Protein AF-K6XL66-F1 (afdb_monomer)

Structure (mmCIF, N/CA/C/O backbone):
data_AF-K6XL66-F1
#
_entry.id   AF-K6XL66-F1
#
loop_
_atom_site.group_PDB
_atom_site.id
_atom_site.type_symbol
_atom_site.label_atom_id
_atom_site.label_alt_id
_atom_site.label_comp_id
_atom_site.label_asym_id
_atom_site.label_entity_id
_atom_site.label_seq_id
_atom_site.pdbx_PDB_ins_code
_atom_site.Cartn_x
_atom_site.Cartn_y
_atom_site.Cartn_z
_atom_site.occupancy
_atom_site.B_iso_or_equiv
_atom_site.auth_seq_id
_atom_site.auth_comp_id
_atom_site.auth_asym_id
_atom_site.auth_atom_id
_atom_site.pdbx_PDB_model_num
ATOM 1 N N . MET A 1 1 ? -34.021 -24.942 -37.936 1.00 52.78 1 MET A N 1
ATOM 2 C CA . MET A 1 1 ? -34.216 -23.878 -36.920 1.00 52.78 1 MET A CA 1
ATOM 3 C C . MET A 1 1 ? -33.585 -24.169 -35.554 1.00 52.78 1 MET A C 1
ATOM 5 O O . MET A 1 1 ? -32.853 -23.319 -35.074 1.00 52.78 1 MET A O 1
ATOM 9 N N . LYS A 1 2 ? -33.772 -25.341 -34.920 1.00 45.53 2 LYS A N 1
ATOM 10 C CA . LYS A 1 2 ? -33.189 -25.611 -33.578 1.00 45.53 2 LYS A CA 1
ATOM 11 C C . LYS A 1 2 ? -31.644 -25.594 -33.508 1.00 45.53 2 LYS A C 1
ATOM 13 O O . LYS A 1 2 ? -31.099 -25.216 -32.477 1.00 45.53 2 LYS A O 1
ATOM 18 N N . LYS A 1 3 ? -30.929 -25.964 -34.583 1.00 48.62 3 LYS A N 1
ATOM 19 C CA . LYS A 1 3 ? -29.448 -25.903 -34.640 1.00 48.62 3 LYS A CA 1
ATOM 20 C C . LYS A 1 3 ? -28.905 -24.477 -34.832 1.00 48.62 3 LYS A C 1
ATOM 22 O O . LYS A 1 3 ? -27.895 -24.135 -34.232 1.00 48.62 3 LYS A O 1
ATOM 27 N N . THR A 1 4 ? -29.601 -23.634 -35.595 1.00 47.81 4 THR A N 1
ATOM 28 C CA . THR A 1 4 ? -29.216 -22.234 -35.838 1.00 47.81 4 THR A CA 1
ATOM 29 C C . THR A 1 4 ? -29.447 -21.339 -34.618 1.00 47.81 4 THR A C 1
ATOM 31 O O . THR A 1 4 ? -28.615 -20.487 -34.336 1.00 47.81 4 THR A O 1
ATOM 34 N N . ILE A 1 5 ? -30.496 -21.593 -33.825 1.00 53.00 5 ILE A N 1
ATOM 35 C CA . ILE A 1 5 ? -30.738 -20.878 -32.556 1.00 53.00 5 ILE A CA 1
ATOM 36 C C . ILE A 1 5 ? -29.680 -21.241 -31.498 1.00 53.00 5 ILE A C 1
ATOM 38 O O . ILE A 1 5 ? -29.190 -20.359 -30.800 1.00 53.00 5 ILE A O 1
ATOM 42 N N . LYS A 1 6 ? -29.245 -22.511 -31.418 1.00 44.22 6 LYS A N 1
ATOM 43 C CA . LYS A 1 6 ? -28.146 -22.912 -30.518 1.00 44.22 6 LYS A CA 1
ATOM 44 C C . LYS A 1 6 ? -26.815 -22.242 -30.874 1.00 44.22 6 LYS A C 1
ATOM 46 O O . LYS A 1 6 ? -26.094 -21.854 -29.965 1.00 44.22 6 LYS A O 1
ATOM 51 N N . LEU A 1 7 ? -26.508 -22.069 -32.163 1.00 44.78 7 LEU A N 1
ATOM 52 C CA . LEU A 1 7 ? -25.279 -21.406 -32.614 1.00 44.78 7 LEU A CA 1
ATOM 53 C C . LEU A 1 7 ? -25.287 -19.896 -32.303 1.00 44.78 7 LEU A C 1
ATOM 55 O O . LEU A 1 7 ? -24.284 -19.367 -31.837 1.00 44.78 7 LEU A O 1
ATOM 59 N N . LEU A 1 8 ? -26.427 -19.220 -32.489 1.00 47.62 8 LEU A N 1
ATOM 60 C CA . LEU A 1 8 ? -26.574 -17.786 -32.200 1.00 47.62 8 LEU A CA 1
ATOM 61 C C . LEU A 1 8 ? -26.503 -17.477 -30.697 1.00 47.62 8 LEU A C 1
ATOM 63 O O . LEU A 1 8 ? -25.838 -16.525 -30.296 1.00 47.62 8 LEU A O 1
ATOM 67 N N . VAL A 1 9 ? -27.116 -18.320 -29.859 1.00 52.62 9 VAL A N 1
ATOM 68 C CA . VAL A 1 9 ? -27.014 -18.213 -28.395 1.00 52.62 9 VAL A CA 1
ATOM 69 C C . VAL A 1 9 ? -25.570 -18.459 -27.933 1.00 52.62 9 VAL A C 1
ATOM 71 O O . VAL A 1 9 ? -25.060 -17.705 -27.112 1.00 52.62 9 VAL A O 1
ATOM 74 N N . PHE A 1 10 ? -24.863 -19.437 -28.510 1.00 46.25 10 PHE A N 1
ATOM 75 C CA . PHE A 1 10 ? -23.457 -19.707 -28.178 1.00 46.25 10 PHE A CA 1
ATOM 76 C C . PHE A 1 10 ? -22.528 -18.537 -28.565 1.00 46.25 10 PHE A C 1
ATOM 78 O O . PHE A 1 10 ? -21.679 -18.146 -27.772 1.00 46.25 10 PHE A O 1
ATOM 85 N N . ILE A 1 11 ? -22.722 -17.912 -29.733 1.00 52.84 11 ILE A N 1
ATOM 86 C CA . ILE A 1 11 ? -21.936 -16.736 -30.161 1.00 52.84 11 ILE A CA 1
ATOM 87 C C . ILE A 1 11 ? -22.192 -15.525 -29.246 1.00 52.84 11 ILE A C 1
ATOM 89 O O . ILE A 1 11 ? -21.244 -14.825 -28.881 1.00 52.84 11 ILE A O 1
ATOM 93 N N . LEU A 1 12 ? -23.436 -15.304 -28.806 1.00 47.81 12 LEU A N 1
ATOM 94 C CA . LEU A 1 12 ? -23.770 -14.229 -27.864 1.00 47.81 12 LEU A CA 1
ATOM 95 C C . LEU A 1 12 ? -23.104 -14.438 -26.490 1.00 47.81 12 LEU A C 1
ATOM 97 O O . LEU A 1 12 ? -22.459 -13.513 -26.005 1.00 47.81 12 LEU A O 1
ATOM 101 N N . PHE A 1 13 ? -23.129 -15.650 -25.918 1.00 44.69 13 PHE A N 1
ATOM 102 C CA . PHE A 1 13 ? -22.477 -15.940 -24.626 1.00 44.69 13 PHE A CA 1
ATOM 103 C C . PHE A 1 13 ? -20.938 -15.806 -24.655 1.00 44.69 13 PHE A C 1
ATOM 105 O O . PHE A 1 13 ? -20.342 -15.349 -23.678 1.00 44.69 13 PHE A O 1
ATOM 112 N N . PHE A 1 14 ? -20.273 -16.154 -25.765 1.00 45.84 14 PHE A N 1
ATOM 113 C CA . PHE A 1 14 ? -18.812 -15.989 -25.905 1.00 45.84 14 PHE A CA 1
ATOM 114 C C . PHE A 1 14 ? -18.373 -14.534 -26.135 1.00 45.84 14 PHE A C 1
ATOM 116 O O . PHE A 1 14 ? -17.226 -14.181 -25.851 1.00 45.84 14 PHE A O 1
ATOM 123 N N . SER A 1 15 ? -19.271 -13.687 -26.639 1.00 45.91 15 SER A N 1
ATOM 124 C CA . SER A 1 15 ? -19.009 -12.256 -26.831 1.00 45.91 15 SER A CA 1
ATOM 125 C C . SER A 1 15 ? -19.074 -11.498 -25.501 1.00 45.91 15 SER A C 1
ATOM 127 O O . SER A 1 15 ? -18.233 -10.641 -25.231 1.00 45.91 15 SER A O 1
ATOM 129 N N . SER A 1 16 ? -20.020 -11.865 -24.630 1.00 51.44 16 SER A N 1
ATOM 130 C CA . SER A 1 16 ? -20.220 -11.238 -23.317 1.00 51.44 16 SER A CA 1
ATOM 131 C C . SER A 1 16 ? -19.055 -11.475 -22.352 1.00 51.44 16 SER A C 1
ATOM 133 O O . SER A 1 16 ? -18.663 -10.565 -21.626 1.00 51.44 16 SER A O 1
ATOM 135 N N . SER A 1 17 ? -18.464 -12.676 -22.355 1.00 59.59 17 SER A N 1
ATOM 136 C CA . SER A 1 17 ? -17.379 -13.037 -21.429 1.00 59.59 17 SER A CA 1
ATOM 137 C C . SER A 1 17 ? -16.068 -12.307 -21.729 1.00 59.59 17 SER A C 1
ATOM 139 O O . SER A 1 17 ? -15.362 -11.892 -20.808 1.00 59.59 17 SER A O 1
ATOM 141 N N . LYS A 1 18 ? -15.755 -12.085 -23.013 1.00 59.91 18 LYS A N 1
ATOM 142 C CA . LYS A 1 18 ? -14.591 -11.286 -23.422 1.00 59.91 18 LYS A CA 1
ATOM 143 C C . LYS A 1 18 ? -14.749 -9.824 -23.018 1.00 59.91 18 LYS A C 1
ATOM 145 O O . LYS A 1 18 ? -13.795 -9.255 -22.499 1.00 59.91 18 LYS A O 1
ATOM 150 N N . LEU A 1 19 ? -15.938 -9.255 -23.223 1.00 59.16 19 LEU A N 1
ATOM 151 C CA . LEU A 1 19 ? -16.236 -7.871 -22.859 1.00 59.16 19 LEU A CA 1
ATOM 152 C C . LEU A 1 19 ? -16.155 -7.667 -21.338 1.00 59.16 19 LEU A C 1
ATOM 154 O O . LEU A 1 19 ? -15.535 -6.715 -20.878 1.00 59.16 19 LEU A O 1
ATOM 158 N N . TYR A 1 20 ? -16.704 -8.605 -20.560 1.00 59.91 20 TYR A N 1
ATOM 159 C CA . TYR A 1 20 ? -16.659 -8.561 -19.099 1.00 59.91 20 TYR A CA 1
ATOM 160 C C . TYR A 1 20 ? -15.223 -8.597 -18.553 1.00 59.91 20 TYR A C 1
ATOM 162 O O . TYR A 1 20 ? -14.884 -7.807 -17.678 1.00 59.91 20 TYR A O 1
ATOM 170 N N . ALA A 1 21 ? -14.358 -9.452 -19.112 1.00 63.03 21 ALA A N 1
ATOM 171 C CA . ALA A 1 21 ? -12.960 -9.558 -18.689 1.00 63.03 21 ALA A CA 1
ATOM 172 C C . ALA A 1 21 ? -12.120 -8.302 -19.010 1.00 63.03 21 ALA A C 1
ATOM 174 O O . ALA A 1 21 ? -11.223 -7.949 -18.246 1.00 63.03 21 ALA A O 1
ATOM 175 N N . GLU A 1 22 ? -12.390 -7.630 -20.136 1.00 74.81 22 GLU A N 1
ATOM 176 C CA . GLU A 1 22 ? -11.754 -6.343 -20.472 1.00 74.81 22 GLU A CA 1
ATOM 177 C C . GLU A 1 22 ? -12.205 -5.239 -19.509 1.00 74.81 22 GLU A C 1
ATOM 179 O O . GLU A 1 22 ? -11.375 -4.512 -18.965 1.00 74.81 22 GLU A O 1
ATOM 184 N N . ILE A 1 23 ? -13.512 -5.162 -19.235 1.00 72.81 23 ILE A N 1
ATOM 185 C CA . ILE A 1 23 ? -14.081 -4.186 -18.298 1.00 72.81 23 ILE A CA 1
ATOM 186 C C . ILE A 1 23 ? -13.507 -4.398 -16.894 1.00 72.81 23 ILE A C 1
ATOM 188 O O . ILE A 1 23 ? -13.061 -3.436 -16.275 1.00 72.81 23 ILE A O 1
ATOM 192 N N . SER A 1 24 ? -13.438 -5.640 -16.404 1.00 79.69 24 SER A N 1
ATOM 193 C CA . SER A 1 24 ? -12.881 -5.927 -15.077 1.00 79.69 24 SER A CA 1
ATOM 194 C C . SER A 1 24 ? -11.400 -5.559 -14.966 1.00 79.69 24 SER A C 1
ATOM 196 O O . SER A 1 24 ? -10.973 -5.040 -13.938 1.00 79.69 24 SER A O 1
ATOM 198 N N . LEU A 1 25 ? -10.614 -5.794 -16.023 1.00 88.12 25 LEU A N 1
ATOM 199 C CA . LEU A 1 25 ? -9.189 -5.459 -16.049 1.00 88.12 25 LEU A CA 1
ATOM 200 C C . LEU A 1 25 ? -8.964 -3.943 -16.055 1.00 88.12 25 LEU A C 1
ATOM 202 O O . LEU A 1 25 ? -8.164 -3.437 -15.270 1.00 88.12 25 LEU A O 1
ATOM 206 N N . GLN A 1 26 ? -9.686 -3.208 -16.905 1.00 88.00 26 GLN A N 1
ATOM 207 C CA . GLN A 1 26 ? -9.608 -1.745 -16.929 1.00 88.00 26 GLN A CA 1
ATOM 208 C C . GLN A 1 26 ? -10.035 -1.147 -15.596 1.00 88.00 26 GLN A C 1
ATOM 210 O O . GLN A 1 26 ? -9.404 -0.218 -15.101 1.00 88.00 26 GLN A O 1
ATOM 215 N N . GLN A 1 27 ? -11.087 -1.692 -14.997 1.00 83.00 27 GLN A N 1
ATOM 216 C CA . GLN A 1 27 ? -11.574 -1.231 -13.713 1.00 83.00 27 GLN A CA 1
ATOM 217 C C . GLN A 1 27 ? -10.554 -1.484 -12.602 1.00 83.00 27 GLN A C 1
ATOM 219 O O . GLN A 1 27 ? -10.245 -0.570 -11.840 1.00 83.00 27 GLN A O 1
ATOM 224 N N . LYS A 1 28 ? -9.918 -2.665 -12.583 1.00 86.12 28 LYS A N 1
ATOM 225 C CA . LYS A 1 28 ? -8.791 -2.929 -11.681 1.00 86.12 28 LYS A CA 1
ATOM 226 C C . LYS A 1 28 ? -7.659 -1.922 -11.899 1.00 86.12 28 LYS A C 1
ATOM 228 O O . LYS A 1 28 ? -7.190 -1.320 -10.937 1.00 86.12 28 LYS A O 1
ATOM 233 N N . ALA A 1 29 ? -7.262 -1.664 -13.143 1.00 90.25 29 ALA A N 1
ATOM 234 C CA . ALA A 1 29 ? -6.227 -0.679 -13.445 1.00 90.25 29 ALA A CA 1
ATOM 235 C C . ALA A 1 29 ? -6.592 0.741 -12.985 1.00 90.25 29 ALA A C 1
ATOM 237 O O . ALA A 1 29 ? -5.759 1.436 -12.408 1.00 90.25 29 ALA A O 1
ATOM 238 N N . LYS A 1 30 ? -7.854 1.154 -13.139 1.00 88.31 30 LYS A N 1
ATOM 239 C CA . LYS A 1 30 ? -8.334 2.449 -12.642 1.00 88.31 30 LYS A CA 1
ATOM 240 C C . LYS A 1 30 ? -8.232 2.575 -11.124 1.00 88.31 30 LYS A C 1
ATOM 242 O O . LYS A 1 30 ? -7.848 3.653 -10.673 1.00 88.31 30 LYS A O 1
ATOM 247 N N . THR A 1 31 ? -8.523 1.511 -10.363 1.00 82.75 31 THR A N 1
ATOM 248 C CA . THR A 1 31 ? -8.348 1.519 -8.894 1.00 82.75 31 THR A CA 1
ATOM 249 C C . THR A 1 31 ? -6.891 1.697 -8.483 1.00 82.75 31 THR A C 1
ATOM 251 O O . THR A 1 31 ? -6.612 2.289 -7.449 1.00 82.75 31 THR A O 1
ATOM 254 N N . LEU A 1 32 ? -5.954 1.233 -9.312 1.00 89.06 32 LEU A N 1
ATOM 255 C CA . LEU A 1 32 ? -4.523 1.281 -9.026 1.00 89.06 32 LEU A CA 1
ATOM 256 C C . LEU A 1 32 ? -3.847 2.601 -9.417 1.00 89.06 32 LEU A C 1
ATOM 258 O O . LEU A 1 32 ? -2.683 2.778 -9.082 1.00 89.06 32 LEU A O 1
ATOM 262 N N . ARG A 1 33 ? -4.544 3.555 -10.057 1.00 89.94 33 ARG A N 1
ATOM 263 C CA . ARG A 1 33 ? -3.981 4.883 -10.409 1.00 89.94 33 ARG A CA 1
ATOM 264 C C . ARG A 1 33 ? -3.385 5.636 -9.225 1.00 89.94 33 ARG A C 1
ATOM 266 O O . ARG A 1 33 ? -2.424 6.373 -9.379 1.00 89.94 33 ARG A O 1
ATOM 273 N N . HIS A 1 34 ? -3.948 5.389 -8.060 1.00 85.62 34 HIS A N 1
ATOM 274 C CA . HIS A 1 34 ? -3.562 5.890 -6.746 1.00 85.62 34 HIS A CA 1
ATOM 275 C C . HIS A 1 34 ? -2.159 5.487 -6.302 1.00 85.62 34 HIS A C 1
ATOM 277 O O . HIS A 1 34 ? -1.459 6.239 -5.633 1.00 85.62 34 HIS A O 1
ATOM 283 N N . ASN A 1 35 ? -1.698 4.328 -6.758 1.00 90.75 35 ASN A N 1
ATOM 284 C CA . ASN A 1 35 ? -0.336 3.873 -6.520 1.00 90.75 35 ASN A CA 1
ATOM 285 C C . ASN A 1 35 ? 0.678 4.501 -7.471 1.00 90.75 35 ASN A C 1
ATOM 287 O O . ASN A 1 35 ? 1.874 4.321 -7.254 1.00 90.75 35 ASN A O 1
ATOM 291 N N . VAL A 1 36 ? 0.216 5.169 -8.528 1.00 94.06 36 VAL A N 1
ATOM 292 C CA . VAL A 1 36 ? 1.046 5.644 -9.633 1.00 94.06 36 VAL A CA 1
ATOM 293 C C . VAL A 1 36 ? 1.259 7.141 -9.513 1.00 94.06 36 VAL A C 1
ATOM 295 O O . VAL A 1 36 ? 0.323 7.908 -9.286 1.00 94.06 36 VAL A O 1
ATOM 298 N N . VAL A 1 37 ? 2.495 7.563 -9.735 1.00 95.12 37 VAL A N 1
ATOM 299 C CA . VAL A 1 37 ? 2.888 8.965 -9.822 1.00 95.12 37 VAL A CA 1
ATOM 300 C C . VAL A 1 37 ? 3.445 9.255 -11.205 1.00 95.12 37 VAL A C 1
ATOM 302 O O . VAL A 1 37 ? 4.100 8.399 -11.803 1.00 95.12 37 VAL A O 1
ATOM 305 N N . SER A 1 38 ? 3.197 10.456 -11.719 1.00 95.69 38 SER A N 1
ATOM 306 C CA . SER A 1 38 ? 3.989 10.957 -12.840 1.00 95.69 38 SER A CA 1
ATOM 307 C C . SER A 1 38 ? 5.355 11.398 -12.317 1.00 95.69 38 SER A C 1
ATOM 309 O O . SER A 1 38 ? 5.480 11.868 -11.184 1.00 95.69 38 SER A O 1
ATOM 311 N N . VAL A 1 39 ? 6.386 11.195 -13.130 1.00 96.44 39 VAL A N 1
ATOM 312 C CA . VAL A 1 39 ? 7.772 11.539 -12.819 1.00 96.44 39 VAL A CA 1
ATOM 313 C C . VAL A 1 39 ? 8.227 12.575 -13.824 1.00 96.44 39 VAL A C 1
ATOM 315 O O . VAL A 1 39 ? 8.112 12.362 -15.033 1.00 96.44 39 VAL A O 1
ATOM 318 N N . ASN A 1 40 ? 8.788 13.667 -13.325 1.00 95.62 40 ASN A N 1
ATOM 319 C CA . ASN A 1 40 ? 9.522 14.631 -14.123 1.00 95.62 40 ASN A CA 1
ATOM 320 C C . ASN A 1 40 ? 10.943 14.741 -13.564 1.00 95.62 40 ASN A C 1
ATOM 322 O O . ASN A 1 40 ? 11.169 15.303 -12.492 1.00 95.62 40 ASN A O 1
ATOM 326 N N . ALA A 1 41 ? 11.901 14.167 -14.284 1.00 95.50 41 ALA A N 1
ATOM 327 C CA . ALA A 1 41 ? 13.310 14.260 -13.949 1.00 95.50 41 ALA A CA 1
ATOM 328 C C . ALA A 1 41 ? 13.931 15.411 -14.741 1.00 95.50 41 ALA A C 1
ATOM 330 O O . ALA A 1 41 ? 14.032 15.382 -15.971 1.00 95.50 41 ALA A O 1
ATOM 331 N N . LYS A 1 42 ? 14.337 16.453 -14.022 1.00 94.81 42 LYS A N 1
ATOM 332 C CA . LYS A 1 42 ? 15.030 17.594 -14.598 1.00 94.81 42 LYS A CA 1
ATOM 333 C C . LYS A 1 42 ? 16.518 17.286 -14.667 1.00 94.81 42 LYS A C 1
ATOM 335 O O . LYS A 1 42 ? 17.156 17.056 -13.642 1.00 94.81 42 LYS A O 1
ATOM 340 N N . MET A 1 43 ? 17.064 17.345 -15.872 1.00 91.31 43 MET A N 1
ATOM 341 C CA . MET A 1 43 ? 18.493 17.263 -16.144 1.00 91.31 43 MET A CA 1
ATOM 342 C C . MET A 1 43 ? 19.041 18.653 -16.469 1.00 91.31 43 MET A C 1
ATOM 344 O O . MET A 1 43 ? 18.286 19.567 -16.798 1.00 91.31 43 MET A O 1
ATOM 348 N N . THR A 1 44 ? 20.366 18.797 -16.483 1.00 88.62 44 THR A N 1
ATOM 349 C CA . THR A 1 44 ? 21.041 20.076 -16.779 1.00 88.62 44 THR A CA 1
ATOM 350 C C . THR A 1 44 ? 20.572 20.752 -18.076 1.00 88.62 44 THR A C 1
ATOM 352 O O . THR A 1 44 ? 20.466 21.972 -18.125 1.00 88.62 44 THR A O 1
ATOM 355 N N . ASN A 1 45 ? 20.258 19.975 -19.124 1.00 83.75 45 ASN A N 1
ATOM 356 C CA . ASN A 1 45 ? 19.912 20.499 -20.457 1.00 83.75 45 ASN A CA 1
ATOM 357 C C . ASN A 1 45 ? 18.597 19.943 -21.039 1.00 83.75 45 ASN A C 1
ATOM 359 O O . ASN A 1 45 ? 18.271 20.222 -22.190 1.00 83.75 45 ASN A O 1
ATOM 363 N N . THR A 1 46 ? 17.864 19.111 -20.299 1.00 88.69 46 THR A N 1
ATOM 364 C CA . THR A 1 46 ? 16.621 18.474 -20.769 1.00 88.69 46 THR A CA 1
ATOM 365 C C . THR A 1 46 ? 15.752 18.081 -19.581 1.00 88.69 46 THR A C 1
ATOM 367 O O . THR A 1 46 ? 16.244 17.989 -18.462 1.00 88.69 46 THR A O 1
ATOM 370 N N . SER A 1 47 ? 14.478 17.791 -19.809 1.00 89.38 47 SER A N 1
ATOM 371 C CA . SER A 1 47 ? 13.663 17.022 -18.870 1.00 89.38 47 SER A CA 1
ATOM 372 C C . SER A 1 47 ? 13.336 15.651 -19.449 1.00 89.38 47 SER A C 1
ATOM 374 O O . SER A 1 47 ? 13.379 15.441 -20.664 1.00 89.38 47 SER A O 1
ATOM 376 N N . GLN A 1 48 ? 13.049 14.713 -18.560 1.00 91.31 48 GLN A N 1
ATOM 377 C CA . GLN A 1 48 ? 12.577 13.372 -18.867 1.00 91.31 48 GLN A CA 1
ATOM 378 C C . GLN A 1 48 ? 11.261 13.155 -18.135 1.00 91.31 48 GLN A C 1
ATOM 380 O O . GLN A 1 48 ? 11.125 13.524 -16.969 1.00 91.31 48 GLN A O 1
ATOM 385 N N . GLN A 1 49 ? 10.290 12.570 -18.829 1.00 92.44 49 GLN A N 1
ATOM 386 C CA . GLN A 1 49 ? 8.990 12.248 -18.259 1.00 92.44 49 GLN A CA 1
ATOM 387 C C . GLN A 1 49 ? 8.778 10.742 -18.265 1.00 92.44 49 GLN A C 1
ATOM 389 O O . GLN A 1 49 ? 9.095 10.062 -19.241 1.00 92.44 49 GLN A O 1
ATOM 394 N N . GLY A 1 50 ? 8.191 10.247 -17.186 1.00 95.06 50 GLY A N 1
ATOM 395 C CA . GLY A 1 50 ? 7.809 8.853 -17.038 1.00 95.06 50 GLY A CA 1
ATOM 396 C C . GLY A 1 50 ? 6.817 8.686 -15.900 1.00 95.06 50 GLY A C 1
ATOM 397 O O . GLY A 1 50 ? 6.139 9.634 -15.494 1.00 95.06 50 GLY A O 1
ATOM 398 N N . PHE A 1 51 ? 6.749 7.474 -15.373 1.00 97.25 51 PHE A N 1
ATOM 399 C CA . PHE A 1 51 ? 5.911 7.129 -14.237 1.00 97.25 51 PHE A CA 1
ATOM 400 C C . PHE A 1 51 ? 6.715 6.359 -13.202 1.00 97.25 51 PHE A C 1
ATOM 402 O O . PHE A 1 51 ? 7.664 5.659 -13.527 1.00 97.25 51 PHE A O 1
ATOM 409 N N . ALA A 1 52 ? 6.301 6.469 -11.950 1.00 97.38 52 ALA A N 1
ATOM 410 C CA . ALA A 1 52 ? 6.758 5.602 -10.882 1.00 97.38 52 ALA A CA 1
ATOM 411 C C . ALA A 1 52 ? 5.546 5.097 -10.111 1.00 97.38 52 ALA A C 1
ATOM 413 O O . ALA A 1 52 ? 4.430 5.596 -10.272 1.00 97.38 52 ALA A O 1
ATOM 414 N N . TRP A 1 53 ? 5.743 4.110 -9.251 1.00 96.88 53 TRP A N 1
ATOM 415 C CA . TRP A 1 53 ? 4.670 3.638 -8.386 1.00 96.88 53 TRP A CA 1
ATOM 416 C C . TRP A 1 53 ? 5.195 3.130 -7.053 1.00 96.88 53 TRP A C 1
ATOM 418 O O . TRP A 1 53 ? 6.330 2.666 -6.945 1.00 96.88 53 TRP A O 1
ATOM 428 N N . VAL A 1 54 ? 4.360 3.272 -6.023 1.00 95.25 54 VAL A N 1
ATOM 429 C CA . VAL A 1 54 ? 4.711 2.966 -4.633 1.00 95.25 54 VAL A CA 1
ATOM 430 C C . VAL A 1 54 ? 4.847 1.457 -4.441 1.00 95.25 54 VAL A C 1
ATOM 432 O O . VAL A 1 54 ? 3.924 0.705 -4.753 1.00 95.25 54 VAL A O 1
ATOM 435 N N . VAL A 1 55 ? 5.980 1.029 -3.878 1.00 95.44 55 VAL A N 1
ATOM 436 C CA . VAL A 1 55 ? 6.282 -0.380 -3.555 1.00 95.44 55 VAL A CA 1
ATOM 437 C C . VAL A 1 55 ? 6.340 -0.656 -2.056 1.00 95.44 55 VAL A C 1
ATOM 439 O O . VAL A 1 55 ? 6.219 -1.806 -1.634 1.00 95.44 55 VAL A O 1
ATOM 442 N N . GLY A 1 56 ? 6.494 0.382 -1.235 1.00 92.38 56 GLY A N 1
ATOM 443 C CA . GLY A 1 56 ? 6.528 0.264 0.217 1.00 92.38 56 GLY A CA 1
ATOM 444 C C . GLY A 1 56 ? 6.825 1.589 0.905 1.00 92.38 56 GLY A C 1
ATOM 445 O O . GLY A 1 56 ? 7.074 2.609 0.262 1.00 92.38 56 GLY A O 1
ATOM 446 N N . ASP A 1 57 ? 6.817 1.562 2.231 1.00 91.06 57 ASP A N 1
ATOM 447 C CA . ASP A 1 57 ? 7.173 2.700 3.067 1.00 91.06 57 ASP A CA 1
ATOM 448 C C . ASP A 1 57 ? 7.975 2.255 4.293 1.00 91.06 57 ASP A C 1
ATOM 450 O O . ASP A 1 57 ? 7.963 1.087 4.682 1.00 91.06 57 ASP A O 1
ATOM 454 N N . SER A 1 58 ? 8.739 3.185 4.859 1.00 89.38 58 SER A N 1
ATOM 455 C CA . SER A 1 58 ? 9.479 2.998 6.108 1.00 89.38 58 SER A CA 1
ATOM 456 C C . SER A 1 58 ? 9.928 4.351 6.652 1.00 89.38 58 SER A C 1
ATOM 458 O O . SER A 1 58 ? 10.340 5.222 5.884 1.00 89.38 58 SER A O 1
ATOM 460 N N . ASN A 1 59 ? 9.888 4.529 7.976 1.00 86.00 59 ASN A N 1
ATOM 461 C CA . ASN A 1 59 ? 10.440 5.701 8.669 1.00 86.00 59 ASN A CA 1
ATOM 462 C C . ASN A 1 59 ? 9.968 7.053 8.092 1.00 86.00 59 ASN A C 1
ATOM 464 O O . ASN A 1 59 ? 10.769 7.971 7.934 1.00 86.00 59 ASN A O 1
ATOM 468 N N . ASN A 1 60 ? 8.673 7.176 7.772 1.00 86.44 60 ASN A N 1
ATOM 469 C CA . ASN A 1 60 ? 8.059 8.368 7.161 1.00 86.44 60 ASN A CA 1
ATOM 470 C C . ASN A 1 60 ? 8.487 8.666 5.704 1.00 86.44 60 ASN A C 1
ATOM 472 O O . ASN A 1 60 ? 8.291 9.776 5.204 1.00 86.44 60 ASN A O 1
ATOM 476 N N . TYR A 1 61 ? 9.047 7.677 5.007 1.00 93.38 61 TYR A N 1
ATOM 477 C CA . TYR A 1 61 ? 9.378 7.754 3.586 1.00 93.38 61 TYR A CA 1
ATOM 478 C C . TYR A 1 61 ? 8.602 6.728 2.776 1.00 93.38 61 TYR A C 1
ATOM 480 O O . TYR A 1 61 ? 8.373 5.612 3.236 1.00 93.38 61 TYR A O 1
ATOM 488 N N . LEU A 1 62 ? 8.270 7.106 1.547 1.00 93.44 62 LEU A N 1
ATOM 489 C CA . LEU A 1 62 ? 7.815 6.207 0.501 1.00 93.44 62 LEU A CA 1
ATOM 490 C C . LEU A 1 62 ? 8.975 5.774 -0.376 1.00 93.44 62 LEU A C 1
ATOM 492 O O . LEU A 1 62 ? 9.865 6.572 -0.674 1.00 93.44 62 LEU A O 1
ATOM 496 N N . TYR A 1 63 ? 8.894 4.530 -0.826 1.00 96.75 63 TYR A N 1
ATOM 497 C CA . TYR A 1 63 ? 9.772 3.952 -1.825 1.00 96.75 63 TYR A CA 1
ATOM 498 C C . TYR A 1 63 ? 8.951 3.657 -3.071 1.00 96.75 63 TYR A C 1
ATOM 500 O O . TYR A 1 63 ? 7.872 3.058 -2.994 1.00 96.75 63 TYR A O 1
ATOM 508 N N . LEU A 1 64 ? 9.458 4.106 -4.213 1.00 97.81 64 LEU A N 1
ATOM 509 C CA . LEU A 1 64 ? 8.831 3.942 -5.514 1.00 97.81 64 LEU A CA 1
ATOM 510 C C . LEU A 1 64 ? 9.821 3.313 -6.484 1.00 97.81 64 LEU A C 1
ATOM 512 O O . LEU A 1 64 ? 11.030 3.432 -6.303 1.00 97.81 64 LEU A O 1
ATOM 516 N N . VAL A 1 65 ? 9.311 2.676 -7.529 1.00 98.12 65 VAL A N 1
ATOM 517 C CA . VAL A 1 65 ? 10.136 2.160 -8.628 1.00 98.12 65 VAL A CA 1
ATOM 518 C C . VAL A 1 65 ? 9.775 2.849 -9.933 1.00 98.12 65 VAL A C 1
ATOM 520 O O . VAL A 1 65 ? 8.611 3.180 -10.151 1.00 98.12 65 VAL A O 1
ATOM 523 N N . THR A 1 66 ? 10.782 3.077 -10.769 1.00 97.88 66 THR A N 1
ATOM 524 C CA . THR A 1 66 ? 10.679 3.680 -12.105 1.00 97.88 66 THR A CA 1
ATOM 525 C C . THR A 1 66 ? 11.706 3.037 -13.036 1.00 97.88 66 THR A C 1
ATOM 527 O O . THR A 1 66 ? 12.603 2.329 -12.575 1.00 97.88 66 THR A O 1
ATOM 530 N N . ALA A 1 67 ? 11.602 3.286 -14.340 1.00 95.94 67 ALA A N 1
ATOM 531 C CA . ALA A 1 67 ? 12.668 2.919 -15.267 1.00 95.94 67 ALA A CA 1
ATOM 532 C C . ALA A 1 67 ? 13.911 3.792 -15.020 1.00 95.94 67 ALA A C 1
ATOM 534 O O . ALA A 1 67 ? 13.787 4.997 -14.785 1.00 95.94 67 ALA A O 1
ATOM 535 N N . ASN A 1 68 ? 15.103 3.200 -15.056 1.00 94.88 68 ASN A N 1
ATOM 536 C CA . ASN A 1 68 ? 16.351 3.905 -14.766 1.00 94.88 68 ASN A CA 1
ATOM 537 C C . ASN A 1 68 ? 16.653 4.998 -15.804 1.00 94.88 68 ASN A C 1
ATOM 539 O O . ASN A 1 68 ? 17.013 6.114 -15.430 1.00 94.88 68 ASN A O 1
ATOM 543 N N . HIS A 1 69 ? 16.379 4.758 -17.088 1.00 92.19 69 HIS A N 1
ATOM 544 C CA . HIS A 1 69 ? 16.576 5.764 -18.137 1.00 92.19 69 HIS A CA 1
ATOM 545 C C . HIS A 1 69 ? 15.745 7.039 -17.928 1.00 92.19 69 HIS A C 1
ATOM 547 O O . HIS A 1 69 ? 16.138 8.094 -18.420 1.00 92.19 69 HIS A O 1
ATOM 553 N N . VAL A 1 70 ? 14.636 6.976 -17.174 1.00 93.06 70 VAL A N 1
ATOM 554 C CA . VAL A 1 70 ? 13.834 8.163 -16.824 1.00 93.06 70 VAL A CA 1
ATOM 555 C C . VAL A 1 70 ? 14.634 9.118 -15.935 1.00 93.06 70 VAL A C 1
ATOM 557 O O . VAL A 1 70 ? 14.458 10.329 -16.038 1.00 93.06 70 VAL A O 1
ATOM 560 N N . VAL A 1 71 ? 15.513 8.600 -15.071 1.00 93.38 71 VAL A N 1
ATOM 561 C CA . VAL A 1 71 ? 16.248 9.393 -14.068 1.00 93.38 71 VAL A CA 1
ATOM 562 C C . VAL A 1 71 ? 17.733 9.567 -14.373 1.00 93.38 71 VAL A C 1
ATOM 564 O O . VAL A 1 71 ? 18.320 10.541 -13.910 1.00 93.38 71 VAL A O 1
ATOM 567 N N . ASP A 1 72 ? 18.311 8.707 -15.208 1.00 87.50 72 ASP A N 1
ATOM 568 C CA . ASP A 1 72 ? 19.674 8.874 -15.731 1.00 87.50 72 ASP A CA 1
ATOM 569 C C . ASP A 1 72 ? 19.703 9.713 -17.016 1.00 87.50 72 ASP A C 1
ATOM 571 O O . ASP A 1 72 ? 20.692 10.377 -17.330 1.00 87.50 72 ASP A O 1
ATOM 575 N N . GLY A 1 73 ? 18.576 9.762 -17.728 1.00 75.31 73 GLY A N 1
ATOM 576 C CA . GLY A 1 73 ? 18.422 10.523 -18.955 1.00 75.31 73 GLY A CA 1
ATOM 577 C C . GLY A 1 73 ? 18.944 9.781 -20.185 1.00 75.31 73 GLY A C 1
ATOM 578 O O . GLY A 1 73 ? 19.824 8.932 -20.128 1.00 75.31 73 GLY A O 1
ATOM 579 N N . ALA A 1 74 ? 18.398 10.132 -21.347 1.00 70.56 74 ALA A N 1
ATOM 580 C CA . ALA A 1 74 ? 18.694 9.468 -22.618 1.00 70.56 74 ALA A CA 1
ATOM 581 C C . ALA A 1 74 ? 19.992 9.954 -23.292 1.00 70.56 74 ALA A C 1
ATOM 583 O O . ALA A 1 74 ? 20.432 9.357 -24.271 1.00 70.56 74 ALA A O 1
ATOM 584 N N . ASN A 1 75 ? 20.590 11.052 -22.810 1.00 74.62 75 ASN A N 1
ATOM 585 C CA . ASN A 1 75 ? 21.733 11.699 -23.453 1.00 74.62 75 ASN A CA 1
ATOM 586 C C . ASN A 1 75 ? 23.006 11.561 -22.601 1.00 74.62 75 ASN A C 1
ATOM 588 O O . ASN A 1 75 ? 22.990 11.967 -21.435 1.00 74.62 75 ASN A O 1
ATOM 592 N N . PRO A 1 76 ? 24.133 11.102 -23.179 1.00 71.75 76 PRO A N 1
ATOM 593 C CA . PRO A 1 76 ? 25.416 11.064 -22.484 1.00 71.75 76 PRO A CA 1
ATOM 594 C C . PRO A 1 76 ? 25.802 12.434 -21.905 1.00 71.75 76 PRO A C 1
ATOM 596 O O . PRO A 1 76 ? 25.799 13.443 -22.609 1.00 71.75 76 PRO A O 1
ATOM 599 N N . GLY A 1 77 ? 26.146 12.472 -20.615 1.00 72.12 77 GLY A N 1
ATOM 600 C CA . GLY A 1 77 ? 26.569 13.691 -19.915 1.00 72.12 77 GLY A CA 1
ATOM 601 C C . GLY A 1 77 ? 25.437 14.548 -19.337 1.00 72.12 77 GLY A C 1
ATOM 602 O O . GLY A 1 77 ? 25.730 15.544 -18.671 1.00 72.12 77 GLY A O 1
ATOM 603 N N . ALA A 1 78 ? 24.168 14.170 -19.534 1.00 80.19 78 ALA A N 1
ATOM 604 C CA . ALA A 1 78 ? 23.069 14.728 -18.754 1.00 80.19 78 ALA A CA 1
ATOM 605 C C . ALA A 1 78 ? 23.268 14.378 -17.271 1.00 80.19 78 ALA A C 1
ATOM 607 O O . ALA A 1 78 ? 23.557 13.234 -16.930 1.00 80.19 78 ALA A O 1
ATOM 608 N N . LYS A 1 79 ? 23.156 15.373 -16.387 1.00 87.44 79 LYS A N 1
ATOM 609 C CA . LYS A 1 79 ? 23.181 15.160 -14.938 1.00 87.44 79 LYS A CA 1
ATOM 610 C C . LYS A 1 79 ? 21.821 15.498 -14.362 1.00 87.44 79 LYS A C 1
ATOM 612 O O . LYS A 1 79 ? 21.276 16.558 -14.676 1.00 87.44 79 LYS A O 1
ATOM 617 N N . LEU A 1 80 ? 21.322 14.612 -13.512 1.00 92.81 80 LEU A N 1
ATOM 618 C CA . LEU A 1 80 ? 20.098 14.816 -12.758 1.00 92.81 80 LEU A CA 1
ATOM 619 C C . LEU A 1 80 ? 20.255 15.995 -11.791 1.00 92.81 80 LEU A C 1
ATOM 621 O O . LEU A 1 80 ? 21.174 16.020 -10.974 1.00 92.81 80 LEU A O 1
ATOM 625 N N . GLU A 1 81 ? 19.356 16.972 -11.897 1.00 94.19 81 GLU A N 1
ATOM 626 C CA . GLU A 1 81 ? 19.271 18.121 -10.991 1.00 94.19 81 GLU A CA 1
ATOM 627 C C . GLU A 1 81 ? 18.197 17.917 -9.923 1.00 94.19 81 GLU A C 1
ATOM 629 O O . GLU A 1 81 ? 18.407 18.249 -8.760 1.00 94.19 81 GLU A O 1
ATOM 634 N N . ASN A 1 82 ? 17.024 17.422 -10.329 1.00 95.38 82 ASN A N 1
ATOM 635 C CA . ASN A 1 82 ? 15.870 17.249 -9.454 1.00 95.38 82 ASN A CA 1
ATOM 636 C C . ASN A 1 82 ? 14.902 16.210 -10.035 1.00 95.38 82 ASN A C 1
ATOM 638 O O . ASN A 1 82 ? 14.762 16.106 -11.253 1.00 95.38 82 ASN A O 1
ATOM 642 N N . ILE A 1 83 ? 14.187 15.504 -9.162 1.00 97.69 83 ILE A N 1
ATOM 643 C CA . ILE A 1 83 ? 13.044 14.664 -9.515 1.00 97.69 83 ILE A CA 1
ATOM 644 C C . ILE A 1 83 ? 11.815 15.237 -8.822 1.00 97.69 83 ILE A C 1
ATOM 646 O O . ILE A 1 83 ? 11.782 15.325 -7.592 1.00 97.69 83 ILE A O 1
ATOM 650 N N . THR A 1 84 ? 10.794 15.576 -9.606 1.00 96.75 84 THR A N 1
ATOM 651 C CA . THR A 1 84 ? 9.467 15.889 -9.080 1.00 96.75 84 THR A CA 1
ATOM 652 C C . THR A 1 84 ? 8.479 14.778 -9.403 1.00 96.75 84 THR A C 1
ATOM 654 O O . THR A 1 84 ? 8.499 14.176 -10.479 1.00 96.75 84 THR A O 1
ATOM 657 N N . LEU A 1 85 ? 7.633 14.483 -8.422 1.00 95.50 85 LEU A N 1
ATOM 658 C CA . LEU A 1 85 ? 6.584 13.480 -8.471 1.00 95.50 85 LEU A CA 1
ATOM 659 C C . LEU A 1 85 ? 5.236 14.159 -8.278 1.00 95.50 85 LEU A C 1
ATOM 661 O O . LEU A 1 85 ? 5.100 15.027 -7.418 1.00 95.50 85 LEU A O 1
ATOM 665 N N . GLN A 1 86 ? 4.228 13.714 -9.014 1.00 93.50 86 GLN A N 1
ATOM 666 C CA . GLN A 1 86 ? 2.849 14.146 -8.818 1.00 93.50 86 GLN A CA 1
ATOM 667 C C . GLN A 1 86 ? 1.969 12.912 -8.646 1.00 93.50 86 GLN A C 1
ATOM 669 O O . GLN A 1 86 ? 2.091 11.959 -9.413 1.00 93.50 86 GLN A O 1
ATOM 674 N N . PHE A 1 87 ? 1.076 12.921 -7.657 1.00 90.44 87 PHE A N 1
ATOM 675 C CA . PHE A 1 87 ? 0.066 11.876 -7.471 1.00 90.44 87 PHE A CA 1
ATOM 676 C C . PHE A 1 87 ? -1.228 12.216 -8.211 1.00 90.44 87 PHE A C 1
ATOM 678 O O . PHE A 1 87 ? -1.545 13.382 -8.448 1.00 90.44 87 PHE A O 1
ATOM 685 N N . PHE A 1 88 ? -2.017 11.183 -8.517 1.00 86.50 88 PHE A N 1
ATOM 686 C CA . PHE A 1 88 ? -3.267 11.292 -9.276 1.00 86.50 88 PHE A CA 1
ATOM 687 C C . PHE A 1 88 ? -4.280 12.296 -8.698 1.00 86.50 88 PHE A C 1
ATOM 689 O O . PHE A 1 88 ? -5.054 12.880 -9.454 1.00 86.50 88 PHE A O 1
ATOM 696 N N . ARG A 1 89 ? -4.299 12.490 -7.372 1.00 78.88 89 ARG A N 1
ATOM 697 C CA . ARG A 1 89 ? -5.331 13.261 -6.656 1.00 78.88 89 ARG A CA 1
ATOM 698 C C . ARG A 1 89 ? -4.831 14.462 -5.862 1.00 78.88 89 ARG A C 1
ATOM 700 O O . ARG A 1 89 ? -5.611 15.053 -5.125 1.00 78.88 89 ARG A O 1
ATOM 707 N N . ASP A 1 90 ? -3.572 14.845 -6.024 1.00 78.31 90 ASP A N 1
ATOM 708 C CA . ASP A 1 90 ? -2.990 15.905 -5.196 1.00 78.31 90 ASP A CA 1
ATOM 709 C C . ASP A 1 90 ? -3.057 17.294 -5.857 1.00 78.31 90 ASP A C 1
ATOM 711 O O . ASP A 1 90 ? -2.205 18.133 -5.596 1.00 78.31 90 ASP A O 1
ATOM 715 N N . ASP A 1 91 ? -4.051 17.559 -6.717 1.00 74.06 91 ASP A N 1
ATOM 716 C CA . ASP A 1 91 ? -4.324 18.882 -7.320 1.00 74.06 91 ASP A CA 1
ATOM 717 C C . ASP A 1 91 ? -3.088 19.588 -7.931 1.00 74.06 91 ASP A C 1
ATOM 719 O O . ASP A 1 91 ? -2.947 20.808 -7.877 1.00 74.06 91 ASP A O 1
ATOM 723 N N . ASN A 1 92 ? -2.187 18.816 -8.552 1.00 82.00 92 ASN A N 1
ATOM 724 C CA . ASN A 1 92 ? -0.886 19.271 -9.083 1.00 82.00 92 ASN A CA 1
ATOM 725 C C . ASN A 1 92 ? 0.181 19.643 -8.045 1.00 82.00 92 ASN A C 1
ATOM 727 O O . ASN A 1 92 ? 1.161 20.303 -8.379 1.00 82.00 92 ASN A O 1
ATOM 731 N N . THR A 1 93 ? 0.042 19.175 -6.808 1.00 88.62 93 THR A N 1
ATOM 732 C CA . THR A 1 93 ? 1.119 19.231 -5.819 1.00 88.62 93 THR A CA 1
ATOM 733 C C . THR A 1 93 ? 2.293 18.383 -6.293 1.00 88.62 93 THR A C 1
ATOM 735 O O . THR A 1 93 ? 2.144 17.194 -6.585 1.00 88.62 93 THR A O 1
ATOM 738 N N . GLU A 1 94 ? 3.465 19.009 -6.342 1.00 92.25 94 GLU A N 1
ATOM 739 C CA . GLU A 1 94 ? 4.723 18.350 -6.662 1.00 92.25 94 GLU A CA 1
ATOM 740 C C . GLU A 1 94 ? 5.469 17.951 -5.387 1.00 92.25 94 GLU A C 1
ATOM 742 O O . GLU A 1 94 ? 5.581 18.718 -4.427 1.00 92.25 94 GLU A O 1
ATOM 747 N N . TYR A 1 95 ? 6.037 16.753 -5.408 1.00 93.88 95 TYR A N 1
ATOM 748 C CA . TYR A 1 95 ? 6.862 16.208 -4.343 1.00 93.88 95 TYR A CA 1
ATOM 749 C C . TYR A 1 95 ? 8.271 15.954 -4.856 1.00 93.88 95 TYR A C 1
ATOM 751 O O . TYR A 1 95 ? 8.448 15.418 -5.944 1.00 93.88 95 TYR A O 1
ATOM 759 N N . SER A 1 96 ? 9.282 16.301 -4.064 1.00 96.56 96 SER A N 1
ATOM 760 C CA . SER A 1 96 ? 10.670 15.992 -4.409 1.00 96.56 96 SER A CA 1
ATOM 761 C C . SER A 1 96 ? 11.025 14.557 -4.011 1.00 96.56 96 SER A C 1
ATOM 763 O O . SER A 1 96 ? 10.581 14.064 -2.966 1.00 96.56 96 SER A O 1
ATOM 765 N N . ALA A 1 97 ? 11.825 13.899 -4.846 1.00 97.62 97 ALA A N 1
ATOM 766 C CA . ALA A 1 97 ? 12.343 12.563 -4.601 1.00 97.62 97 ALA A CA 1
ATOM 767 C C . ALA A 1 97 ? 13.838 12.469 -4.907 1.00 97.62 97 ALA A C 1
ATOM 769 O O . ALA A 1 97 ? 14.391 13.242 -5.685 1.00 97.62 97 ALA A O 1
ATOM 770 N N . GLU A 1 98 ? 14.472 11.466 -4.315 1.00 97.25 98 GLU A N 1
ATOM 771 C CA . GLU A 1 98 ? 15.881 11.149 -4.515 1.00 97.25 98 GLU A CA 1
ATOM 772 C C . GLU A 1 98 ? 16.021 9.723 -5.047 1.00 97.25 98 GLU A C 1
ATOM 774 O O . GLU A 1 98 ? 15.263 8.829 -4.659 1.00 97.25 98 GLU A O 1
ATOM 779 N N . VAL A 1 99 ? 17.009 9.495 -5.913 1.00 97.19 99 VAL A N 1
ATOM 780 C CA . VAL A 1 99 ? 17.372 8.141 -6.346 1.00 97.19 99 VAL A CA 1
ATOM 781 C C . VAL A 1 99 ? 18.080 7.433 -5.197 1.00 97.19 99 VAL A C 1
ATOM 783 O O . VAL A 1 99 ? 19.035 7.958 -4.625 1.00 97.19 99 VAL A O 1
ATOM 786 N N . VAL A 1 100 ? 17.632 6.227 -4.861 1.00 96.94 100 VAL A N 1
ATOM 787 C CA . VAL A 1 100 ? 18.283 5.370 -3.869 1.00 96.94 100 VAL A CA 1
ATOM 788 C C . VAL A 1 100 ? 19.488 4.686 -4.525 1.00 96.94 100 VAL A C 1
ATOM 790 O O . VAL A 1 100 ? 19.287 3.832 -5.397 1.00 96.94 100 VAL A O 1
ATOM 793 N N . PRO A 1 101 ? 20.732 4.979 -4.096 1.00 93.25 101 PRO A N 1
ATOM 794 C CA . PRO A 1 101 ? 21.924 4.403 -4.712 1.00 93.25 101 PRO A CA 1
ATOM 795 C C . PRO A 1 101 ? 21.958 2.877 -4.598 1.00 93.25 101 PRO A C 1
ATOM 797 O O . PRO A 1 101 ? 21.575 2.309 -3.569 1.00 93.25 101 PRO A O 1
ATOM 800 N N . GLY A 1 102 ? 22.440 2.213 -5.645 1.00 88.81 102 GLY A N 1
ATOM 801 C CA . GLY A 1 102 ? 22.674 0.770 -5.676 1.00 88.81 102 GLY A CA 1
ATOM 802 C C . GLY A 1 102 ? 22.426 0.172 -7.056 1.00 88.81 102 GLY A C 1
ATOM 803 O O . GLY A 1 102 ? 21.743 0.776 -7.876 1.00 88.81 102 GLY A O 1
ATOM 804 N N . ASP A 1 103 ? 22.988 -1.011 -7.282 1.00 83.62 103 ASP A N 1
ATOM 805 C CA . ASP A 1 103 ? 22.826 -1.755 -8.529 1.00 83.62 103 ASP A CA 1
ATOM 806 C C . ASP A 1 103 ? 21.429 -2.396 -8.629 1.00 83.62 103 ASP A C 1
ATOM 808 O O . ASP A 1 103 ? 20.791 -2.722 -7.619 1.00 83.62 103 ASP A O 1
ATOM 812 N N . SER A 1 104 ? 20.976 -2.564 -9.867 1.00 87.38 104 SER A N 1
ATOM 813 C CA . SER A 1 104 ? 19.719 -3.209 -10.252 1.00 87.38 104 SER A CA 1
ATOM 814 C C . SER A 1 104 ? 19.970 -4.446 -11.123 1.00 87.38 104 SER A C 1
ATOM 816 O O . SER A 1 104 ? 19.106 -4.845 -11.899 1.00 87.38 104 SER A O 1
ATOM 818 N N . GLU A 1 105 ? 21.147 -5.064 -10.979 1.00 85.56 105 GLU A N 1
ATOM 819 C CA . GLU A 1 105 ? 21.561 -6.288 -11.675 1.00 85.56 105 GLU A CA 1
ATOM 820 C C . GLU A 1 105 ? 21.530 -6.139 -13.206 1.00 85.56 105 GLU A C 1
ATOM 822 O O . GLU A 1 105 ? 21.101 -7.044 -13.918 1.00 85.56 105 GLU A O 1
ATOM 827 N N . GLY A 1 106 ? 21.940 -4.970 -13.712 1.00 86.00 106 GLY A N 1
ATOM 828 C CA . GLY A 1 106 ? 21.913 -4.661 -15.147 1.00 86.00 106 GLY A CA 1
ATOM 829 C C . GLY A 1 106 ? 20.519 -4.391 -15.730 1.00 86.00 106 GLY A C 1
ATOM 830 O O . GLY A 1 106 ? 20.401 -4.182 -16.933 1.00 86.00 106 GLY A O 1
ATOM 831 N N . LEU A 1 107 ? 19.467 -4.370 -14.905 1.00 92.50 107 LEU A N 1
ATOM 832 C CA . LEU A 1 107 ? 18.129 -3.979 -15.341 1.00 92.50 107 LEU A CA 1
ATOM 833 C C . LEU A 1 107 ? 17.958 -2.464 -15.359 1.00 92.50 107 LEU A C 1
ATOM 835 O O . LEU A 1 107 ? 18.508 -1.745 -14.523 1.00 92.50 107 LEU A O 1
ATOM 839 N N . ASP A 1 108 ? 17.067 -1.999 -16.227 1.00 94.12 108 ASP A N 1
ATOM 840 C CA . ASP A 1 108 ? 16.654 -0.601 -16.322 1.00 94.12 108 ASP A CA 1
ATOM 841 C C . ASP A 1 108 ? 15.634 -0.243 -15.220 1.00 94.12 108 ASP A C 1
ATOM 843 O O . ASP A 1 108 ? 14.500 0.165 -15.465 1.00 94.12 108 ASP A O 1
ATOM 847 N N . LEU A 1 109 ? 16.032 -0.449 -13.961 1.00 96.44 109 LEU A N 1
ATOM 848 C CA . LEU A 1 109 ? 15.242 -0.205 -12.755 1.00 96.44 109 LEU A CA 1
ATOM 849 C C . LEU A 1 109 ? 15.937 0.829 -11.871 1.00 96.44 109 LEU A C 1
ATOM 851 O O . LEU A 1 109 ? 17.045 0.600 -11.389 1.00 96.44 109 LEU A O 1
ATOM 855 N N . ALA A 1 110 ? 15.235 1.913 -11.564 1.00 97.19 110 ALA A N 1
ATOM 856 C CA . ALA A 1 110 ? 15.609 2.852 -10.518 1.00 97.19 110 ALA A CA 1
ATOM 857 C C . ALA A 1 110 ? 14.613 2.802 -9.359 1.00 97.19 110 ALA A C 1
ATOM 859 O O . ALA A 1 110 ? 13.418 2.542 -9.525 1.00 97.19 110 ALA A O 1
ATOM 860 N N . ILE A 1 111 ? 15.124 3.085 -8.162 1.00 98.19 111 ILE A N 1
ATOM 861 C CA . ILE A 1 111 ? 14.336 3.163 -6.935 1.00 98.19 111 ILE A CA 1
ATOM 862 C C . ILE A 1 111 ? 14.382 4.602 -6.447 1.00 98.19 111 ILE A C 1
ATOM 864 O O . ILE A 1 111 ? 15.460 5.173 -6.295 1.00 98.19 111 ILE A O 1
ATOM 868 N N . LEU A 1 112 ? 13.215 5.174 -6.183 1.00 98.25 112 LEU A N 1
ATOM 869 C CA . LEU A 1 112 ? 13.060 6.522 -5.663 1.00 98.25 112 LEU A CA 1
ATOM 870 C C . LEU A 1 112 ? 12.645 6.485 -4.201 1.00 98.25 112 LEU A C 1
ATOM 872 O O . LEU A 1 112 ? 11.900 5.602 -3.773 1.00 98.25 112 LEU A O 1
ATOM 876 N N . LYS A 1 113 ? 13.089 7.486 -3.450 1.00 97.50 113 LYS A N 1
ATOM 877 C CA . LYS A 1 113 ? 12.694 7.735 -2.069 1.00 97.50 113 LYS A CA 1
ATOM 878 C C . LYS A 1 113 ? 12.135 9.145 -1.951 1.00 97.50 113 LYS A C 1
ATOM 880 O O . LYS A 1 113 ? 12.760 10.098 -2.403 1.00 97.50 113 LYS A O 1
ATOM 885 N N . MET A 1 114 ? 10.986 9.285 -1.301 1.00 95.19 114 MET A N 1
ATOM 886 C CA . MET A 1 114 ? 10.380 10.589 -1.020 1.00 95.19 114 MET A CA 1
ATOM 887 C C . MET A 1 114 ? 9.780 10.629 0.380 1.00 95.19 114 MET A C 1
ATOM 889 O O . MET A 1 114 ? 9.431 9.593 0.947 1.00 95.19 114 MET A O 1
ATOM 893 N N . LYS A 1 115 ? 9.627 11.823 0.951 1.00 93.00 115 LYS A N 1
ATOM 894 C CA . LYS A 1 115 ? 8.908 11.983 2.220 1.00 93.00 115 LYS A CA 1
ATOM 895 C C . LYS A 1 115 ? 7.428 11.650 2.020 1.00 93.00 115 LYS A C 1
ATOM 897 O O . LYS A 1 115 ? 6.826 12.081 1.040 1.00 93.00 115 LYS A O 1
ATOM 902 N N . LYS A 1 116 ? 6.838 10.905 2.955 1.00 87.81 116 LYS A N 1
ATOM 903 C CA . LYS A 1 116 ? 5.417 10.552 2.920 1.00 87.81 116 LYS A CA 1
ATOM 904 C C . LYS A 1 116 ? 4.544 11.824 2.967 1.00 87.81 116 LYS A C 1
ATOM 906 O O . LYS A 1 116 ? 4.759 12.658 3.850 1.00 87.81 116 LYS A O 1
ATOM 911 N N . PRO A 1 117 ? 3.582 11.998 2.041 1.00 80.94 117 PRO A N 1
ATOM 912 C CA . PRO A 1 117 ? 2.636 13.106 2.097 1.00 80.94 117 PRO A CA 1
ATOM 913 C C . PRO A 1 117 ? 1.671 12.959 3.284 1.00 80.94 117 PRO A C 1
ATOM 915 O O . PRO A 1 117 ? 1.385 11.854 3.743 1.00 80.94 117 PRO A O 1
ATOM 918 N N . ASN A 1 118 ? 1.146 14.088 3.775 1.00 68.94 118 ASN A N 1
ATOM 919 C CA . ASN A 1 118 ? 0.241 14.139 4.938 1.00 68.94 118 ASN A CA 1
ATOM 920 C C . ASN A 1 118 ? -1.165 13.572 4.659 1.00 68.94 118 ASN A C 1
ATOM 922 O O . ASN A 1 118 ? -1.962 13.402 5.577 1.00 68.94 118 ASN A O 1
ATOM 926 N N . ARG A 1 119 ? -1.485 13.299 3.394 1.00 66.44 119 ARG A N 1
ATOM 927 C CA . ARG A 1 119 ? -2.674 12.565 2.954 1.00 66.44 119 ARG A CA 1
ATOM 928 C C . ARG A 1 119 ? -2.162 11.312 2.267 1.00 66.44 119 ARG A C 1
ATOM 930 O O . ARG A 1 119 ? -1.159 11.397 1.567 1.00 66.44 119 ARG A O 1
ATOM 937 N N . GLN A 1 120 ? -2.771 10.157 2.516 1.00 65.56 120 GLN A N 1
ATOM 938 C CA . GLN A 1 120 ? -2.236 8.882 2.039 1.00 65.56 120 GLN A CA 1
ATOM 939 C C . GLN A 1 120 ? -3.048 8.374 0.838 1.00 65.56 120 GLN A C 1
ATOM 941 O O . GLN A 1 120 ? -4.148 7.863 1.037 1.00 65.56 120 GLN A O 1
ATOM 946 N N . PRO A 1 121 ? -2.536 8.511 -0.400 1.00 64.75 121 PRO A N 1
ATOM 947 C CA . PRO A 1 121 ? -3.290 8.172 -1.601 1.00 64.75 121 PRO A CA 1
ATOM 948 C C . PRO A 1 121 ? -2.976 6.789 -2.196 1.00 64.75 121 PRO A C 1
ATOM 950 O O . PRO A 1 121 ? -3.306 6.613 -3.351 1.00 64.75 121 PRO A O 1
ATOM 953 N N . TRP A 1 122 ? -2.324 5.823 -1.526 1.00 76.69 122 TRP A N 1
ATOM 954 C CA . TRP A 1 122 ? -1.926 4.551 -2.181 1.00 76.69 122 TRP A CA 1
ATOM 955 C C . TRP A 1 122 ? -2.394 3.279 -1.460 1.00 76.69 122 TRP A C 1
ATOM 957 O O . TRP A 1 122 ? -2.585 3.260 -0.243 1.00 76.69 122 TRP A O 1
ATOM 967 N N . LEU A 1 123 ? -2.521 2.196 -2.236 1.00 80.38 123 LEU A N 1
ATOM 968 C CA . LEU A 1 123 ? -2.994 0.874 -1.815 1.00 80.38 123 LEU A CA 1
ATOM 969 C C . LEU A 1 123 ? -1.826 -0.099 -1.587 1.00 80.38 123 LEU A C 1
ATOM 971 O O . LEU A 1 123 ? -0.958 -0.245 -2.446 1.00 80.38 123 LEU A O 1
ATOM 975 N N . TYR A 1 124 ? -1.814 -0.842 -0.486 1.00 79.62 124 TYR A N 1
ATOM 976 C CA . TYR A 1 124 ? -0.847 -1.924 -0.271 1.00 79.62 124 TYR A CA 1
ATOM 977 C C . TYR A 1 124 ? -1.301 -3.201 -0.994 1.00 79.62 124 TYR A C 1
ATOM 979 O O . TYR A 1 124 ? -0.483 -3.906 -1.585 1.00 79.62 124 TYR A O 1
ATOM 987 N N . ALA A 1 125 ? -2.608 -3.469 -1.027 1.00 75.50 125 ALA A N 1
ATOM 988 C CA . ALA A 1 125 ? -3.254 -4.599 -1.693 1.00 75.50 125 ALA A CA 1
ATOM 989 C C . ALA A 1 125 ? -3.360 -4.414 -3.217 1.00 75.50 125 ALA A C 1
ATOM 991 O O . ALA A 1 125 ? -4.440 -4.414 -3.820 1.00 75.50 125 ALA A O 1
ATOM 992 N N . SER A 1 126 ? -2.208 -4.235 -3.852 1.00 84.88 126 SER A N 1
ATOM 993 C CA . SER A 1 126 ? -2.086 -3.892 -5.265 1.00 84.88 126 SER A CA 1
ATOM 994 C C . SER A 1 126 ? -1.299 -4.911 -6.080 1.00 84.88 126 SER A C 1
ATOM 996 O O . SER A 1 126 ? -1.354 -4.836 -7.304 1.00 84.88 126 SER A O 1
ATOM 998 N N . ALA A 1 127 ? -0.619 -5.879 -5.460 1.00 90.38 127 ALA A N 1
ATOM 999 C CA . ALA A 1 127 ? 0.227 -6.836 -6.170 1.00 90.38 127 ALA A CA 1
ATOM 1000 C C . ALA A 1 127 ? -0.545 -8.058 -6.694 1.00 90.38 127 ALA A C 1
ATOM 1002 O O . ALA A 1 127 ? -1.440 -8.586 -6.035 1.00 90.38 127 ALA A O 1
ATOM 1003 N N . ASP A 1 128 ? -0.125 -8.569 -7.848 1.00 92.25 128 ASP A N 1
ATOM 1004 C CA . ASP A 1 128 ? -0.376 -9.938 -8.289 1.00 92.25 128 ASP A CA 1
ATOM 1005 C C . ASP A 1 128 ? 0.929 -10.731 -8.160 1.00 92.25 128 ASP A C 1
ATOM 1007 O O . ASP A 1 128 ? 1.820 -10.661 -9.004 1.00 92.25 128 ASP A O 1
ATOM 1011 N N . LEU A 1 129 ? 1.055 -11.464 -7.051 1.00 86.56 129 LEU A N 1
ATOM 1012 C CA . LEU A 1 129 ? 2.223 -12.302 -6.765 1.00 86.56 129 LEU A CA 1
ATOM 1013 C C . LEU A 1 129 ? 2.099 -13.713 -7.356 1.00 86.56 129 LEU A C 1
ATOM 1015 O O . LEU A 1 129 ? 2.928 -14.576 -7.058 1.00 86.56 129 LEU A O 1
ATOM 1019 N N . THR A 1 130 ? 1.062 -13.986 -8.155 1.00 88.38 130 THR A N 1
ATOM 1020 C CA . THR A 1 130 ? 0.966 -15.279 -8.830 1.00 88.38 130 THR A CA 1
ATOM 1021 C C . THR A 1 130 ? 2.071 -15.395 -9.884 1.00 88.38 130 THR A C 1
ATOM 1023 O O . THR A 1 130 ? 2.416 -14.399 -10.523 1.00 88.38 130 THR A O 1
ATOM 1026 N N . PRO A 1 131 ? 2.661 -16.590 -10.087 1.00 88.31 131 PRO A N 1
ATOM 1027 C CA . PRO A 1 131 ? 3.654 -16.776 -11.136 1.00 88.31 131 PRO A CA 1
ATOM 1028 C C . PRO A 1 131 ? 3.088 -16.344 -12.489 1.00 88.31 131 PRO A C 1
ATOM 1030 O O . PRO A 1 131 ? 2.088 -16.902 -12.958 1.00 88.31 131 PRO A O 1
ATOM 1033 N N . LEU A 1 132 ? 3.729 -15.345 -13.098 1.00 92.38 132 LEU A N 1
ATOM 1034 C CA . LEU A 1 132 ? 3.320 -14.797 -14.382 1.00 92.38 132 LEU A CA 1
ATOM 1035 C C . LEU A 1 132 ? 3.381 -15.896 -15.455 1.00 92.38 132 LEU A C 1
ATOM 1037 O O . LEU A 1 132 ? 4.222 -16.794 -15.401 1.00 92.38 132 LEU A O 1
ATOM 1041 N N . LYS A 1 133 ? 2.473 -15.850 -16.434 1.00 94.06 133 LYS A N 1
ATOM 1042 C CA . LYS A 1 133 ? 2.400 -16.832 -17.526 1.00 94.06 133 LYS A CA 1
ATOM 1043 C C . LYS A 1 133 ? 2.241 -16.136 -18.870 1.00 94.06 133 LYS A C 1
ATOM 1045 O O . LYS A 1 133 ? 1.600 -15.089 -18.967 1.00 94.06 133 LYS A O 1
ATOM 1050 N N . ALA A 1 134 ? 2.785 -16.746 -19.920 1.00 94.94 134 ALA A N 1
ATOM 1051 C CA . ALA A 1 134 ? 2.499 -16.325 -21.285 1.00 94.94 134 ALA A CA 1
ATOM 1052 C C . ALA A 1 134 ? 0.985 -16.393 -21.555 1.00 94.94 134 ALA A C 1
ATOM 1054 O O . ALA A 1 134 ? 0.290 -17.303 -21.104 1.00 94.94 134 ALA A O 1
ATOM 1055 N N . GLY A 1 135 ? 0.466 -15.401 -22.274 1.00 94.75 135 GLY A N 1
ATOM 1056 C CA . GLY A 1 135 ? -0.957 -15.232 -22.548 1.00 94.75 135 GLY A CA 1
ATOM 1057 C C . GLY A 1 135 ? -1.750 -14.504 -21.458 1.00 94.75 135 GLY A C 1
ATOM 1058 O O . GLY A 1 135 ? -2.901 -14.150 -21.725 1.00 94.75 135 GLY A O 1
ATOM 1059 N N . THR A 1 136 ? -1.175 -14.229 -20.277 1.00 95.38 136 THR A N 1
ATOM 1060 C CA . THR A 1 136 ? -1.836 -13.410 -19.246 1.00 95.38 136 THR A CA 1
ATOM 1061 C C . THR A 1 136 ? -2.209 -12.052 -19.827 1.00 95.38 136 THR A C 1
ATOM 1063 O O . THR A 1 136 ? -1.352 -11.350 -20.365 1.00 95.38 136 THR A O 1
ATOM 1066 N N . LYS A 1 137 ? -3.495 -11.693 -19.734 1.00 95.94 137 LYS A N 1
ATOM 1067 C CA . LYS A 1 137 ? -3.991 -10.381 -20.154 1.00 95.94 137 LYS A CA 1
ATOM 1068 C C . LYS A 1 137 ? -3.467 -9.300 -19.226 1.00 95.94 137 LYS A C 1
ATOM 1070 O O . LYS A 1 137 ? -3.523 -9.462 -18.007 1.00 95.94 137 LYS A O 1
ATOM 1075 N N . VAL A 1 138 ? -3.021 -8.202 -19.820 1.00 95.75 138 VAL A N 1
ATOM 1076 C CA . VAL A 1 138 ? -2.453 -7.076 -19.086 1.00 95.75 138 VAL A CA 1
ATOM 1077 C C . VAL A 1 138 ? -2.869 -5.740 -19.688 1.00 95.75 138 VAL A C 1
ATOM 1079 O O . VAL A 1 138 ? -3.151 -5.640 -20.878 1.00 95.75 138 VAL A O 1
ATOM 1082 N N . THR A 1 139 ? -2.891 -4.710 -18.859 1.00 95.81 139 THR A N 1
ATOM 1083 C CA . THR A 1 139 ? -2.997 -3.299 -19.246 1.00 95.81 139 THR A CA 1
ATOM 1084 C C . THR A 1 139 ? -1.980 -2.496 -18.430 1.00 95.81 139 THR A C 1
ATOM 1086 O O . THR A 1 139 ? -1.204 -3.084 -17.679 1.00 95.81 139 THR A O 1
ATOM 1089 N N . TYR A 1 140 ? -1.949 -1.177 -18.559 1.00 95.12 140 TYR A N 1
ATOM 1090 C CA . TYR A 1 140 ? -1.053 -0.312 -17.792 1.00 95.12 140 TYR A CA 1
ATOM 1091 C C . TYR A 1 140 ? -1.759 0.977 -17.370 1.00 95.12 140 TYR A C 1
ATOM 1093 O O . TYR A 1 140 ? -2.831 1.317 -17.885 1.00 95.12 140 TYR A O 1
ATOM 1101 N N . VAL A 1 141 ? -1.143 1.681 -16.421 1.00 94.69 141 VAL A N 1
ATOM 1102 C CA . VAL A 1 141 ? -1.549 3.020 -15.986 1.00 94.69 141 VAL A CA 1
ATOM 1103 C C . VAL A 1 141 ? -0.402 3.984 -16.228 1.00 94.69 141 VAL A C 1
ATOM 1105 O O . VAL A 1 141 ? 0.653 3.831 -15.626 1.00 94.69 141 VAL A O 1
ATOM 1108 N N . GLY A 1 142 ? -0.641 5.014 -17.031 1.00 92.75 142 GLY A N 1
ATOM 1109 C CA . GLY A 1 142 ? 0.321 6.087 -17.253 1.00 92.75 142 GLY A CA 1
ATOM 1110 C C . GLY A 1 142 ? 0.638 6.272 -18.727 1.00 92.75 142 GLY A C 1
ATOM 1111 O O . GLY A 1 142 ? 1.147 5.368 -19.376 1.00 92.75 142 GLY A O 1
ATOM 1112 N N . LYS A 1 143 ? 0.316 7.443 -19.273 1.00 90.31 143 LYS A N 1
ATOM 1113 C CA . LYS A 1 143 ? 0.642 7.843 -20.645 1.00 90.31 143 LYS A CA 1
ATOM 1114 C C . LYS A 1 143 ? 0.697 9.364 -20.723 1.00 90.31 143 LYS A C 1
ATOM 1116 O O . LYS A 1 143 ? -0.227 10.016 -20.238 1.00 90.31 143 LYS A O 1
ATOM 1121 N N . ASN A 1 144 ? 1.733 9.933 -21.340 1.00 85.38 144 ASN A N 1
ATOM 1122 C CA . ASN A 1 144 ? 1.866 11.384 -21.555 1.00 85.38 144 ASN A CA 1
ATOM 1123 C C . ASN A 1 144 ? 1.645 12.214 -20.272 1.00 85.38 144 ASN A C 1
ATOM 1125 O O . ASN A 1 144 ? 0.827 13.130 -20.268 1.00 85.38 144 ASN A O 1
ATOM 1129 N N . ALA A 1 145 ? 2.294 11.832 -19.165 1.00 86.62 145 ALA A N 1
ATOM 1130 C CA . ALA A 1 145 ? 2.124 12.445 -17.838 1.00 86.62 145 ALA A CA 1
ATOM 1131 C C . ALA A 1 145 ? 0.686 12.414 -17.261 1.00 86.62 145 ALA A C 1
ATOM 1133 O O . ALA A 1 145 ? 0.405 13.050 -16.250 1.00 86.62 145 ALA A O 1
ATOM 1134 N N . THR A 1 146 ? -0.226 11.638 -17.857 1.00 90.19 146 THR A N 1
ATOM 1135 C CA . THR A 1 146 ? -1.586 11.408 -17.351 1.00 90.19 146 THR A CA 1
ATOM 1136 C C . THR A 1 146 ? -1.763 9.972 -16.863 1.00 90.19 146 THR A C 1
ATOM 1138 O O . THR A 1 146 ? -1.193 9.039 -17.426 1.00 90.19 146 THR A O 1
ATOM 1141 N N . TRP A 1 147 ? -2.627 9.755 -15.869 1.00 92.81 147 TRP A N 1
ATOM 1142 C CA . TRP A 1 147 ? -3.017 8.427 -15.360 1.00 92.81 147 TRP A CA 1
ATOM 1143 C C . TRP A 1 147 ? -3.999 7.703 -16.288 1.00 92.81 147 TRP A C 1
ATOM 1145 O O . TRP A 1 147 ? -5.046 7.198 -15.871 1.00 92.81 147 TRP A O 1
ATOM 1155 N N . TYR A 1 148 ? -3.684 7.705 -17.578 1.00 92.38 148 TYR A N 1
ATOM 1156 C CA . TYR A 1 148 ? -4.434 7.019 -18.613 1.00 92.38 148 TYR A CA 1
ATOM 1157 C C . TYR A 1 148 ? -4.385 5.503 -18.403 1.00 92.38 148 TYR A C 1
ATOM 1159 O O . TYR A 1 148 ? -3.327 4.945 -18.119 1.00 92.38 148 TYR A O 1
ATOM 1167 N N . VAL A 1 149 ? -5.530 4.847 -18.590 1.00 92.88 149 VAL A N 1
ATOM 1168 C CA . VAL A 1 149 ? -5.656 3.385 -18.616 1.00 92.88 149 VAL A CA 1
ATOM 1169 C C . VAL A 1 149 ? -5.946 2.966 -20.048 1.00 92.88 149 VAL A C 1
ATOM 1171 O O . VAL A 1 149 ? -6.896 3.472 -20.653 1.00 92.88 149 VAL A O 1
ATOM 1174 N N . ALA A 1 150 ? -5.156 2.036 -20.584 1.00 89.75 150 ALA A N 1
ATOM 1175 C CA . ALA A 1 150 ? -5.334 1.587 -21.959 1.00 89.75 150 ALA A CA 1
ATOM 1176 C C . ALA A 1 150 ? -6.700 0.933 -22.183 1.00 89.75 150 ALA A C 1
ATOM 1178 O O . ALA A 1 150 ? -7.153 0.088 -21.405 1.00 89.75 150 ALA A O 1
ATOM 1179 N N . LYS A 1 151 ? -7.348 1.330 -23.286 1.00 87.75 151 LYS A N 1
ATOM 1180 C CA . LYS A 1 151 ? -8.661 0.810 -23.697 1.00 87.75 151 LYS A CA 1
ATOM 1181 C C . LYS A 1 151 ? -8.593 -0.629 -24.204 1.00 87.75 151 LYS A C 1
ATOM 1183 O O . LYS A 1 151 ? -9.593 -1.336 -24.143 1.00 87.75 151 LYS A O 1
ATOM 1188 N N . GLN A 1 152 ? -7.446 -1.055 -24.718 1.00 88.31 152 GLN A N 1
ATOM 1189 C CA . GLN A 1 152 ? -7.234 -2.411 -25.201 1.00 88.31 152 GLN A CA 1
ATOM 1190 C C . GLN A 1 152 ? -6.215 -3.120 -24.314 1.00 88.31 152 GLN A C 1
ATOM 1192 O O . GLN A 1 152 ? -5.118 -2.608 -24.094 1.00 88.31 152 GLN A O 1
ATOM 1197 N N . ALA A 1 153 ? -6.569 -4.309 -23.820 1.00 92.81 153 ALA A N 1
ATOM 1198 C CA . ALA A 1 153 ? -5.612 -5.150 -23.125 1.00 92.81 153 ALA A CA 1
ATOM 1199 C C . ALA A 1 153 ? -4.597 -5.770 -24.091 1.00 92.81 153 ALA A C 1
ATOM 1201 O O . ALA A 1 153 ? -4.943 -6.353 -25.126 1.00 92.81 153 ALA A O 1
ATOM 1202 N N . GLY A 1 154 ? -3.341 -5.722 -23.670 1.00 94.50 154 GLY A N 1
ATOM 1203 C CA . GLY A 1 154 ? -2.272 -6.529 -24.218 1.00 94.50 154 GLY A CA 1
ATOM 1204 C C . GLY A 1 154 ? -2.195 -7.891 -23.541 1.00 94.50 154 GLY A C 1
ATOM 1205 O O . GLY A 1 154 ? -3.115 -8.362 -22.859 1.00 94.50 154 GLY A O 1
ATOM 1206 N N . ARG A 1 155 ? -1.067 -8.562 -23.753 1.00 95.69 155 ARG A N 1
ATOM 1207 C CA . ARG A 1 155 ? -0.798 -9.875 -23.166 1.00 95.69 155 ARG A CA 1
ATOM 1208 C C . ARG A 1 155 ? 0.690 -10.130 -23.010 1.00 95.69 155 ARG A C 1
ATOM 1210 O O . ARG A 1 155 ? 1.484 -9.671 -23.828 1.00 95.69 155 ARG A O 1
ATOM 1217 N N . ILE A 1 156 ? 1.046 -10.915 -22.000 1.00 96.62 156 ILE A N 1
ATOM 1218 C CA . ILE A 1 156 ? 2.408 -11.425 -21.840 1.00 96.62 156 ILE A CA 1
ATOM 1219 C C . ILE A 1 156 ? 2.727 -12.367 -23.002 1.00 96.62 156 ILE A C 1
ATOM 1221 O O . ILE A 1 156 ? 1.961 -13.288 -23.292 1.00 96.62 156 ILE A O 1
ATOM 1225 N N . LYS A 1 157 ? 3.851 -12.130 -23.675 1.00 94.88 157 LYS A N 1
ATOM 1226 C CA . LYS A 1 157 ? 4.357 -12.934 -24.790 1.00 94.88 157 LYS A CA 1
ATOM 1227 C C . LYS A 1 157 ? 5.326 -14.005 -24.292 1.00 94.88 157 LYS A C 1
ATOM 1229 O O . LYS A 1 157 ? 5.130 -15.178 -24.596 1.00 94.88 157 LYS A O 1
ATOM 1234 N N . SER A 1 158 ? 6.325 -13.612 -23.507 1.00 93.25 158 SER A N 1
ATOM 1235 C CA . SER A 1 158 ? 7.348 -14.500 -22.943 1.00 93.25 158 SER A CA 1
ATOM 1236 C C . SER A 1 158 ? 7.866 -13.961 -21.610 1.00 93.25 158 SER A C 1
ATOM 1238 O O . SER A 1 158 ? 7.697 -12.783 -21.305 1.00 93.25 158 SER A O 1
ATOM 1240 N N . ILE A 1 159 ? 8.468 -14.841 -20.813 1.00 92.31 159 ILE A N 1
ATOM 1241 C CA . ILE A 1 159 ? 8.986 -14.574 -19.464 1.00 92.31 159 ILE A CA 1
ATOM 1242 C C . ILE A 1 159 ? 10.372 -15.208 -19.382 1.00 92.31 159 ILE A C 1
ATOM 1244 O O . ILE A 1 159 ? 10.590 -16.231 -20.033 1.00 92.31 159 ILE A O 1
ATOM 1248 N N . ASN A 1 160 ? 11.262 -14.633 -18.575 1.00 86.19 160 ASN A N 1
ATOM 1249 C CA . ASN A 1 160 ? 12.669 -15.012 -18.464 1.00 86.19 160 ASN A CA 1
ATOM 1250 C C . ASN A 1 160 ? 13.372 -14.920 -19.821 1.00 86.19 160 ASN A C 1
ATOM 1252 O O . ASN A 1 160 ? 13.997 -15.879 -20.272 1.00 86.19 160 ASN A O 1
ATOM 1256 N N . VAL A 1 161 ? 13.200 -13.785 -20.503 1.00 85.00 161 VAL A N 1
ATOM 1257 C CA . VAL A 1 161 ? 14.041 -13.481 -21.668 1.00 85.00 161 VAL A CA 1
ATOM 1258 C C . VAL A 1 161 ? 15.496 -13.313 -21.223 1.00 85.00 161 VAL A C 1
ATOM 1260 O O . VAL A 1 161 ? 15.746 -13.069 -20.044 1.00 85.00 161 VAL A O 1
ATOM 1263 N N . ASP A 1 162 ? 16.436 -13.508 -22.149 1.00 78.00 162 ASP A N 1
ATOM 1264 C CA . ASP A 1 162 ? 17.868 -13.615 -21.846 1.00 78.00 162 ASP A CA 1
ATOM 1265 C C . ASP A 1 162 ? 18.379 -12.490 -20.934 1.00 78.00 162 ASP A C 1
ATOM 1267 O O . ASP A 1 162 ? 17.979 -11.333 -21.079 1.00 78.00 162 ASP A O 1
ATOM 1271 N N . SER A 1 163 ? 19.299 -12.837 -20.028 1.00 65.50 163 SER A N 1
ATOM 1272 C CA . SER A 1 163 ? 19.857 -11.951 -18.991 1.00 65.50 163 SER A CA 1
ATOM 1273 C C . SER A 1 163 ? 20.627 -10.743 -19.520 1.00 65.50 163 SER A C 1
ATOM 1275 O O . SER A 1 163 ? 20.948 -9.852 -18.744 1.00 65.50 163 SER A O 1
ATOM 1277 N N . ASP A 1 164 ? 20.932 -10.721 -20.817 1.00 76.44 164 ASP A N 1
ATOM 1278 C CA . ASP A 1 164 ? 21.600 -9.597 -21.477 1.00 76.44 164 ASP A CA 1
ATOM 1279 C C . ASP A 1 164 ? 20.628 -8.439 -21.773 1.00 76.44 164 ASP A C 1
ATOM 1281 O O . ASP A 1 164 ? 21.045 -7.377 -22.232 1.00 76.44 164 ASP A O 1
ATOM 1285 N N . ASN A 1 165 ? 19.327 -8.633 -21.531 1.00 83.00 165 ASN A N 1
ATOM 1286 C CA . ASN A 1 165 ? 18.321 -7.587 -21.655 1.00 83.00 165 ASN A CA 1
ATOM 1287 C C . ASN A 1 165 ? 18.161 -6.810 -20.344 1.00 83.00 165 ASN A C 1
ATOM 1289 O O . ASN A 1 165 ? 18.175 -7.373 -19.253 1.00 83.00 165 ASN A O 1
ATOM 1293 N N . GLU A 1 166 ? 17.840 -5.524 -20.462 1.00 88.81 166 GLU A N 1
ATOM 1294 C CA . GLU A 1 166 ? 17.521 -4.638 -19.332 1.00 88.81 166 GLU A CA 1
ATOM 1295 C C . GLU A 1 166 ? 16.131 -4.919 -18.701 1.00 88.81 166 GLU A C 1
ATOM 1297 O O . GLU A 1 166 ? 15.626 -4.148 -17.881 1.00 88.81 166 GLU A O 1
ATOM 1302 N N . TYR A 1 167 ? 15.483 -6.017 -19.105 1.00 91.38 167 TYR A N 1
ATOM 1303 C CA . TYR A 1 167 ? 14.152 -6.471 -18.704 1.00 91.38 167 TYR A CA 1
ATOM 1304 C C . TYR A 1 167 ? 14.062 -8.006 -18.774 1.00 91.38 167 TYR A C 1
ATOM 1306 O O . TYR A 1 167 ? 14.778 -8.638 -19.543 1.00 91.38 167 TYR A O 1
ATOM 1314 N N . ASP A 1 168 ? 13.152 -8.624 -18.011 1.00 93.44 168 ASP A N 1
ATOM 1315 C CA . ASP A 1 168 ? 13.028 -10.093 -17.909 1.00 93.44 168 ASP A CA 1
ATOM 1316 C C . ASP A 1 168 ? 11.755 -10.656 -18.567 1.00 93.44 168 ASP A C 1
ATOM 1318 O O . ASP A 1 168 ? 11.584 -11.872 -18.680 1.00 93.44 168 ASP A O 1
ATOM 1322 N N . THR A 1 169 ? 10.848 -9.794 -19.030 1.00 94.44 169 THR A N 1
ATOM 1323 C CA . THR A 1 169 ? 9.543 -10.180 -19.578 1.00 94.44 169 THR A CA 1
ATOM 1324 C C . THR A 1 169 ? 9.218 -9.388 -20.844 1.00 94.44 169 THR A C 1
ATOM 1326 O O . THR A 1 169 ? 9.553 -8.211 -20.959 1.00 94.44 169 THR A O 1
ATOM 1329 N N . LEU A 1 170 ? 8.512 -10.018 -21.791 1.00 94.75 170 LEU A N 1
ATOM 1330 C CA . LEU A 1 170 ? 7.956 -9.349 -22.969 1.00 94.75 170 LEU A CA 1
ATOM 1331 C C . LEU A 1 170 ? 6.430 -9.365 -22.947 1.00 94.75 170 LEU A C 1
ATOM 1333 O O . LEU A 1 170 ? 5.809 -10.412 -22.751 1.00 94.75 170 LEU A O 1
ATOM 1337 N N . ALA A 1 171 ? 5.821 -8.223 -23.251 1.00 95.06 171 ALA A N 1
ATOM 1338 C CA . ALA A 1 171 ? 4.397 -8.091 -23.539 1.00 95.06 171 ALA A CA 1
ATOM 1339 C C . ALA A 1 171 ? 4.162 -7.619 -24.983 1.00 95.06 171 ALA A C 1
ATOM 1341 O O . ALA A 1 171 ? 5.072 -7.154 -25.664 1.00 95.06 171 ALA A O 1
ATOM 1342 N N . THR A 1 172 ? 2.940 -7.778 -25.484 1.00 94.31 172 THR A N 1
ATOM 1343 C CA . THR A 1 172 ? 2.561 -7.375 -26.846 1.00 94.31 172 THR A CA 1
ATOM 1344 C C . THR A 1 172 ? 1.114 -6.886 -26.896 1.00 94.31 172 THR A C 1
ATOM 1346 O O . THR A 1 172 ? 0.332 -7.152 -25.974 1.00 94.31 172 THR A O 1
ATOM 1349 N N . ASN A 1 173 ? 0.746 -6.214 -27.990 1.00 91.31 173 ASN A N 1
ATOM 1350 C CA . ASN A 1 173 ? -0.559 -5.580 -28.208 1.00 91.31 173 ASN A CA 1
ATOM 1351 C C . ASN A 1 173 ? -0.907 -4.518 -27.146 1.00 91.31 173 ASN A C 1
ATOM 1353 O O . ASN A 1 173 ? -2.042 -4.465 -26.678 1.00 91.31 173 ASN A O 1
ATOM 1357 N N . LEU A 1 174 ? 0.077 -3.708 -26.745 1.00 89.44 174 LEU A N 1
ATOM 1358 C CA . LEU A 1 174 ? -0.106 -2.550 -25.866 1.00 89.44 174 LEU A CA 1
ATOM 1359 C C . LEU A 1 174 ? 0.137 -1.265 -26.668 1.00 89.44 174 LEU A C 1
ATOM 1361 O O . LEU A 1 174 ? 1.145 -1.150 -27.358 1.00 89.44 174 LEU A O 1
ATOM 1365 N N . GLU A 1 175 ? -0.772 -0.297 -26.567 1.00 84.56 175 GLU A N 1
ATOM 1366 C CA . GLU A 1 175 ? -0.701 0.981 -27.295 1.00 84.56 175 GLU A CA 1
ATOM 1367 C C . GLU A 1 175 ? 0.188 2.012 -26.575 1.00 84.56 175 GLU A C 1
ATOM 1369 O O . GLU A 1 175 ? -0.291 3.027 -26.053 1.00 84.56 175 GLU A O 1
ATOM 1374 N N . LEU A 1 176 ? 1.492 1.739 -26.518 1.00 83.31 176 LEU A N 1
ATOM 1375 C CA . LEU A 1 176 ? 2.449 2.591 -25.812 1.00 83.31 176 LEU A CA 1
ATOM 1376 C C . LEU A 1 176 ? 2.877 3.805 -26.644 1.00 83.31 176 LEU A C 1
ATOM 1378 O O . LEU A 1 176 ? 3.238 3.659 -27.807 1.00 83.31 176 LEU A O 1
ATOM 1382 N N . ASP A 1 177 ? 2.933 4.971 -25.994 1.00 81.25 177 ASP A N 1
ATOM 1383 C CA . ASP A 1 177 ? 3.600 6.169 -26.519 1.00 81.25 177 ASP A CA 1
ATOM 1384 C C . ASP A 1 177 ? 4.827 6.506 -25.652 1.00 81.25 177 ASP A C 1
ATOM 1386 O O . ASP A 1 177 ? 5.019 5.959 -24.557 1.00 81.25 177 ASP A O 1
ATOM 1390 N N . VAL A 1 178 ? 5.667 7.422 -26.139 1.00 80.88 178 VAL A N 1
ATOM 1391 C CA . VAL A 1 178 ? 6.762 8.023 -25.359 1.00 80.88 178 VAL A CA 1
ATOM 1392 C C . VAL A 1 178 ? 6.230 8.577 -24.032 1.00 80.88 178 VAL A C 1
ATOM 1394 O O . VAL A 1 178 ? 5.148 9.153 -23.976 1.00 80.88 178 VAL A O 1
ATOM 1397 N N . GLY A 1 179 ? 6.989 8.376 -22.953 1.00 83.56 179 GLY A N 1
ATOM 1398 C CA . GLY A 1 179 ? 6.602 8.801 -21.605 1.00 83.56 179 GLY A CA 1
ATOM 1399 C C . GLY A 1 179 ? 5.753 7.787 -20.835 1.00 83.56 179 GLY A C 1
ATOM 1400 O O . GLY A 1 179 ? 5.238 8.128 -19.779 1.00 83.56 179 GLY A O 1
ATOM 1401 N N . THR A 1 180 ? 5.600 6.553 -21.333 1.00 92.75 180 THR A N 1
ATOM 1402 C CA . THR A 1 180 ? 4.964 5.442 -20.589 1.00 92.75 180 THR A CA 1
ATOM 1403 C C . THR A 1 180 ? 5.957 4.677 -19.696 1.00 92.75 180 THR A C 1
ATOM 1405 O O . THR A 1 180 ? 5.550 3.886 -18.849 1.00 92.75 180 THR A O 1
ATOM 1408 N N . SER A 1 181 ? 7.263 4.884 -19.869 1.00 94.38 181 SER A N 1
ATOM 1409 C CA . SER A 1 181 ? 8.306 4.187 -19.111 1.00 94.38 181 SER A CA 1
ATOM 1410 C C . SER A 1 181 ? 8.133 4.339 -17.599 1.00 94.38 181 SER A C 1
ATOM 1412 O O . SER A 1 181 ? 7.796 5.414 -17.103 1.00 94.38 181 SER A O 1
ATOM 1414 N N . GLY A 1 182 ? 8.351 3.246 -16.872 1.00 96.06 182 GLY A N 1
ATOM 1415 C CA . GLY A 1 182 ? 8.138 3.148 -15.431 1.00 96.06 182 GLY A CA 1
ATOM 1416 C C . GLY A 1 182 ? 6.673 2.945 -15.009 1.00 96.06 182 GLY A C 1
ATOM 1417 O O . GLY A 1 182 ? 6.402 2.680 -13.837 1.00 96.06 182 GLY A O 1
ATOM 1418 N N . ALA A 1 183 ? 5.711 2.983 -15.941 1.00 96.50 183 ALA A N 1
ATOM 1419 C CA . ALA A 1 183 ? 4.311 2.677 -15.649 1.00 96.50 183 ALA A CA 1
ATOM 1420 C C . ALA A 1 183 ? 4.141 1.232 -15.144 1.00 96.50 183 ALA A C 1
ATOM 1422 O O . ALA A 1 183 ? 4.760 0.312 -15.692 1.00 96.50 183 ALA A O 1
ATOM 1423 N N . PRO A 1 184 ? 3.272 0.974 -14.150 1.00 97.19 184 PRO A N 1
ATOM 1424 C CA . PRO A 1 184 ? 2.975 -0.389 -13.743 1.00 97.19 184 PRO A CA 1
ATOM 1425 C C . PRO A 1 184 ? 2.177 -1.126 -14.821 1.00 97.19 184 PRO A C 1
ATOM 1427 O O . PRO A 1 184 ? 1.214 -0.605 -15.394 1.00 97.19 184 PRO A O 1
ATOM 1430 N N . LEU A 1 185 ? 2.543 -2.386 -15.032 1.00 96.81 185 LEU A N 1
ATOM 1431 C CA . LEU A 1 185 ? 1.786 -3.356 -15.806 1.00 96.81 185 LEU A CA 1
ATOM 1432 C C . LEU A 1 185 ? 0.828 -4.105 -14.877 1.00 96.81 185 LEU A C 1
ATOM 1434 O O . LEU A 1 185 ? 1.223 -4.562 -13.807 1.00 96.81 185 LEU A O 1
ATOM 1438 N N . ILE A 1 186 ? -0.431 -4.243 -15.281 1.00 96.00 186 ILE A N 1
ATOM 1439 C CA . ILE A 1 186 ? -1.545 -4.656 -14.423 1.00 96.00 186 ILE A CA 1
ATOM 1440 C C . ILE A 1 186 ? -2.278 -5.837 -15.056 1.00 96.00 186 ILE A C 1
ATOM 1442 O O . ILE A 1 186 ? -2.670 -5.770 -16.218 1.00 96.00 186 ILE A O 1
ATOM 1446 N N . SER A 1 187 ? -2.490 -6.902 -14.286 1.00 94.50 187 SER A N 1
ATOM 1447 C CA . SER A 1 187 ? -3.377 -8.026 -14.590 1.00 94.50 187 SER A CA 1
ATOM 1448 C C . SER A 1 187 ? -4.750 -7.841 -13.927 1.00 94.50 187 SER A C 1
ATOM 1450 O O . SER A 1 187 ? -5.006 -6.871 -13.214 1.00 94.50 187 SER A O 1
ATOM 1452 N N . ALA A 1 188 ? -5.647 -8.813 -14.113 1.00 89.94 188 ALA A N 1
ATOM 1453 C CA . ALA A 1 188 ? -6.944 -8.814 -13.436 1.00 89.94 188 ALA A CA 1
ATOM 1454 C C . ALA A 1 188 ? -6.826 -8.879 -11.899 1.00 89.94 188 ALA A C 1
ATOM 1456 O O . ALA A 1 188 ? -7.761 -8.485 -11.205 1.00 89.94 188 ALA A O 1
ATOM 1457 N N . ASN A 1 189 ? -5.691 -9.350 -11.370 1.00 88.00 189 ASN A N 1
ATOM 1458 C CA . ASN A 1 189 ? -5.478 -9.498 -9.932 1.00 88.00 189 ASN A CA 1
ATOM 1459 C C . ASN A 1 189 ? -4.652 -8.351 -9.330 1.00 88.00 189 ASN A C 1
ATOM 1461 O O . ASN A 1 189 ? -4.746 -8.119 -8.130 1.00 88.00 189 ASN A O 1
ATOM 1465 N N . GLY A 1 190 ? -3.884 -7.593 -10.117 1.00 92.12 190 GLY A N 1
ATOM 1466 C CA . GLY A 1 190 ? -3.027 -6.531 -9.585 1.00 92.12 190 GLY A CA 1
ATOM 1467 C C . GLY A 1 190 ? -1.834 -6.204 -10.476 1.00 92.12 190 GLY A C 1
ATOM 1468 O O . GLY A 1 190 ? -1.774 -6.617 -11.629 1.00 92.12 190 GLY A O 1
ATOM 1469 N N . ILE A 1 191 ? -0.885 -5.443 -9.942 1.00 95.75 191 ILE A N 1
ATOM 1470 C CA . ILE A 1 191 ? 0.387 -5.114 -10.585 1.00 95.75 191 ILE A CA 1
ATOM 1471 C C . ILE A 1 191 ? 1.190 -6.405 -10.775 1.00 95.75 191 ILE A C 1
ATOM 1473 O O . ILE A 1 191 ? 1.341 -7.182 -9.838 1.00 95.75 191 ILE A O 1
ATOM 1477 N N . VAL A 1 192 ? 1.710 -6.622 -11.980 1.00 96.69 192 VAL A N 1
ATOM 1478 C CA . VAL A 1 192 ? 2.537 -7.782 -12.366 1.00 96.69 192 VAL A CA 1
ATOM 1479 C C . VAL A 1 192 ? 3.942 -7.394 -12.821 1.00 96.69 192 VAL A C 1
ATOM 1481 O O . VAL A 1 192 ? 4.793 -8.267 -12.983 1.00 96.69 192 VAL A O 1
ATOM 1484 N N . GLY A 1 193 ? 4.213 -6.104 -13.015 1.00 96.94 193 GLY A N 1
ATOM 1485 C CA . GLY A 1 193 ? 5.528 -5.620 -13.418 1.00 96.94 193 GLY A CA 1
ATOM 1486 C C . GLY A 1 193 ? 5.539 -4.134 -13.743 1.00 96.94 193 GLY A C 1
ATOM 1487 O O . GLY A 1 193 ? 4.595 -3.416 -13.421 1.00 96.94 193 GLY A O 1
ATOM 1488 N N . MET A 1 194 ? 6.602 -3.694 -14.403 1.00 97.50 194 MET A N 1
ATOM 1489 C CA . MET A 1 194 ? 6.840 -2.309 -14.799 1.00 97.50 194 MET A CA 1
ATOM 1490 C C . MET A 1 194 ? 7.251 -2.240 -16.268 1.00 97.50 194 MET A C 1
ATOM 1492 O O . MET A 1 194 ? 8.085 -3.026 -16.711 1.00 97.50 194 MET A O 1
ATOM 1496 N N . VAL A 1 195 ? 6.664 -1.309 -17.015 1.00 96.12 195 VAL A N 1
ATOM 1497 C CA . VAL A 1 195 ? 6.973 -1.063 -18.428 1.00 96.12 195 VAL A CA 1
ATOM 1498 C C . VAL A 1 195 ? 8.317 -0.350 -18.550 1.00 96.12 195 VAL A C 1
ATOM 1500 O O . VAL A 1 195 ? 8.533 0.663 -17.890 1.00 96.12 195 VAL A O 1
ATOM 1503 N N . ILE A 1 196 ? 9.193 -0.855 -19.418 1.00 92.81 196 ILE A N 1
ATOM 1504 C CA . ILE A 1 196 ? 10.529 -0.300 -19.669 1.00 92.81 196 ILE A CA 1
ATOM 1505 C C . ILE A 1 196 ? 10.603 0.323 -21.055 1.00 92.81 196 ILE A C 1
ATOM 1507 O O . ILE A 1 196 ? 10.753 1.532 -21.190 1.00 92.81 196 ILE A O 1
ATOM 1511 N N . THR A 1 197 ? 10.452 -0.497 -22.094 1.00 82.25 197 THR A N 1
ATOM 1512 C CA . THR A 1 197 ? 10.628 -0.066 -23.482 1.00 82.25 197 THR A CA 1
ATOM 1513 C C . THR A 1 197 ? 9.290 0.037 -24.202 1.00 82.25 197 THR A C 1
ATOM 1515 O O . THR A 1 197 ? 8.373 -0.758 -23.992 1.00 82.25 197 THR A O 1
ATOM 1518 N N . ASN A 1 198 ? 9.181 1.020 -25.091 1.00 64.31 198 ASN A N 1
ATOM 1519 C CA . ASN A 1 198 ? 7.983 1.325 -25.865 1.00 64.31 198 ASN A CA 1
ATOM 1520 C C . ASN A 1 198 ? 8.164 0.966 -27.349 1.00 64.31 198 ASN A C 1
ATOM 1522 O O . ASN A 1 198 ? 8.042 1.822 -28.221 1.00 64.31 198 ASN A O 1
ATOM 1526 N N . SER A 1 199 ? 8.448 -0.303 -27.661 1.00 68.19 199 SER A N 1
ATOM 1527 C CA . SER A 1 199 ? 8.312 -0.771 -29.049 1.00 68.19 199 SER A CA 1
ATOM 1528 C C . SER A 1 199 ? 6.874 -1.232 -29.309 1.00 68.19 199 SER A C 1
ATOM 1530 O O . SER A 1 199 ? 6.251 -1.869 -28.457 1.00 68.19 199 SER A O 1
ATOM 1532 N N . SER A 1 200 ? 6.337 -0.911 -30.489 1.00 62.78 200 SER A N 1
ATOM 1533 C CA . SER A 1 200 ? 4.950 -1.215 -30.872 1.00 62.78 200 SER A CA 1
ATOM 1534 C C . SER A 1 200 ? 4.660 -2.717 -30.991 1.00 62.78 200 SER A C 1
ATOM 1536 O O . SER A 1 200 ? 3.505 -3.128 -30.889 1.00 62.78 200 SER A O 1
ATOM 1538 N N . GLU A 1 201 ? 5.688 -3.549 -31.179 1.00 73.62 201 GLU A N 1
ATOM 1539 C CA . GLU A 1 201 ? 5.534 -5.000 -31.340 1.00 73.62 201 GLU A CA 1
ATOM 1540 C C . GLU A 1 201 ? 5.858 -5.786 -30.062 1.00 73.62 201 GLU A C 1
ATOM 1542 O O . GLU A 1 201 ? 5.164 -6.757 -29.734 1.00 73.62 201 GLU A O 1
ATOM 1547 N N . ASN A 1 202 ? 6.898 -5.365 -29.333 1.00 85.06 202 ASN A N 1
ATOM 1548 C CA . ASN A 1 202 ? 7.389 -6.021 -28.123 1.00 85.06 202 ASN A CA 1
ATOM 1549 C C . ASN A 1 202 ? 7.689 -4.991 -27.029 1.00 85.06 202 ASN A C 1
ATOM 1551 O O . ASN A 1 202 ? 8.552 -4.129 -27.174 1.00 85.06 202 ASN A O 1
ATOM 1555 N N . VAL A 1 203 ? 7.003 -5.116 -25.908 1.00 91.62 203 VAL A N 1
ATOM 1556 C CA . VAL A 1 203 ? 7.166 -4.239 -24.752 1.00 91.62 203 VAL A CA 1
ATOM 1557 C C . VAL A 1 203 ? 8.046 -4.942 -23.734 1.00 91.62 203 VAL A C 1
ATOM 1559 O O . VAL A 1 203 ? 7.659 -6.003 -23.239 1.00 91.62 203 VAL A O 1
ATOM 1562 N N . GLY A 1 204 ? 9.203 -4.358 -23.424 1.00 94.44 204 GLY A N 1
ATOM 1563 C CA . GLY A 1 204 ? 10.068 -4.811 -22.339 1.00 94.44 204 GLY A CA 1
ATOM 1564 C C . GLY A 1 204 ? 9.439 -4.499 -20.986 1.00 94.44 204 GLY A C 1
ATOM 1565 O O . GLY A 1 204 ? 8.946 -3.391 -20.759 1.00 94.44 204 GLY A O 1
ATOM 1566 N N . VAL A 1 205 ? 9.423 -5.490 -20.101 1.00 95.88 205 VAL A N 1
ATOM 1567 C CA . VAL A 1 205 ? 8.800 -5.416 -18.779 1.00 95.88 205 VAL A CA 1
ATOM 1568 C C . VAL A 1 205 ? 9.746 -6.017 -17.752 1.00 95.88 205 VAL A C 1
ATOM 1570 O O . VAL A 1 205 ? 10.259 -7.113 -17.971 1.00 95.88 205 VAL A O 1
ATOM 1573 N N . ILE A 1 206 ? 9.920 -5.347 -16.613 1.00 96.44 206 ILE A N 1
ATOM 1574 C CA . ILE A 1 206 ? 10.517 -5.973 -15.427 1.00 96.44 206 ILE A CA 1
ATOM 1575 C C . ILE A 1 206 ? 9.388 -6.553 -14.582 1.00 96.44 206 ILE A C 1
ATOM 1577 O O . ILE A 1 206 ? 8.480 -5.833 -14.158 1.00 96.44 206 ILE A O 1
ATOM 1581 N N . SER A 1 207 ? 9.422 -7.860 -14.345 1.00 96.19 207 SER A N 1
ATOM 1582 C CA . SER A 1 207 ? 8.415 -8.564 -13.562 1.00 96.19 207 SER A CA 1
ATOM 1583 C C . SER A 1 207 ? 8.408 -8.106 -12.103 1.00 96.19 207 SER A C 1
ATOM 1585 O O . SER A 1 207 ? 9.439 -7.781 -11.507 1.00 96.19 207 SER A O 1
ATOM 1587 N N . LEU A 1 208 ? 7.228 -8.133 -11.480 1.00 96.56 208 LEU A N 1
ATOM 1588 C CA . LEU A 1 208 ? 7.073 -7.761 -10.075 1.00 96.56 208 LEU A CA 1
ATOM 1589 C C . LEU A 1 208 ? 7.931 -8.637 -9.151 1.00 96.56 208 LEU A C 1
ATOM 1591 O O . LEU A 1 208 ? 8.461 -8.156 -8.151 1.00 96.56 208 LEU A O 1
ATOM 1595 N N . ALA A 1 209 ? 8.085 -9.918 -9.496 1.00 94.38 209 ALA A N 1
ATOM 1596 C CA . ALA A 1 209 ? 8.918 -10.853 -8.752 1.00 94.38 209 ALA A CA 1
ATOM 1597 C C . ALA A 1 209 ? 10.394 -10.426 -8.762 1.00 94.38 209 ALA A C 1
ATOM 1599 O O . ALA A 1 209 ? 11.036 -10.446 -7.710 1.00 94.38 209 ALA A O 1
ATOM 1600 N N . LYS A 1 210 ? 10.910 -9.987 -9.918 1.00 95.06 210 LYS A N 1
ATOM 1601 C CA . LYS A 1 210 ? 12.284 -9.496 -10.047 1.00 95.06 210 LYS A CA 1
ATOM 1602 C C . LYS A 1 210 ? 12.495 -8.195 -9.271 1.00 95.06 210 LYS A C 1
ATOM 1604 O O . LYS A 1 210 ? 13.445 -8.112 -8.497 1.00 95.06 210 LYS A O 1
ATOM 1609 N N . ILE A 1 211 ? 11.560 -7.243 -9.375 1.00 96.69 211 ILE A N 1
ATOM 1610 C CA . ILE A 1 211 ? 11.571 -5.995 -8.586 1.00 96.69 211 ILE A CA 1
ATOM 1611 C C . ILE A 1 211 ? 11.611 -6.313 -7.085 1.00 96.69 211 ILE A C 1
ATOM 1613 O O . ILE A 1 211 ? 12.483 -5.827 -6.367 1.00 96.69 211 ILE A O 1
ATOM 1617 N N . LYS A 1 212 ? 10.715 -7.185 -6.606 1.00 96.25 212 LYS A N 1
ATOM 1618 C CA . LYS A 1 212 ? 10.672 -7.608 -5.199 1.00 96.25 212 LYS A CA 1
ATOM 1619 C C . LYS A 1 212 ? 11.988 -8.243 -4.741 1.00 96.25 212 LYS A C 1
ATOM 1621 O O . LYS A 1 212 ? 12.438 -7.963 -3.632 1.00 96.25 212 LYS A O 1
ATOM 1626 N N . GLY A 1 213 ? 12.593 -9.088 -5.578 1.00 95.12 213 GLY A N 1
ATOM 1627 C CA . GLY A 1 213 ? 13.883 -9.721 -5.299 1.00 95.12 213 GLY A CA 1
ATOM 1628 C C . GLY A 1 213 ? 15.005 -8.702 -5.092 1.00 95.12 213 GLY A C 1
ATOM 1629 O O . GLY A 1 213 ? 15.721 -8.793 -4.098 1.00 95.12 213 GLY A O 1
ATOM 1630 N N . ILE A 1 214 ? 15.096 -7.699 -5.972 1.00 95.75 214 ILE A N 1
ATOM 1631 C CA . ILE A 1 214 ? 16.107 -6.630 -5.904 1.00 95.75 214 ILE A CA 1
ATOM 1632 C C . ILE A 1 214 ? 15.909 -5.747 -4.670 1.00 95.75 214 ILE A C 1
ATOM 1634 O O . ILE A 1 214 ? 16.867 -5.424 -3.970 1.00 95.75 214 ILE A O 1
ATOM 1638 N N . LEU A 1 215 ? 14.667 -5.369 -4.352 1.00 96.38 215 LEU A N 1
ATOM 1639 C CA . LEU A 1 215 ? 14.407 -4.612 -3.126 1.00 96.38 215 LEU A CA 1
ATOM 1640 C C . LEU A 1 215 ? 14.790 -5.422 -1.882 1.00 96.38 215 LEU A C 1
ATOM 1642 O O . LEU A 1 215 ? 15.432 -4.890 -0.979 1.00 96.38 215 LEU A O 1
ATOM 1646 N N . GLY A 1 216 ? 14.449 -6.713 -1.862 1.00 95.94 216 GLY A N 1
ATOM 1647 C CA . GLY A 1 216 ? 14.784 -7.618 -0.766 1.00 95.94 216 GLY A CA 1
ATOM 1648 C C . GLY A 1 216 ? 16.290 -7.801 -0.570 1.00 95.94 216 GLY A C 1
ATOM 1649 O O . GLY A 1 216 ? 16.765 -7.697 0.559 1.00 95.94 216 GLY A O 1
ATOM 1650 N N . SER A 1 217 ? 17.057 -8.016 -1.646 1.00 95.12 217 SER A N 1
ATOM 1651 C CA . SER A 1 217 ? 18.520 -8.171 -1.571 1.00 95.12 217 SER A CA 1
ATOM 1652 C C . SER A 1 217 ? 19.222 -6.899 -1.086 1.00 95.12 217 SER A C 1
ATOM 1654 O O . SER A 1 217 ? 20.260 -6.976 -0.430 1.00 95.12 217 SER A O 1
ATOM 1656 N N . ARG A 1 218 ? 18.618 -5.732 -1.338 1.00 94.62 218 ARG A N 1
ATOM 1657 C CA . ARG A 1 218 ? 19.092 -4.418 -0.881 1.00 94.62 218 ARG A CA 1
ATOM 1658 C C . ARG A 1 218 ? 18.567 -4.012 0.502 1.00 94.62 218 ARG A C 1
ATOM 1660 O O . ARG A 1 218 ? 18.895 -2.923 0.968 1.00 94.62 218 ARG A O 1
ATOM 1667 N N . GLY A 1 219 ? 17.748 -4.841 1.155 1.00 94.69 219 GLY A N 1
ATOM 1668 C CA . GLY A 1 219 ? 17.134 -4.517 2.448 1.00 94.69 219 GLY A CA 1
ATOM 1669 C C . GLY A 1 219 ? 16.164 -3.329 2.392 1.00 94.69 219 GLY A C 1
ATOM 1670 O O . GLY A 1 219 ? 15.971 -2.641 3.395 1.00 94.69 219 GLY A O 1
ATOM 1671 N N . LEU A 1 220 ? 15.581 -3.056 1.221 1.00 95.94 220 LEU A N 1
ATOM 1672 C CA . LEU A 1 220 ? 14.646 -1.954 1.005 1.00 95.94 220 LEU A CA 1
ATOM 1673 C C . LEU A 1 220 ? 13.201 -2.372 1.329 1.00 95.94 220 LEU A C 1
ATOM 1675 O O . LEU A 1 220 ? 12.859 -3.551 1.206 1.00 95.94 220 LEU A O 1
ATOM 1679 N N . PRO A 1 221 ? 12.327 -1.428 1.732 1.00 94.50 221 PRO A N 1
ATOM 1680 C CA . PRO A 1 221 ? 10.967 -1.763 2.142 1.00 94.50 221 PRO A CA 1
ATOM 1681 C C . PRO A 1 221 ? 10.126 -2.357 1.013 1.00 94.50 221 PRO A C 1
ATOM 1683 O O . PRO A 1 221 ? 10.067 -1.819 -0.090 1.00 94.50 221 PRO A O 1
ATOM 1686 N N . TRP A 1 222 ? 9.399 -3.423 1.336 1.00 94.12 222 TRP A N 1
ATOM 1687 C CA . TRP A 1 222 ? 8.383 -4.017 0.478 1.00 94.12 222 TRP A CA 1
ATOM 1688 C C . TRP A 1 222 ? 7.051 -4.046 1.223 1.00 94.12 222 TRP A C 1
ATOM 1690 O O . TRP A 1 222 ? 6.892 -4.795 2.185 1.00 94.12 222 TRP A O 1
ATOM 1700 N N . GLY A 1 223 ? 6.103 -3.225 0.781 1.00 89.50 223 GLY A N 1
ATOM 1701 C CA . GLY A 1 223 ? 4.776 -3.107 1.38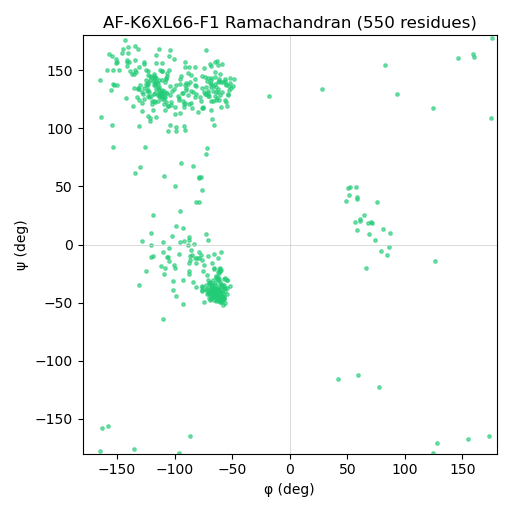3 1.00 89.50 223 GLY A CA 1
ATOM 1702 C C . GLY A 1 223 ? 3.666 -3.775 0.579 1.00 89.50 223 GLY A C 1
ATOM 1703 O O . GLY A 1 223 ? 2.574 -3.957 1.108 1.00 89.50 223 GLY A O 1
ATOM 1704 N N . LEU A 1 224 ? 3.904 -4.141 -0.686 1.00 90.75 224 LEU A N 1
ATOM 1705 C CA . LEU A 1 224 ? 2.813 -4.644 -1.517 1.00 90.75 224 LEU A CA 1
ATOM 1706 C C . LEU A 1 224 ? 2.393 -6.061 -1.137 1.00 90.75 224 LEU A C 1
ATOM 1708 O O . LEU A 1 224 ? 3.207 -6.991 -1.089 1.00 90.75 224 LEU A O 1
ATOM 1712 N N . ILE A 1 225 ? 1.091 -6.231 -0.952 1.00 87.44 225 ILE A N 1
ATOM 1713 C CA . ILE A 1 225 ? 0.442 -7.502 -0.651 1.00 87.44 225 ILE A CA 1
ATOM 1714 C C . ILE A 1 225 ? -0.508 -7.887 -1.794 1.00 87.44 225 ILE A C 1
ATOM 1716 O O . ILE A 1 225 ? -0.935 -7.015 -2.562 1.00 87.44 225 ILE A O 1
ATOM 1720 N N . PRO A 1 226 ? -0.826 -9.186 -1.954 1.00 84.62 226 PRO A N 1
ATOM 1721 C CA . PRO A 1 226 ? -1.809 -9.627 -2.930 1.00 84.62 226 PRO A CA 1
ATOM 1722 C C . PRO A 1 226 ? -3.133 -8.884 -2.765 1.00 84.62 226 PRO A C 1
ATOM 1724 O O . PRO A 1 226 ? -3.618 -8.731 -1.643 1.00 84.62 226 PRO A O 1
ATOM 1727 N N . ALA A 1 227 ? -3.741 -8.455 -3.868 1.00 69.50 227 ALA A N 1
ATOM 1728 C CA . ALA A 1 227 ? -5.080 -7.891 -3.787 1.00 69.50 227 ALA A CA 1
ATOM 1729 C C . ALA A 1 227 ? -6.068 -8.942 -3.253 1.00 69.50 227 ALA A C 1
ATOM 1731 O O . ALA A 1 227 ? -6.205 -10.025 -3.831 1.00 69.50 227 ALA A O 1
ATOM 1732 N N . ALA A 1 228 ? -6.782 -8.624 -2.171 1.00 62.22 228 ALA A N 1
ATOM 1733 C CA . ALA A 1 228 ? -7.906 -9.441 -1.732 1.00 62.22 228 ALA A CA 1
ATOM 1734 C C . ALA A 1 228 ? -9.004 -9.448 -2.815 1.00 62.22 228 ALA A C 1
ATOM 1736 O O . ALA A 1 228 ? -9.107 -8.524 -3.631 1.00 62.22 228 ALA A O 1
ATOM 1737 N N . LYS A 1 229 ? -9.830 -10.505 -2.842 1.00 58.56 229 LYS A N 1
ATOM 1738 C CA . LYS A 1 229 ? -11.030 -10.535 -3.696 1.00 58.56 229 LYS A CA 1
ATOM 1739 C C . LYS A 1 229 ? -11.921 -9.333 -3.367 1.00 58.56 229 LYS A C 1
ATOM 1741 O O . LYS A 1 229 ? -11.993 -8.960 -2.202 1.00 58.56 229 LYS A O 1
ATOM 1746 N N . SER A 1 230 ? -12.527 -8.766 -4.421 1.00 54.09 230 SER A N 1
ATOM 1747 C CA . SER A 1 230 ? -13.205 -7.459 -4.498 1.00 54.09 230 SER A CA 1
ATOM 1748 C C . SER A 1 230 ? -13.607 -6.841 -3.158 1.00 54.09 230 SER A C 1
ATOM 1750 O O . SER A 1 230 ? -14.344 -7.481 -2.405 1.00 54.09 230 SER A O 1
ATOM 1752 N N . PRO A 1 231 ? -13.217 -5.580 -2.898 1.00 58.62 231 PRO A N 1
ATOM 1753 C CA . PRO A 1 231 ? -13.611 -4.917 -1.674 1.00 58.62 231 PRO A CA 1
ATOM 1754 C C . PRO A 1 231 ? -15.134 -4.833 -1.590 1.00 58.62 231 PRO A C 1
ATOM 1756 O O . PRO A 1 231 ? -15.827 -4.567 -2.576 1.00 58.62 231 PRO A O 1
ATOM 1759 N N . LEU A 1 232 ? -15.641 -5.064 -0.385 1.00 67.12 232 LEU A N 1
ATOM 1760 C CA . LEU A 1 232 ? -16.998 -4.704 -0.005 1.00 67.12 232 LEU A CA 1
ATOM 1761 C C . LEU A 1 232 ? -17.224 -3.231 -0.368 1.00 67.12 232 LEU A C 1
ATOM 1763 O O . LEU A 1 232 ? -16.370 -2.391 -0.081 1.00 67.12 232 LEU A O 1
ATOM 1767 N N . THR A 1 233 ? -18.359 -2.899 -0.989 1.00 75.44 233 THR A N 1
ATOM 1768 C CA . THR A 1 233 ? -18.702 -1.483 -1.159 1.00 75.44 233 THR A CA 1
ATOM 1769 C C . THR A 1 233 ? -19.020 -0.876 0.205 1.00 75.44 233 THR A C 1
ATOM 1771 O O . THR A 1 233 ? -19.918 -1.340 0.928 1.00 75.44 233 THR A O 1
ATOM 1774 N N . LEU A 1 234 ? -18.289 0.184 0.549 1.00 80.44 234 LEU A N 1
ATOM 1775 C CA . LEU A 1 234 ? -18.569 0.961 1.752 1.00 80.44 234 LEU A CA 1
ATOM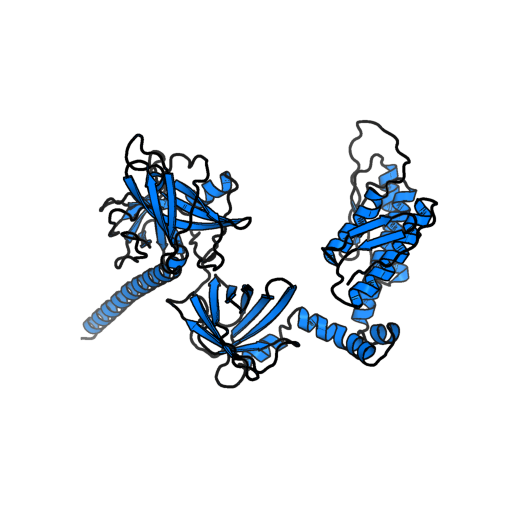 1776 C C . LEU A 1 234 ? -19.765 1.895 1.567 1.00 80.44 234 LEU A C 1
ATOM 1778 O O . LEU A 1 234 ? -20.237 2.431 2.562 1.00 80.44 234 LEU A O 1
ATOM 1782 N N . ASP A 1 235 ? -20.296 2.053 0.348 1.00 84.75 235 ASP A N 1
ATOM 1783 C CA . ASP A 1 235 ? -21.372 3.003 0.061 1.00 84.75 235 ASP A CA 1
ATOM 1784 C C . ASP A 1 235 ? -22.565 2.802 0.993 1.00 84.75 235 ASP A C 1
ATOM 1786 O O . ASP A 1 235 ? -23.081 1.686 1.141 1.00 84.75 235 ASP A O 1
ATOM 1790 N N . GLY A 1 236 ? -23.006 3.898 1.603 1.00 85.19 236 GLY A N 1
ATOM 1791 C CA . GLY A 1 236 ? -24.133 3.920 2.525 1.00 85.19 236 GLY A CA 1
ATOM 1792 C C . GLY A 1 236 ? -23.808 4.590 3.854 1.00 85.19 236 GLY A C 1
ATOM 1793 O O . GLY A 1 236 ? -22.769 5.231 4.027 1.00 85.19 236 GLY A O 1
ATOM 1794 N N . VAL A 1 237 ? -24.741 4.453 4.793 1.00 85.81 237 VAL A N 1
ATOM 1795 C CA . VAL A 1 237 ? -24.650 5.054 6.125 1.00 85.81 237 VAL A CA 1
ATOM 1796 C C . VAL A 1 237 ? -24.150 4.014 7.119 1.00 85.81 237 VAL A C 1
ATOM 1798 O O . VAL A 1 237 ? -24.596 2.869 7.111 1.00 85.81 237 VAL A O 1
ATOM 1801 N N . TRP A 1 238 ? -23.242 4.430 7.990 1.00 88.25 238 TRP A N 1
ATOM 1802 C CA . TRP A 1 238 ? -22.632 3.614 9.024 1.00 88.25 238 TRP A CA 1
ATOM 1803 C C . TRP A 1 238 ? -22.828 4.259 10.391 1.00 88.25 238 TRP A C 1
ATOM 1805 O O . TRP A 1 238 ? -22.745 5.480 10.526 1.00 88.25 238 TRP A O 1
ATOM 1815 N N . ALA A 1 239 ? -23.070 3.445 11.413 1.00 84.31 239 ALA A N 1
ATOM 1816 C CA . ALA A 1 239 ? -23.144 3.896 12.798 1.00 84.31 239 ALA A CA 1
ATOM 1817 C C . ALA A 1 239 ? -21.928 3.386 13.587 1.00 84.31 239 ALA A C 1
ATOM 1819 O O . ALA A 1 239 ? -21.646 2.184 13.543 1.00 84.31 239 ALA A O 1
ATOM 1820 N N . PRO A 1 240 ? -21.208 4.259 14.311 1.00 82.81 240 PRO A N 1
ATOM 1821 C CA . PRO A 1 240 ? -20.201 3.830 15.262 1.00 82.81 240 PRO A CA 1
ATOM 1822 C C . PRO A 1 240 ? -20.855 3.244 16.518 1.00 82.81 240 PRO A C 1
ATOM 1824 O O . PRO A 1 240 ? -21.889 3.728 16.975 1.00 82.81 240 PRO A O 1
ATOM 1827 N N . LYS A 1 241 ? -20.232 2.212 17.087 1.00 76.25 241 LYS A N 1
ATOM 1828 C CA . LYS A 1 241 ? -20.652 1.529 18.313 1.00 76.25 241 LYS A CA 1
ATOM 1829 C C . LYS A 1 241 ? -19.463 1.396 19.256 1.00 76.25 241 LYS A C 1
ATOM 1831 O O . LYS A 1 241 ? -18.599 0.547 19.055 1.00 76.25 241 LYS A O 1
ATOM 1836 N N . THR A 1 242 ? -19.410 2.252 20.275 1.00 66.38 242 THR A N 1
ATOM 1837 C CA . THR A 1 242 ? -18.494 2.127 21.419 1.00 66.38 242 THR A CA 1
ATOM 1838 C C . THR A 1 242 ? -19.148 2.748 22.658 1.00 66.38 242 THR A C 1
ATOM 1840 O O . THR A 1 242 ? -19.995 3.627 22.507 1.00 66.38 242 THR A O 1
ATOM 1843 N N . PRO A 1 243 ? -18.756 2.368 23.890 1.00 53.81 243 PRO A N 1
ATOM 1844 C CA . PRO A 1 243 ? -19.364 2.922 25.107 1.00 53.81 243 PRO A CA 1
ATOM 1845 C C . PRO A 1 243 ? -19.228 4.442 25.276 1.00 53.81 243 PRO A C 1
ATOM 1847 O O . PRO A 1 243 ? -19.994 5.039 26.025 1.00 53.81 243 PRO A O 1
ATOM 1850 N N . ASN A 1 244 ? -18.265 5.063 24.587 1.00 57.62 244 ASN A N 1
ATOM 1851 C CA . ASN A 1 244 ? -17.934 6.482 24.737 1.00 57.62 244 ASN A CA 1
ATOM 1852 C C . ASN A 1 244 ? -18.328 7.329 23.516 1.00 57.62 244 ASN A C 1
ATOM 1854 O O . ASN A 1 244 ? -18.045 8.527 23.494 1.00 57.62 244 ASN A O 1
ATOM 1858 N N . ILE A 1 245 ? -18.950 6.732 22.495 1.00 63.94 245 ILE A N 1
ATOM 1859 C CA . ILE A 1 245 ? -19.402 7.441 21.296 1.00 63.94 245 ILE A CA 1
ATOM 1860 C C . ILE A 1 245 ? -20.933 7.469 21.299 1.00 63.94 245 ILE A C 1
ATOM 1862 O O . ILE A 1 245 ? -21.553 6.412 21.386 1.00 63.94 245 ILE A O 1
ATOM 1866 N N . PRO A 1 246 ? -21.560 8.655 21.196 1.00 64.00 246 PRO A N 1
ATOM 1867 C CA . PRO A 1 246 ? -23.010 8.767 21.103 1.00 64.00 246 PRO A CA 1
ATOM 1868 C C . PRO A 1 246 ? -23.607 7.891 19.990 1.00 64.00 246 PRO A C 1
ATOM 1870 O O . PRO A 1 246 ? -23.165 7.950 18.841 1.00 64.00 246 PRO A O 1
ATOM 1873 N N . ASP A 1 247 ? -24.679 7.154 20.305 1.00 67.50 247 ASP A N 1
ATOM 1874 C CA . ASP A 1 247 ? -25.397 6.246 19.384 1.00 67.50 247 ASP A CA 1
ATOM 1875 C C . ASP A 1 247 ? -25.992 6.929 18.138 1.00 67.50 247 ASP A C 1
ATOM 1877 O O . ASP A 1 247 ? -26.551 6.283 17.244 1.00 67.50 247 ASP A O 1
ATOM 1881 N N . ASN A 1 248 ? -25.919 8.254 18.074 1.00 74.00 248 ASN A N 1
ATOM 1882 C CA . ASN A 1 248 ? -26.557 9.084 17.069 1.00 74.00 248 ASN A CA 1
ATOM 1883 C C . ASN A 1 248 ? -25.576 9.635 16.016 1.00 74.00 248 ASN A C 1
ATOM 1885 O O . ASN A 1 248 ? -26.034 10.242 15.054 1.00 74.00 248 ASN A O 1
ATOM 1889 N N . ILE A 1 249 ? -24.265 9.385 16.131 1.00 78.50 249 ILE A N 1
ATOM 1890 C CA . ILE A 1 249 ? -23.302 9.744 15.075 1.00 78.50 249 ILE A CA 1
ATOM 1891 C C . ILE A 1 249 ? -23.530 8.864 13.840 1.00 78.50 249 ILE A C 1
ATOM 1893 O O . ILE A 1 249 ? -23.828 7.670 13.954 1.00 78.50 249 ILE A O 1
ATOM 1897 N N . ARG A 1 250 ? -23.410 9.444 12.642 1.00 85.44 250 ARG A N 1
ATOM 1898 C CA . ARG A 1 250 ? -23.544 8.724 11.366 1.00 85.44 250 ARG A CA 1
ATOM 1899 C C . ARG A 1 250 ? -22.372 9.047 10.452 1.00 85.44 250 ARG A C 1
ATOM 1901 O O . ARG A 1 250 ? -22.011 10.206 10.303 1.00 85.44 250 ARG A O 1
ATOM 1908 N N . LEU A 1 251 ? -21.790 8.025 9.834 1.00 87.44 251 LEU A N 1
ATOM 1909 C CA . LEU A 1 251 ? -20.764 8.165 8.808 1.00 87.44 251 LEU A CA 1
ATOM 1910 C C . LEU A 1 251 ? -21.382 7.780 7.467 1.00 87.44 251 LEU A C 1
ATOM 1912 O O . LEU A 1 251 ? -21.773 6.633 7.273 1.00 87.44 251 LEU A O 1
ATOM 1916 N N . THR A 1 252 ? -21.476 8.722 6.538 1.00 88.00 252 THR A N 1
ATOM 1917 C CA . THR A 1 252 ? -21.963 8.448 5.183 1.00 88.00 252 THR A CA 1
ATOM 1918 C C . THR A 1 252 ? -20.774 8.299 4.259 1.00 88.00 252 THR A C 1
ATOM 1920 O O . THR A 1 252 ? -20.077 9.276 4.007 1.00 88.00 252 THR A O 1
ATOM 1923 N N . PHE A 1 253 ? -20.552 7.094 3.744 1.00 87.06 253 PHE A N 1
ATOM 1924 C CA . PHE A 1 253 ? -19.511 6.823 2.762 1.00 87.06 253 PHE A CA 1
ATOM 1925 C C . PHE A 1 253 ? -20.105 6.928 1.362 1.00 87.06 253 PHE A C 1
ATOM 1927 O O . PHE A 1 253 ? -21.145 6.335 1.063 1.00 87.06 253 PHE A O 1
ATOM 1934 N N . LYS A 1 254 ? -19.422 7.684 0.507 1.00 86.81 254 LYS A N 1
ATOM 1935 C CA . LYS A 1 254 ? -19.728 7.829 -0.912 1.00 86.81 254 LYS A CA 1
ATOM 1936 C C . LYS A 1 254 ? -18.473 7.509 -1.697 1.00 86.81 254 LYS A C 1
ATOM 1938 O O . LYS A 1 254 ? -17.423 8.113 -1.464 1.00 86.81 254 LYS A O 1
ATOM 1943 N N . SER A 1 255 ? -18.576 6.570 -2.625 1.00 83.19 255 SER A N 1
ATOM 1944 C CA . SER A 1 255 ? -17.478 6.251 -3.519 1.00 83.19 255 SER A CA 1
ATOM 1945 C C . SER A 1 255 ? -17.023 7.512 -4.250 1.00 83.19 255 SER A C 1
ATOM 1947 O O . SER A 1 255 ? -17.808 8.211 -4.890 1.00 83.19 255 SER A O 1
ATOM 1949 N N . SER A 1 256 ? -15.744 7.833 -4.097 1.00 73.88 256 SER A N 1
ATOM 1950 C CA . SER A 1 256 ? -15.109 8.967 -4.771 1.00 73.88 256 SER A CA 1
ATOM 1951 C C . SER A 1 256 ? -14.569 8.575 -6.146 1.00 73.88 256 SER A C 1
ATOM 1953 O O . SER A 1 256 ? -14.211 9.439 -6.943 1.00 73.88 256 SER A O 1
ATOM 1955 N N . ASP A 1 257 ? -14.437 7.271 -6.401 1.00 68.19 257 ASP A N 1
ATOM 1956 C CA . ASP A 1 257 ? -13.991 6.691 -7.660 1.00 68.19 257 ASP A CA 1
ATOM 1957 C C . ASP A 1 257 ? -14.441 5.235 -7.824 1.00 68.19 257 ASP A C 1
ATOM 1959 O O . ASP A 1 257 ? -15.430 4.774 -7.278 1.00 68.19 257 ASP A O 1
ATOM 1963 N N . ASP A 1 258 ? -13.694 4.520 -8.647 1.00 57.78 258 ASP A N 1
ATOM 1964 C CA . ASP A 1 258 ? -13.942 3.219 -9.207 1.00 57.78 258 ASP A CA 1
ATOM 1965 C C . ASP A 1 258 ? -13.654 2.057 -8.235 1.00 57.78 258 ASP A C 1
ATOM 1967 O O . ASP A 1 258 ? -13.189 1.038 -8.720 1.00 57.78 258 ASP A O 1
ATOM 1971 N N . TYR A 1 259 ? -13.927 2.186 -6.919 1.00 61.59 259 TYR A N 1
ATOM 1972 C CA . TYR A 1 259 ? -14.218 1.111 -5.921 1.00 61.59 259 TYR A CA 1
ATOM 1973 C C . TYR A 1 259 ? -13.369 1.063 -4.641 1.00 61.59 259 TYR A C 1
ATOM 1975 O O . TYR A 1 259 ? -13.761 0.372 -3.698 1.00 61.59 259 TYR A O 1
ATOM 1983 N N . ALA A 1 260 ? -12.237 1.763 -4.570 1.00 71.31 260 ALA A N 1
ATOM 1984 C CA . ALA A 1 260 ? -11.344 1.666 -3.409 1.00 71.31 260 ALA A CA 1
ATOM 1985 C C . ALA A 1 260 ? -11.342 2.924 -2.539 1.00 71.31 260 ALA A C 1
ATOM 1987 O O . ALA A 1 260 ? -11.083 2.806 -1.348 1.00 71.31 260 ALA A O 1
ATOM 1988 N N . HIS A 1 261 ? -11.656 4.103 -3.087 1.00 77.81 261 HIS A N 1
ATOM 1989 C CA . HIS A 1 261 ? -11.598 5.353 -2.332 1.00 77.81 261 HIS A CA 1
ATOM 1990 C C . HIS A 1 261 ? -12.990 5.913 -2.094 1.00 77.81 261 HIS A C 1
ATOM 1992 O O . HIS A 1 261 ? -13.785 6.087 -3.018 1.00 77.81 261 HIS A O 1
ATOM 1998 N N . TYR A 1 262 ? -13.244 6.310 -0.861 1.00 83.38 262 TYR A N 1
ATOM 1999 C CA . TYR A 1 262 ? -14.511 6.850 -0.412 1.00 83.38 262 TYR A CA 1
ATOM 2000 C C . TYR A 1 262 ? -14.261 8.207 0.223 1.00 83.38 262 TYR A C 1
ATOM 2002 O O . TYR A 1 262 ? -13.306 8.389 0.975 1.00 83.38 262 TYR A O 1
ATOM 2010 N N . ILE A 1 263 ? -15.130 9.160 -0.074 1.00 84.19 263 ILE A N 1
ATOM 2011 C CA . ILE A 1 263 ? -15.288 10.331 0.780 1.00 84.19 263 ILE A CA 1
ATOM 2012 C C . ILE A 1 263 ? -16.288 9.917 1.846 1.00 84.19 263 ILE A C 1
ATOM 2014 O O . ILE A 1 263 ? -17.327 9.335 1.519 1.00 84.19 263 ILE A O 1
ATOM 2018 N N . TYR A 1 264 ? -15.974 10.186 3.107 1.00 86.56 264 TYR A N 1
ATOM 2019 C CA . TYR A 1 264 ? -16.943 10.007 4.174 1.00 86.56 264 TYR A CA 1
ATOM 2020 C C . TYR A 1 264 ? -17.268 11.335 4.844 1.00 86.56 264 TYR A C 1
ATOM 2022 O O . TYR A 1 264 ? -16.396 12.171 5.077 1.00 86.56 264 TYR A O 1
ATOM 2030 N N . GLU A 1 265 ? -18.549 11.511 5.137 1.00 86.44 265 GLU A N 1
ATOM 2031 C CA . GLU A 1 265 ? -19.107 12.647 5.864 1.00 86.44 265 GLU A CA 1
ATOM 2032 C C . GLU A 1 265 ? -19.556 12.155 7.237 1.00 86.44 265 GLU A C 1
ATOM 2034 O O . GLU A 1 265 ? -20.226 11.123 7.333 1.00 86.44 265 GLU A O 1
ATOM 2039 N N . MET A 1 266 ? -19.182 12.867 8.298 1.00 83.69 266 MET A N 1
ATOM 2040 C CA . MET A 1 266 ? -19.590 12.541 9.661 1.00 83.69 266 MET A CA 1
ATOM 2041 C C . MET A 1 266 ? -20.649 13.528 10.151 1.00 83.69 266 MET A C 1
ATOM 2043 O O . MET A 1 266 ? -20.378 14.720 10.270 1.00 83.69 266 MET A O 1
ATOM 2047 N N . ASP A 1 267 ? -21.832 13.012 10.469 1.00 81.75 267 ASP A N 1
ATOM 2048 C CA . ASP A 1 267 ? -22.948 13.774 11.021 1.00 81.75 267 ASP A CA 1
ATOM 2049 C C . ASP A 1 267 ? -22.992 13.642 12.552 1.00 81.75 267 ASP A C 1
ATOM 2051 O O . ASP A 1 267 ? -22.982 12.535 13.105 1.00 81.75 267 ASP A O 1
ATOM 2055 N N . PHE A 1 268 ? -23.038 14.794 13.223 1.00 76.00 268 PHE A N 1
ATOM 2056 C CA . PHE A 1 268 ? -23.143 14.942 14.671 1.00 76.00 268 PHE A CA 1
ATOM 2057 C C . PHE A 1 268 ? -24.469 15.638 15.003 1.00 76.00 268 PHE A C 1
ATOM 2059 O O . PHE A 1 268 ? -24.588 16.854 14.825 1.00 76.00 268 PHE A O 1
ATOM 2066 N N . PRO A 1 269 ? -25.450 14.934 15.586 1.00 69.19 269 PRO A N 1
ATOM 2067 C CA . PRO A 1 269 ? -26.790 15.504 15.759 1.00 69.19 269 PRO A CA 1
ATOM 2068 C C . PRO A 1 269 ? -26.866 16.692 16.723 1.00 69.19 269 PRO A C 1
ATOM 2070 O O . PRO A 1 269 ? -27.825 17.456 16.689 1.00 69.19 269 PRO A O 1
ATOM 2073 N N . SER A 1 270 ? -25.876 16.846 17.606 1.00 64.50 270 SER A N 1
ATOM 2074 C CA . SER A 1 270 ? -25.803 17.936 18.584 1.00 64.50 270 SER A CA 1
ATOM 2075 C C . SER A 1 270 ? -24.946 19.126 18.136 1.00 64.50 270 SER A C 1
ATOM 2077 O O . SER A 1 270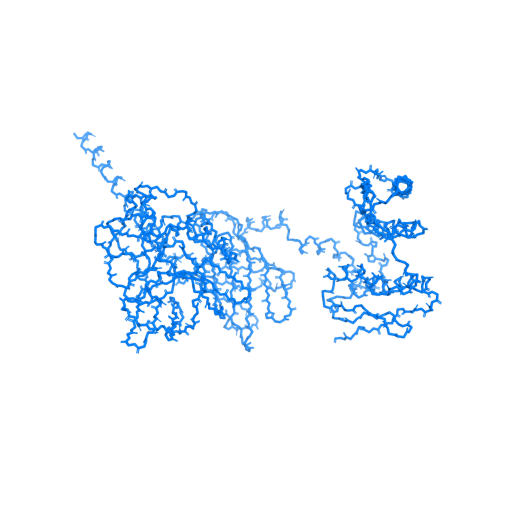 ? -24.930 20.145 18.824 1.00 64.50 270 SER A O 1
ATOM 2079 N N . SER A 1 271 ? -24.225 19.031 17.013 1.00 59.94 271 SER A N 1
ATOM 2080 C CA . SER A 1 271 ? -23.407 20.126 16.479 1.00 59.94 271 SER A CA 1
ATOM 2081 C C . SER A 1 271 ? -23.044 19.832 15.023 1.00 59.94 271 SER A C 1
ATOM 2083 O O . SER A 1 271 ? -22.213 18.956 14.802 1.00 59.94 271 SER A O 1
ATOM 2085 N N . PRO A 1 272 ? -23.592 20.552 14.030 1.00 56.12 272 PRO A N 1
ATOM 2086 C CA . PRO A 1 272 ? -23.179 20.373 12.645 1.00 56.12 272 PRO A CA 1
ATOM 2087 C C . PRO A 1 272 ? -21.719 20.815 12.514 1.00 56.12 272 PRO A C 1
ATOM 2089 O O . PRO A 1 272 ? -21.403 22.004 12.532 1.00 56.12 272 PRO A O 1
ATOM 2092 N N . ARG A 1 273 ? -20.812 19.843 12.455 1.00 61.53 273 ARG A N 1
ATOM 2093 C CA . ARG A 1 273 ? -19.428 20.050 12.038 1.00 61.53 273 ARG A CA 1
ATOM 2094 C C . ARG A 1 273 ? -19.286 19.417 10.669 1.00 61.53 273 ARG A C 1
ATOM 2096 O O . ARG A 1 273 ? -19.576 18.233 10.527 1.00 61.53 273 ARG A O 1
ATOM 2103 N N . ASP A 1 274 ? -18.791 20.182 9.703 1.00 61.38 274 ASP A N 1
ATOM 2104 C CA . ASP A 1 274 ? -18.423 19.671 8.383 1.00 61.38 274 ASP A CA 1
ATOM 2105 C C . ASP A 1 274 ? -17.143 18.843 8.506 1.00 61.38 274 ASP A C 1
ATOM 2107 O O . ASP A 1 274 ? -16.026 19.294 8.253 1.00 61.38 274 ASP A O 1
ATOM 2111 N N . ASN A 1 275 ? -17.311 17.618 8.985 1.00 71.81 275 ASN A N 1
ATOM 2112 C CA . ASN A 1 275 ? -16.236 16.674 9.191 1.00 71.81 275 ASN A CA 1
ATOM 2113 C C . ASN A 1 275 ? -16.210 15.715 8.005 1.00 71.81 275 ASN A C 1
ATOM 2115 O O . ASN A 1 275 ? -16.973 14.751 7.944 1.00 71.81 275 ASN A O 1
ATOM 2119 N N . GLN A 1 276 ? -15.326 16.012 7.057 1.00 77.06 276 GLN A N 1
ATOM 2120 C CA . GLN A 1 276 ? -15.078 15.180 5.888 1.00 77.06 276 GLN A CA 1
ATOM 2121 C C . GLN A 1 276 ? -13.733 14.472 6.016 1.00 77.06 276 GLN A C 1
ATOM 2123 O O . GLN A 1 276 ? -12.749 15.027 6.514 1.00 77.06 276 GLN A O 1
ATOM 2128 N N . GLY A 1 277 ? -13.689 13.237 5.539 1.00 80.12 277 GLY A N 1
ATOM 2129 C CA . GLY A 1 277 ? -12.462 12.470 5.446 1.00 80.12 277 GLY A CA 1
ATOM 2130 C C . GLY A 1 277 ? -12.424 11.603 4.201 1.00 80.12 277 GLY A C 1
ATOM 2131 O O . GLY A 1 277 ? -13.367 11.542 3.411 1.00 80.12 277 GLY A O 1
ATOM 2132 N N . ILE A 1 278 ? -11.292 10.938 4.029 1.00 80.75 278 ILE A N 1
ATOM 2133 C CA . ILE A 1 278 ? -11.044 9.992 2.950 1.00 80.75 278 ILE A CA 1
ATOM 2134 C C . ILE A 1 278 ? -10.907 8.620 3.584 1.00 80.75 278 ILE A C 1
ATOM 2136 O O . ILE A 1 278 ? -10.225 8.462 4.592 1.00 80.75 278 ILE A O 1
ATOM 2140 N N . ALA A 1 279 ? -11.543 7.627 2.991 1.00 81.62 279 ALA A N 1
ATOM 2141 C CA . ALA A 1 279 ? -11.358 6.238 3.338 1.00 81.62 279 ALA A CA 1
ATOM 2142 C C . ALA A 1 279 ? -10.870 5.459 2.126 1.00 81.62 279 ALA A C 1
ATOM 2144 O O . ALA A 1 279 ? -11.264 5.736 0.995 1.00 81.62 279 ALA A O 1
ATOM 2145 N N . VAL A 1 280 ? -10.007 4.486 2.368 1.00 80.88 280 VAL A N 1
ATOM 2146 C CA . VAL A 1 280 ? -9.396 3.658 1.343 1.00 80.88 280 VAL A CA 1
ATOM 2147 C C . VAL A 1 280 ? -9.545 2.205 1.748 1.00 80.88 280 VAL A C 1
ATOM 2149 O O . VAL A 1 280 ? -9.136 1.827 2.844 1.00 80.88 280 VAL A O 1
ATOM 2152 N N . VAL A 1 281 ? -10.139 1.399 0.873 1.00 79.06 281 VAL A N 1
ATOM 2153 C CA . VAL A 1 281 ? -10.201 -0.048 1.052 1.00 79.06 281 VAL A CA 1
ATOM 2154 C C . VAL A 1 281 ? -8.923 -0.660 0.506 1.00 79.06 281 VAL A C 1
ATOM 2156 O O . VAL A 1 281 ? -8.628 -0.577 -0.687 1.00 79.06 281 VAL A O 1
ATOM 2159 N N . ASP A 1 282 ? -8.178 -1.281 1.401 1.00 75.75 282 ASP A N 1
ATOM 2160 C CA . ASP A 1 282 ? -6.851 -1.818 1.191 1.00 75.75 282 ASP A CA 1
ATOM 2161 C C . ASP A 1 282 ? -6.831 -3.293 1.606 1.00 75.75 282 ASP A C 1
ATOM 2163 O O . ASP A 1 282 ? -6.498 -3.653 2.731 1.00 75.75 282 ASP A O 1
ATOM 2167 N N . GLY A 1 283 ? -7.258 -4.163 0.689 1.00 74.50 283 GLY A N 1
ATOM 2168 C CA . GLY A 1 283 ? -7.409 -5.588 0.973 1.00 74.50 283 GLY A CA 1
ATOM 2169 C C . GLY A 1 283 ? -8.678 -5.864 1.779 1.00 74.50 283 GLY A C 1
ATOM 2170 O O . GLY A 1 283 ? -9.775 -5.558 1.315 1.00 74.50 283 GLY A O 1
ATOM 2171 N N . ASP A 1 284 ? -8.527 -6.479 2.951 1.00 72.56 284 ASP A N 1
ATOM 2172 C CA . ASP A 1 284 ? -9.584 -6.678 3.952 1.00 72.56 284 ASP A CA 1
ATOM 2173 C C . ASP A 1 284 ? -9.641 -5.548 4.992 1.00 72.56 284 ASP A C 1
ATOM 2175 O O . ASP A 1 284 ? -10.460 -5.595 5.915 1.00 72.56 284 ASP A O 1
ATOM 2179 N N . GLU A 1 285 ? -8.802 -4.521 4.833 1.00 78.06 285 GLU A N 1
ATOM 2180 C CA . GLU A 1 285 ? -8.766 -3.354 5.700 1.00 78.06 285 GLU A CA 1
ATOM 2181 C C . GLU A 1 285 ? -9.391 -2.120 5.037 1.00 78.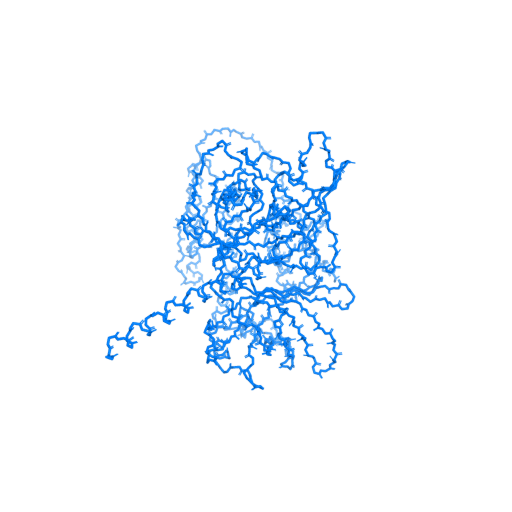06 285 GLU A C 1
ATOM 2183 O O . GLU A 1 285 ? -9.340 -1.925 3.825 1.00 78.06 285 GLU A O 1
ATOM 2188 N N . VAL A 1 286 ? -9.959 -1.241 5.853 1.00 81.62 286 VAL A N 1
ATOM 2189 C CA . VAL A 1 286 ? -10.335 0.125 5.509 1.00 81.62 286 VAL A CA 1
ATOM 2190 C C . VAL A 1 286 ? -9.467 1.040 6.330 1.00 81.62 286 VAL A C 1
ATOM 2192 O O . VAL A 1 286 ? -9.463 0.986 7.559 1.00 81.62 286 VAL A O 1
ATOM 2195 N N . LYS A 1 287 ? -8.749 1.914 5.649 1.00 83.44 287 LYS A N 1
ATOM 2196 C CA . LYS A 1 287 ? -7.983 2.971 6.285 1.00 83.44 287 LYS A CA 1
ATOM 2197 C C . LYS A 1 287 ? -8.745 4.269 6.106 1.00 83.44 287 LYS A C 1
ATOM 2199 O O . LYS A 1 287 ? -9.162 4.576 4.995 1.00 83.44 287 LYS A O 1
ATOM 2204 N N . ILE A 1 288 ? -8.979 5.000 7.185 1.00 83.06 288 ILE A N 1
ATOM 2205 C CA . ILE A 1 288 ? -9.675 6.286 7.156 1.00 83.06 288 ILE A CA 1
ATOM 2206 C C . ILE A 1 288 ? -8.727 7.386 7.611 1.00 83.06 288 ILE A C 1
ATOM 2208 O O . ILE A 1 288 ? -7.919 7.195 8.519 1.00 83.06 288 ILE A O 1
ATOM 2212 N N . TRP A 1 289 ? -8.859 8.548 6.991 1.00 80.38 289 TRP A N 1
ATOM 2213 C CA . TRP A 1 289 ? -8.139 9.761 7.326 1.00 80.38 289 TRP A CA 1
ATOM 2214 C C . TRP A 1 289 ? -9.127 10.910 7.399 1.00 80.38 289 TRP A C 1
ATOM 2216 O O . TRP A 1 289 ? -9.839 11.183 6.433 1.00 80.38 289 TRP A O 1
ATOM 2226 N N . GLN A 1 290 ? -9.122 11.628 8.514 1.00 76.69 290 GLN A N 1
ATOM 2227 C CA . GLN A 1 290 ? -9.881 12.860 8.664 1.00 76.69 290 GLN A CA 1
ATOM 2228 C C . GLN A 1 290 ? -8.931 14.024 8.860 1.00 76.69 290 GLN A C 1
ATOM 2230 O O . GLN A 1 290 ? -8.031 13.964 9.697 1.00 76.69 290 GLN A O 1
ATOM 2235 N N . SER A 1 291 ? -9.174 15.116 8.144 1.00 66.50 291 SER A N 1
ATOM 2236 C CA . SER A 1 291 ? -8.584 16.402 8.498 1.00 66.50 291 SER A CA 1
ATOM 2237 C C . SER A 1 291 ? -9.557 17.123 9.422 1.00 66.50 291 SER A C 1
ATOM 2239 O O . SER A 1 291 ? -10.699 17.359 9.039 1.00 66.50 291 SER A O 1
ATOM 2241 N N . MET A 1 292 ? -9.125 17.484 10.627 1.00 61.28 292 MET A N 1
ATOM 2242 C CA . MET A 1 292 ? -9.925 18.270 11.569 1.00 61.28 292 MET A CA 1
ATOM 2243 C C . MET A 1 292 ? -9.442 19.724 11.626 1.00 61.28 292 MET A C 1
ATOM 2245 O O . MET A 1 292 ? -8.325 20.052 11.214 1.00 61.28 292 MET A O 1
ATOM 2249 N N . SER A 1 293 ? -10.283 20.618 12.154 1.00 53.84 293 SER A N 1
ATOM 2250 C CA . SER A 1 293 ? -9.892 21.999 12.460 1.00 53.84 293 SER A CA 1
ATOM 2251 C C . SER A 1 293 ? -8.682 22.023 13.410 1.00 53.84 293 SER A C 1
ATOM 2253 O O . SER A 1 293 ? -8.649 21.244 14.361 1.00 53.84 293 SER A O 1
ATOM 2255 N N . ALA A 1 294 ? -7.738 22.947 13.188 1.00 51.88 294 ALA A N 1
ATOM 2256 C CA . ALA A 1 294 ? -6.476 23.112 13.935 1.00 51.88 294 ALA A CA 1
ATOM 2257 C C . ALA A 1 294 ? -5.347 22.101 13.625 1.00 51.88 294 ALA A C 1
ATOM 2259 O O . ALA A 1 294 ? -4.584 21.736 14.516 1.00 51.88 294 ALA A O 1
ATOM 2260 N N . SER A 1 295 ? -5.200 21.691 12.358 1.00 50.66 295 SER A N 1
ATOM 2261 C CA . SER A 1 295 ? -4.043 20.908 11.863 1.00 50.66 295 SER A CA 1
ATOM 2262 C C . SER A 1 295 ? -3.945 19.474 12.392 1.00 50.66 295 SER A C 1
ATOM 2264 O O . SER A 1 295 ? -2.931 18.813 12.175 1.00 50.66 295 SER A O 1
ATOM 2266 N N . LYS A 1 296 ? -4.973 18.986 13.090 1.00 60.78 296 LYS A N 1
ATOM 2267 C CA . LYS A 1 296 ? -5.004 17.625 13.622 1.00 60.78 296 LYS A CA 1
ATOM 2268 C C . LYS A 1 296 ? -5.592 16.684 12.583 1.00 60.78 296 LYS A C 1
ATOM 2270 O O . LYS A 1 296 ? -6.668 16.935 12.043 1.00 60.78 296 LYS A O 1
ATOM 2275 N N . THR A 1 297 ? -4.884 15.600 12.312 1.00 63.00 297 THR A N 1
ATOM 2276 C CA . THR A 1 297 ? -5.365 14.505 11.470 1.00 63.00 297 THR A CA 1
ATOM 2277 C C . THR A 1 297 ? -5.707 13.316 12.344 1.00 63.00 297 THR A C 1
ATOM 2279 O O . THR A 1 297 ? -4.881 12.915 13.166 1.00 63.00 297 THR A O 1
ATOM 2282 N N . SER A 1 298 ? -6.894 12.742 12.158 1.00 69.75 298 SER A N 1
ATOM 2283 C CA . SER A 1 298 ? -7.192 11.422 12.704 1.00 69.75 298 SER A CA 1
ATOM 2284 C C . SER A 1 298 ? -6.938 10.353 11.651 1.00 69.75 298 SER A C 1
ATOM 2286 O O . SER A 1 298 ? -7.178 10.555 10.457 1.00 69.75 298 SER A O 1
ATOM 2288 N N . TYR A 1 299 ? -6.413 9.223 12.104 1.00 76.25 299 TYR A N 1
ATOM 2289 C CA . TYR A 1 299 ? -6.164 8.043 11.289 1.00 76.25 299 TYR A CA 1
ATOM 2290 C C . TYR A 1 299 ? -6.896 6.870 11.905 1.00 76.25 299 TYR A C 1
ATOM 2292 O O . TYR A 1 299 ? -6.841 6.702 13.118 1.00 76.25 299 TYR A O 1
ATOM 2300 N N . GLY A 1 300 ? -7.525 6.026 11.097 1.00 76.38 300 GLY A N 1
ATOM 2301 C CA . GLY A 1 300 ? -8.007 4.749 11.589 1.00 76.38 300 GLY A CA 1
ATOM 2302 C C . GLY A 1 300 ? -7.776 3.608 10.619 1.00 76.38 300 GLY A C 1
ATOM 2303 O O . GLY A 1 300 ? -7.747 3.809 9.412 1.00 76.38 300 GLY A O 1
ATOM 2304 N N . THR A 1 301 ? -7.591 2.409 11.161 1.00 80.69 301 THR A N 1
ATOM 2305 C CA . THR A 1 301 ? -7.491 1.154 10.400 1.00 80.69 301 THR A CA 1
ATOM 2306 C C . THR A 1 301 ? -8.548 0.203 10.908 1.00 80.69 301 THR A C 1
ATOM 2308 O O . THR A 1 301 ? -8.605 -0.041 12.111 1.00 80.69 301 THR A O 1
ATOM 2311 N N . PHE A 1 302 ? -9.352 -0.339 10.004 1.00 81.12 302 PHE A N 1
ATOM 2312 C CA . PHE A 1 302 ? -10.482 -1.198 10.314 1.00 81.12 302 PHE A CA 1
ATOM 2313 C C . PHE A 1 302 ? -10.420 -2.462 9.484 1.00 81.12 302 PHE A C 1
ATOM 2315 O O . PHE A 1 302 ? -10.208 -2.378 8.288 1.00 81.12 302 PHE A O 1
ATOM 2322 N N . LYS A 1 303 ? -10.685 -3.619 10.072 1.00 80.94 303 LYS A N 1
ATOM 2323 C CA . LYS A 1 303 ? -10.931 -4.850 9.320 1.00 80.94 303 LYS A CA 1
ATOM 2324 C C . LYS A 1 303 ? -12.400 -4.961 8.979 1.00 80.94 303 LYS A C 1
ATOM 2326 O O . LYS A 1 303 ? -13.240 -4.674 9.834 1.00 80.94 303 LYS A O 1
ATOM 2331 N N . ILE A 1 304 ? -12.705 -5.388 7.759 1.00 78.31 304 ILE A N 1
ATOM 2332 C CA . ILE A 1 304 ? -14.084 -5.585 7.321 1.00 78.31 304 ILE A CA 1
ATOM 2333 C C . ILE A 1 304 ? -14.511 -7.034 7.554 1.00 78.31 304 ILE A C 1
ATOM 2335 O O . ILE A 1 304 ? -13.848 -7.978 7.131 1.00 78.31 304 ILE A O 1
ATOM 2339 N N . TYR A 1 305 ? -15.669 -7.198 8.178 1.00 75.56 305 TYR A N 1
ATOM 2340 C CA . TYR A 1 305 ? -16.327 -8.469 8.441 1.00 75.56 305 TYR A CA 1
ATOM 2341 C C . TYR A 1 305 ? -17.717 -8.456 7.800 1.00 75.56 305 TYR A C 1
ATOM 2343 O O . TYR A 1 305 ? -18.404 -7.434 7.820 1.00 75.56 305 TYR A O 1
ATOM 2351 N N . GLY A 1 306 ? -18.142 -9.587 7.237 1.00 67.44 306 GLY A N 1
ATOM 2352 C CA . GLY A 1 306 ? -19.435 -9.724 6.558 1.00 67.44 306 GLY A CA 1
ATOM 2353 C C . GLY A 1 306 ? -19.310 -10.238 5.121 1.00 67.44 306 GLY A C 1
ATOM 2354 O O . GLY A 1 306 ? -18.220 -10.546 4.637 1.00 67.44 306 GLY A O 1
ATOM 2355 N N . SER A 1 307 ? -20.444 -10.373 4.439 1.00 59.06 307 SER A N 1
ATOM 2356 C CA . SER A 1 307 ? -20.530 -11.045 3.136 1.00 59.06 307 SER A CA 1
ATOM 2357 C C . SER A 1 307 ? -20.039 -10.204 1.974 1.00 59.06 307 SER A C 1
ATOM 2359 O O . SER A 1 307 ? -20.575 -9.131 1.723 1.00 59.06 307 SER A O 1
ATOM 2361 N N . GLN A 1 308 ? -19.118 -10.751 1.176 1.00 55.06 308 GLN A N 1
ATOM 2362 C CA . GLN A 1 308 ? -18.625 -10.166 -0.086 1.00 55.06 308 GLN A CA 1
ATOM 2363 C C . GLN A 1 308 ? -19.655 -10.193 -1.235 1.00 55.06 308 GLN A C 1
ATOM 2365 O O . GLN A 1 308 ? -19.342 -9.844 -2.373 1.00 55.06 308 GLN A O 1
ATOM 2370 N N . SER A 1 309 ? -20.877 -10.648 -0.958 1.00 50.00 309 SER A N 1
ATOM 2371 C CA . SER A 1 309 ? -21.981 -10.717 -1.909 1.00 50.00 309 SER A CA 1
ATOM 2372 C C . SER A 1 309 ? -22.586 -9.331 -2.153 1.00 50.00 309 SER A C 1
ATOM 2374 O O . SER A 1 309 ? -22.907 -8.603 -1.218 1.00 50.00 309 SER A O 1
ATOM 2376 N N . SER A 1 310 ? -22.832 -8.991 -3.421 1.00 46.06 310 SER A N 1
ATOM 2377 C CA . SER A 1 310 ? -23.644 -7.828 -3.811 1.00 46.06 310 SER A CA 1
ATOM 2378 C C . SER A 1 310 ? -25.124 -7.955 -3.411 1.00 46.06 310 SER A C 1
ATOM 2380 O O . SER A 1 310 ? -25.884 -7.005 -3.580 1.00 46.06 310 SER A O 1
ATOM 2382 N N . ASP A 1 311 ? -25.547 -9.126 -2.923 1.00 46.47 311 ASP A N 1
ATOM 2383 C CA . ASP A 1 311 ? -26.914 -9.427 -2.500 1.00 46.47 311 ASP A CA 1
ATOM 2384 C C . ASP A 1 311 ? -27.025 -9.296 -0.964 1.00 46.47 311 ASP A C 1
ATOM 2386 O O . ASP A 1 311 ? -26.565 -10.132 -0.183 1.00 46.47 311 ASP A O 1
ATOM 2390 N N . SER A 1 312 ? -27.586 -8.162 -0.552 1.00 48.94 312 SER A N 1
ATOM 2391 C CA . SER A 1 312 ? -27.481 -7.460 0.735 1.00 48.94 312 SER A CA 1
ATOM 2392 C C . SER A 1 312 ? -28.343 -8.029 1.872 1.00 48.94 312 SER A C 1
ATOM 2394 O O . SER A 1 312 ? -29.183 -7.336 2.460 1.00 48.94 312 SER A O 1
ATOM 2396 N N . ARG A 1 313 ? -28.159 -9.304 2.224 1.00 48.81 313 ARG A N 1
ATOM 2397 C CA . ARG A 1 313 ? -28.825 -9.897 3.404 1.00 48.81 313 ARG A CA 1
ATOM 2398 C C . ARG A 1 313 ? -27.931 -10.138 4.609 1.00 48.81 313 ARG A C 1
ATOM 2400 O O . ARG A 1 313 ? -28.491 -10.397 5.662 1.00 48.81 313 ARG A O 1
ATOM 2407 N N . GLU A 1 314 ? -26.618 -10.017 4.466 1.00 53.88 314 GLU A N 1
ATOM 2408 C CA . GLU A 1 314 ? -25.641 -10.254 5.530 1.00 53.88 314 GLU A CA 1
ATOM 2409 C C . GLU A 1 314 ? -25.009 -8.929 5.976 1.00 53.88 314 GLU A C 1
ATOM 2411 O O . GLU A 1 314 ? -24.518 -8.159 5.148 1.00 53.88 314 GLU A O 1
ATOM 2416 N N . GLY A 1 315 ? -25.070 -8.641 7.279 1.00 64.19 315 GLY A N 1
ATOM 2417 C CA . GLY A 1 315 ? -24.598 -7.380 7.852 1.00 64.19 315 GLY A CA 1
ATOM 2418 C C . GLY A 1 315 ? -23.083 -7.193 7.708 1.00 64.19 315 GLY A C 1
ATOM 2419 O O . GLY A 1 315 ? -22.322 -8.156 7.813 1.00 64.19 315 GLY A O 1
ATOM 2420 N N . ILE A 1 316 ? -22.643 -5.948 7.479 1.00 75.81 316 ILE A N 1
ATOM 2421 C CA . ILE A 1 316 ? -21.221 -5.590 7.360 1.00 75.81 316 ILE A CA 1
ATOM 2422 C C . ILE A 1 316 ? -20.784 -4.817 8.607 1.00 75.81 316 ILE A C 1
ATOM 2424 O O . ILE A 1 316 ? -21.440 -3.852 9.013 1.00 75.81 316 ILE A O 1
ATOM 2428 N N . VAL A 1 317 ? -19.664 -5.242 9.190 1.00 77.75 317 VAL A N 1
ATOM 2429 C CA . VAL A 1 317 ? -19.033 -4.630 10.362 1.00 77.75 317 VAL A CA 1
ATOM 2430 C C . VAL A 1 317 ? -17.600 -4.242 10.018 1.00 77.75 317 VAL A C 1
ATOM 2432 O O . VAL A 1 317 ? -16.891 -4.990 9.355 1.00 77.75 317 VAL A O 1
ATOM 2435 N N . MET A 1 318 ? -17.163 -3.082 10.490 1.00 82.81 318 MET A N 1
ATOM 2436 C CA . MET A 1 318 ? -15.757 -2.692 10.508 1.00 82.81 318 MET A CA 1
ATOM 2437 C C . MET A 1 318 ? -15.285 -2.623 11.960 1.00 82.81 318 MET A C 1
ATOM 2439 O O . MET A 1 318 ? -15.922 -1.943 12.756 1.00 82.81 318 MET A O 1
ATOM 2443 N N . ASP A 1 319 ? -14.197 -3.302 12.318 1.00 78.88 319 ASP A N 1
ATOM 2444 C CA . ASP A 1 319 ? -13.590 -3.215 13.660 1.00 78.88 319 ASP A CA 1
ATOM 2445 C C . ASP A 1 319 ? -12.159 -2.717 13.535 1.00 78.88 319 ASP A C 1
ATOM 2447 O O . ASP A 1 319 ? -11.386 -3.249 12.737 1.00 78.88 319 ASP A O 1
ATOM 2451 N N . GLY A 1 320 ? -11.815 -1.679 14.283 1.00 77.62 320 GLY A N 1
ATOM 2452 C CA . GLY A 1 320 ? -10.563 -0.986 14.086 1.00 77.62 320 GLY A CA 1
ATOM 2453 C C . GLY A 1 320 ? -10.160 -0.077 15.222 1.00 77.62 320 GLY A C 1
ATOM 2454 O O . GLY A 1 320 ? -10.828 0.039 16.246 1.00 77.62 320 GLY A O 1
ATOM 2455 N N . LEU A 1 321 ? -9.040 0.593 15.011 1.00 71.88 321 LEU A N 1
ATOM 2456 C CA . LEU A 1 321 ? -8.514 1.606 15.909 1.00 71.88 321 LEU A CA 1
ATOM 2457 C C . LEU A 1 321 ? -8.543 2.946 15.187 1.00 71.88 321 LEU A C 1
ATOM 2459 O O . LEU A 1 321 ? -8.181 3.004 14.014 1.00 71.88 321 LEU A O 1
ATOM 2463 N N . ILE A 1 322 ? -8.941 4.007 15.884 1.00 72.69 322 ILE A N 1
ATOM 2464 C CA . ILE A 1 322 ? -8.785 5.389 15.433 1.00 72.69 322 ILE A CA 1
ATOM 2465 C C . ILE A 1 322 ? -7.864 6.134 16.398 1.00 72.69 322 ILE A C 1
ATOM 2467 O O . ILE A 1 322 ? -8.050 6.088 17.611 1.00 72.69 322 ILE A O 1
ATOM 2471 N N . THR A 1 323 ? -6.865 6.818 15.866 1.00 69.88 323 THR A N 1
ATOM 2472 C CA . THR A 1 323 ? -5.975 7.706 16.607 1.00 69.88 323 THR A CA 1
ATOM 2473 C C . THR A 1 323 ? -6.350 9.137 16.259 1.00 69.88 323 THR A C 1
ATOM 2475 O O . THR A 1 323 ? -6.291 9.529 15.093 1.00 69.88 323 THR A O 1
ATOM 2478 N N . ASP A 1 324 ? -6.754 9.915 17.260 1.00 66.62 324 ASP A N 1
ATOM 2479 C CA . ASP A 1 324 ? -6.967 11.356 17.124 1.00 66.62 324 ASP A CA 1
ATOM 2480 C C . ASP A 1 324 ? -5.673 12.092 17.486 1.00 66.62 324 ASP A C 1
ATOM 2482 O O . ASP A 1 324 ? -5.346 12.226 18.671 1.00 66.62 324 ASP A O 1
ATOM 2486 N N . GLY A 1 325 ? -4.935 12.533 16.459 1.00 63.88 325 GLY A N 1
ATOM 2487 C CA . GLY A 1 325 ? -3.743 13.367 16.599 1.00 63.88 325 GLY A CA 1
ATOM 2488 C C . GLY A 1 325 ? -2.824 12.928 17.743 1.00 63.88 325 GLY A C 1
ATOM 2489 O O . GLY A 1 325 ? -2.262 11.836 17.715 1.00 63.88 325 GLY A O 1
ATOM 2490 N N . ASP A 1 326 ? -2.687 13.797 18.747 1.00 51.56 326 ASP A N 1
ATOM 2491 C CA . ASP A 1 326 ? -1.667 13.683 19.789 1.00 51.56 326 ASP A CA 1
ATOM 2492 C C . ASP A 1 326 ? -2.007 12.788 20.982 1.00 51.56 326 ASP A C 1
ATOM 2494 O O . ASP A 1 326 ? -1.117 12.630 21.815 1.00 51.56 326 ASP A O 1
ATOM 2498 N N . MET A 1 327 ? -3.235 12.273 21.176 1.00 52.28 327 MET A N 1
ATOM 2499 C CA . MET A 1 327 ? -3.554 11.812 22.541 1.00 52.28 327 MET A CA 1
ATOM 2500 C C . MET A 1 327 ? -4.160 10.440 22.786 1.00 52.28 327 MET A C 1
ATOM 2502 O O . MET A 1 327 ? -3.737 9.879 23.790 1.00 52.28 327 MET A O 1
ATOM 2506 N N . GLN A 1 328 ? -5.035 9.820 21.988 1.00 61.78 328 GLN A N 1
ATOM 2507 C CA . GLN A 1 328 ? -5.522 8.471 22.354 1.00 61.78 328 GLN A CA 1
ATOM 2508 C C . GLN A 1 328 ? -5.932 7.630 21.143 1.00 61.78 328 GLN A C 1
ATOM 2510 O O . GLN A 1 328 ? -6.595 8.108 20.224 1.00 61.78 328 GLN A O 1
ATOM 2515 N N . THR A 1 329 ? -5.548 6.351 21.170 1.00 63.78 329 THR A N 1
ATOM 2516 C CA . THR A 1 329 ? -6.059 5.342 20.239 1.00 63.78 329 THR A CA 1
ATOM 2517 C C . THR A 1 329 ? -7.339 4.750 20.821 1.00 63.78 329 THR A C 1
ATOM 2519 O O . THR A 1 329 ? -7.326 4.205 21.921 1.00 63.78 329 THR A O 1
ATOM 2522 N N . THR A 1 330 ? -8.444 4.872 20.092 1.00 68.75 330 THR A N 1
ATOM 2523 C CA . THR A 1 330 ? -9.768 4.386 20.494 1.00 68.75 330 THR A CA 1
ATOM 2524 C C . THR A 1 330 ? -10.169 3.217 19.610 1.00 68.75 330 THR A C 1
ATOM 2526 O O . THR A 1 330 ? -10.134 3.333 18.386 1.00 68.75 330 THR A O 1
ATOM 2529 N N . GLN A 1 331 ? -10.579 2.098 20.210 1.00 74.62 331 GLN A N 1
ATOM 2530 C CA . GLN A 1 331 ? -11.205 1.022 19.447 1.00 74.62 331 GLN A CA 1
ATOM 2531 C C . GLN A 1 331 ? -12.589 1.463 18.983 1.00 74.62 331 GLN A C 1
ATOM 2533 O O . GLN A 1 331 ? -13.400 1.918 19.788 1.00 74.62 331 GLN A O 1
ATOM 2538 N N . LEU A 1 332 ? -12.846 1.330 17.688 1.00 76.75 332 LEU A N 1
ATOM 2539 C CA . LEU A 1 332 ? -14.073 1.741 17.037 1.00 76.75 332 LEU A CA 1
ATOM 2540 C C . LEU A 1 332 ? -14.638 0.585 16.224 1.00 76.75 332 LEU A C 1
ATOM 2542 O O . LEU A 1 332 ? -13.949 -0.016 15.400 1.00 76.75 332 LEU A O 1
ATOM 2546 N N . ARG A 1 333 ? -15.928 0.332 16.421 1.00 83.00 333 ARG A N 1
ATOM 2547 C CA . ARG A 1 333 ? -16.697 -0.588 15.598 1.00 83.00 333 ARG A CA 1
ATOM 2548 C C . ARG A 1 333 ? -17.732 0.186 14.794 1.00 83.00 333 ARG A C 1
ATOM 2550 O O . ARG A 1 333 ? -18.444 1.003 15.367 1.00 83.00 333 ARG A O 1
ATOM 2557 N N . LEU A 1 334 ? -17.814 -0.042 13.488 1.00 85.62 334 LEU A N 1
ATOM 2558 C CA . LEU A 1 334 ? -18.797 0.580 12.599 1.00 85.62 334 LEU A CA 1
ATOM 2559 C C . LEU A 1 334 ? -19.732 -0.486 12.034 1.00 85.62 334 LEU A C 1
ATOM 2561 O O . LEU A 1 334 ? -19.286 -1.561 11.638 1.00 85.62 334 LEU A O 1
ATOM 2565 N N . VAL A 1 335 ? -21.017 -0.162 11.948 1.00 84.75 335 VAL A N 1
ATOM 2566 C CA . VAL A 1 335 ? -22.062 -1.054 11.434 1.00 84.75 335 VAL A CA 1
ATOM 2567 C C . VAL A 1 335 ? -22.764 -0.402 10.259 1.00 84.75 335 VAL A C 1
ATOM 2569 O O . VAL A 1 335 ? -23.192 0.748 10.371 1.00 84.75 335 VAL A O 1
ATOM 2572 N N . LYS A 1 336 ? -22.914 -1.131 9.150 1.00 84.50 336 LYS A N 1
ATOM 2573 C CA . LYS A 1 336 ? -23.674 -0.645 7.995 1.00 84.50 336 LYS A CA 1
ATOM 2574 C C . LYS A 1 336 ? -25.172 -0.617 8.314 1.00 84.50 336 LYS A C 1
ATOM 2576 O O . LYS A 1 336 ? -25.728 -1.601 8.801 1.00 84.50 336 LYS A O 1
ATOM 2581 N N . LEU A 1 337 ? -25.825 0.507 8.032 1.00 79.25 337 LEU A N 1
ATOM 2582 C CA . LEU A 1 337 ? -27.264 0.689 8.208 1.00 79.25 337 LEU A CA 1
ATOM 2583 C C . LEU A 1 337 ? -27.995 0.291 6.928 1.00 79.25 337 LEU A C 1
ATOM 2585 O O . LEU A 1 337 ? -27.588 0.684 5.833 1.00 79.25 337 LEU A O 1
ATOM 2589 N N . LYS A 1 338 ? -29.081 -0.475 7.069 1.00 72.62 338 LYS A N 1
ATOM 2590 C CA . LYS A 1 338 ? -29.880 -0.932 5.923 1.00 72.62 338 LYS A CA 1
ATOM 2591 C C . LYS A 1 338 ? -31.046 0.000 5.591 1.00 72.62 338 LYS A C 1
ATOM 2593 O O . LYS A 1 338 ? -31.387 0.077 4.426 1.00 72.62 338 LYS A O 1
ATOM 2598 N N . ASP A 1 339 ? -31.601 0.685 6.593 1.00 63.47 339 ASP A N 1
ATOM 2599 C CA . ASP A 1 339 ? -32.524 1.833 6.519 1.00 63.47 339 ASP A CA 1
ATOM 2600 C C . ASP A 1 339 ? -32.962 2.154 7.960 1.00 63.47 339 ASP A C 1
ATOM 2602 O O . ASP A 1 339 ? -33.674 1.366 8.579 1.00 63.47 339 ASP A O 1
ATOM 2606 N N . GLY A 1 340 ? -32.502 3.268 8.542 1.00 59.31 3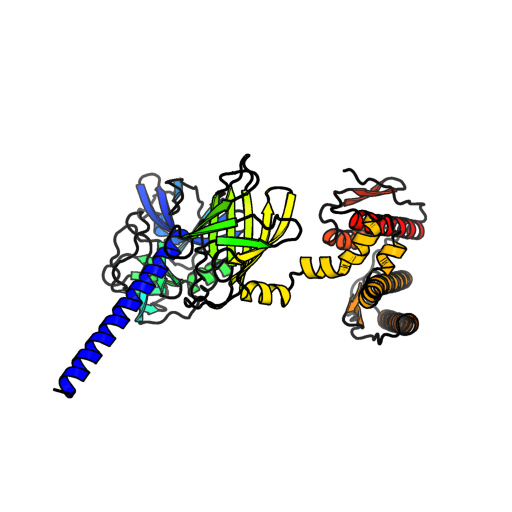40 GLY A N 1
ATOM 2607 C CA . GLY A 1 340 ? -32.940 3.776 9.860 1.00 59.31 340 GLY A CA 1
ATOM 2608 C C . GLY A 1 340 ? -32.601 2.937 11.110 1.00 59.31 340 GLY A C 1
ATOM 2609 O O . GLY A 1 340 ? -32.554 3.496 12.204 1.00 59.31 340 GLY A O 1
ATOM 2610 N N . ALA A 1 341 ? -32.316 1.642 10.965 1.00 60.91 341 ALA A N 1
ATOM 2611 C CA . ALA A 1 341 ? -31.899 0.725 12.021 1.00 60.91 341 ALA A CA 1
ATOM 2612 C C . ALA A 1 341 ? -30.552 0.065 11.688 1.00 60.91 341 ALA A C 1
ATOM 2614 O O . ALA A 1 341 ? -30.217 -0.155 10.518 1.00 60.91 341 ALA A O 1
ATOM 2615 N N . ASP A 1 342 ? -29.795 -0.254 12.739 1.00 68.38 342 ASP A N 1
ATOM 2616 C CA . ASP A 1 342 ? -28.612 -1.112 12.662 1.00 68.38 342 ASP A CA 1
ATOM 2617 C C . ASP A 1 342 ? -29.011 -2.461 12.026 1.00 68.38 342 ASP A C 1
ATOM 2619 O O . ASP A 1 342 ? -30.068 -3.005 12.358 1.00 68.38 342 ASP A O 1
ATOM 2623 N N . ASP A 1 343 ? -28.208 -3.009 11.105 1.00 72.50 343 ASP A N 1
ATOM 2624 C CA . ASP A 1 343 ? -28.518 -4.302 10.478 1.00 72.50 343 ASP A CA 1
ATOM 2625 C C . ASP A 1 343 ? -28.598 -5.405 11.561 1.00 72.50 343 ASP A C 1
ATOM 2627 O O . ASP A 1 343 ? -27.594 -5.662 12.238 1.00 72.50 343 ASP A O 1
ATOM 2631 N N . PRO A 1 344 ? -29.752 -6.080 11.760 1.00 72.81 344 PRO A N 1
ATOM 2632 C CA . PRO A 1 344 ? -29.918 -7.063 12.831 1.00 72.81 344 PRO A CA 1
ATOM 2633 C C . PRO A 1 344 ? -28.892 -8.199 12.800 1.00 72.81 344 PRO A C 1
ATOM 2635 O O . PRO A 1 344 ? -28.553 -8.744 13.851 1.00 72.81 344 PRO A O 1
ATOM 2638 N N . GLN A 1 345 ? -28.378 -8.557 11.620 1.00 69.25 345 GLN A N 1
ATOM 2639 C CA . GLN A 1 345 ? -27.344 -9.581 11.504 1.00 69.25 345 GLN A CA 1
ATOM 2640 C C . GLN A 1 345 ? -25.972 -9.058 11.915 1.00 69.25 345 GLN A C 1
ATOM 2642 O O . GLN A 1 345 ? -25.230 -9.782 12.573 1.00 69.25 345 GLN A O 1
ATOM 2647 N N . ALA A 1 346 ? -25.654 -7.798 11.607 1.00 71.88 346 ALA A N 1
ATOM 2648 C CA . ALA A 1 346 ? -24.453 -7.159 12.135 1.00 71.88 346 ALA A CA 1
ATOM 2649 C C . ALA A 1 346 ? -24.528 -7.056 13.665 1.00 71.88 346 ALA A C 1
ATOM 2651 O O . ALA A 1 346 ? -23.562 -7.387 14.345 1.00 71.88 346 ALA A O 1
ATOM 2652 N N . ILE A 1 347 ? -25.690 -6.694 14.225 1.00 73.88 347 ILE A N 1
ATOM 2653 C CA . ILE A 1 347 ? -25.911 -6.682 15.681 1.00 73.88 347 ILE A CA 1
ATOM 2654 C C . ILE A 1 347 ? -25.709 -8.074 16.286 1.00 73.88 347 ILE A C 1
ATOM 2656 O O . ILE A 1 347 ? -25.020 -8.208 17.298 1.00 73.88 347 ILE A O 1
ATOM 2660 N N . ALA A 1 348 ? -26.294 -9.109 15.677 1.00 73.00 348 ALA A N 1
ATOM 2661 C CA . ALA A 1 348 ? -26.113 -10.485 16.124 1.00 73.00 348 ALA A CA 1
ATOM 2662 C C . ALA A 1 348 ? -24.632 -10.888 16.086 1.00 73.00 348 ALA A C 1
ATOM 2664 O O . ALA A 1 348 ? -24.112 -11.362 17.092 1.00 73.00 348 ALA A O 1
ATOM 2665 N N . TRP A 1 349 ? -23.933 -10.598 14.985 1.00 73.19 349 TRP A N 1
ATOM 2666 C CA . TRP A 1 349 ? -22.502 -10.857 14.862 1.00 73.19 349 TRP A CA 1
ATOM 2667 C C . TRP A 1 349 ? -21.697 -10.138 15.946 1.00 73.19 349 TRP A C 1
ATOM 2669 O O . TRP A 1 349 ? -20.857 -10.761 16.582 1.00 73.19 349 TRP A O 1
ATOM 2679 N N . MET A 1 350 ? -21.971 -8.858 16.214 1.00 71.81 350 MET A N 1
ATOM 2680 C CA . MET A 1 350 ? -21.271 -8.092 17.251 1.00 71.81 350 MET A CA 1
ATOM 2681 C C . MET A 1 350 ? -21.491 -8.654 18.652 1.00 71.81 350 MET A C 1
ATOM 2683 O O . MET A 1 350 ? -20.557 -8.694 19.449 1.00 71.81 350 MET A O 1
ATOM 2687 N N . ARG A 1 351 ? -22.721 -9.082 18.956 1.00 72.19 351 ARG A N 1
ATOM 2688 C CA . ARG A 1 351 ? -23.050 -9.731 20.228 1.00 72.19 351 ARG A CA 1
ATOM 2689 C C . ARG A 1 351 ? -22.265 -11.029 20.399 1.00 72.19 351 ARG A C 1
ATOM 2691 O O . ARG A 1 351 ? -21.783 -11.289 21.498 1.00 72.19 351 ARG A O 1
ATOM 2698 N N . ASP A 1 352 ? -22.153 -11.801 19.325 1.00 71.50 352 ASP A N 1
ATOM 2699 C CA . ASP A 1 352 ? -21.495 -13.104 19.322 1.00 71.50 352 ASP A CA 1
ATOM 2700 C C . ASP A 1 352 ? -19.957 -12.967 19.198 1.00 71.50 352 ASP A C 1
ATOM 2702 O O . ASP A 1 352 ? -19.224 -13.894 19.529 1.00 71.50 352 ASP A O 1
ATOM 2706 N N . ASN A 1 353 ? -19.463 -11.789 18.787 1.00 69.75 353 ASN A N 1
ATOM 2707 C CA . ASN A 1 353 ? -18.046 -11.434 18.635 1.00 69.75 353 ASN A CA 1
ATOM 2708 C C . ASN A 1 353 ? -17.739 -10.097 19.348 1.00 69.75 353 ASN A C 1
ATOM 2710 O O . ASN A 1 353 ? -17.462 -9.080 18.692 1.00 69.75 353 ASN A O 1
ATOM 2714 N N . PRO A 1 354 ? -17.823 -10.045 20.690 1.00 65.88 354 PRO A N 1
ATOM 2715 C CA . PRO A 1 354 ? -17.542 -8.825 21.441 1.00 65.88 354 PRO A CA 1
ATOM 2716 C C . PRO A 1 354 ? -16.088 -8.387 21.230 1.00 65.88 354 PRO A C 1
ATOM 2718 O O . PRO A 1 354 ? -15.187 -9.225 21.198 1.00 65.88 354 PRO A O 1
ATOM 2721 N N . SER A 1 355 ? -15.849 -7.082 21.090 1.00 65.06 355 SER A N 1
ATOM 2722 C CA . SER A 1 355 ? -14.482 -6.551 21.005 1.00 65.06 355 SER A CA 1
ATOM 2723 C C . SER A 1 355 ? -13.704 -6.821 22.293 1.00 65.06 355 SER A C 1
ATOM 2725 O O . SER A 1 355 ? -14.309 -6.971 23.354 1.00 65.06 355 SER A O 1
ATOM 2727 N N . ASP A 1 356 ? -12.372 -6.830 22.240 1.00 57.84 356 ASP A N 1
ATOM 2728 C CA . ASP A 1 356 ? -11.541 -6.979 23.445 1.00 57.84 356 ASP A CA 1
ATOM 2729 C C . ASP A 1 356 ? -11.865 -5.902 24.488 1.00 57.84 356 ASP A C 1
ATOM 2731 O O . ASP A 1 356 ? -11.939 -6.193 25.682 1.00 57.84 356 ASP A O 1
ATOM 2735 N N . PHE A 1 357 ? -12.154 -4.671 24.047 1.00 53.72 357 PHE A N 1
ATOM 2736 C CA . PHE A 1 357 ? -12.625 -3.614 24.935 1.00 53.72 357 PHE A CA 1
ATOM 2737 C C . PHE A 1 357 ? -13.974 -3.942 25.575 1.00 53.72 357 PHE A C 1
ATOM 2739 O O . PHE A 1 357 ? -14.134 -3.746 26.773 1.00 53.72 357 PHE A O 1
ATOM 2746 N N . GLU A 1 358 ? -14.948 -4.458 24.824 1.00 59.53 358 GLU A N 1
ATOM 2747 C CA . GLU A 1 358 ? -16.232 -4.873 25.395 1.00 59.53 358 GLU A CA 1
ATOM 2748 C C . GLU A 1 358 ? -16.098 -6.085 26.312 1.00 59.53 358 GLU A C 1
ATOM 2750 O O . GLU A 1 358 ? -16.800 -6.160 27.317 1.00 59.53 358 GLU A O 1
ATOM 2755 N N . GLN A 1 359 ? -15.218 -7.030 25.987 1.00 62.22 359 GLN A N 1
ATOM 2756 C CA . GLN A 1 359 ? -14.928 -8.178 26.837 1.00 62.22 359 GLN A CA 1
ATOM 2757 C C . GLN A 1 359 ? -14.311 -7.707 28.153 1.00 62.22 359 GLN A C 1
ATOM 2759 O O . GLN A 1 359 ? -14.805 -8.071 29.218 1.00 62.22 359 GLN A O 1
ATOM 2764 N N . MET A 1 360 ? -13.305 -6.830 28.098 1.00 52.34 360 MET A N 1
ATOM 2765 C CA . MET A 1 360 ? -12.704 -6.218 29.283 1.00 52.34 360 MET A CA 1
ATOM 2766 C C . MET A 1 360 ? -13.710 -5.365 30.052 1.00 52.34 360 MET A C 1
ATOM 2768 O O . MET A 1 360 ? -13.837 -5.515 31.262 1.00 52.34 360 MET A O 1
ATOM 2772 N N . ALA A 1 361 ? -14.472 -4.509 29.377 1.00 55.19 361 ALA A N 1
ATOM 2773 C CA . ALA A 1 361 ? -15.494 -3.696 30.012 1.00 55.19 361 ALA A CA 1
ATOM 2774 C C . ALA A 1 361 ? -16.505 -4.596 30.719 1.00 55.19 361 ALA A C 1
ATOM 2776 O O . ALA A 1 361 ? -16.679 -4.447 31.913 1.00 55.19 361 ALA A O 1
ATOM 2777 N N . ARG A 1 362 ? -17.098 -5.602 30.065 1.00 63.97 362 ARG A N 1
ATOM 2778 C CA . ARG A 1 362 ? -18.027 -6.542 30.725 1.00 63.97 362 ARG A CA 1
ATOM 2779 C C . ARG A 1 362 ? -17.393 -7.238 31.929 1.00 63.97 362 ARG A C 1
ATOM 2781 O O . ARG A 1 362 ? -18.052 -7.377 32.955 1.00 63.97 362 ARG A O 1
ATOM 2788 N N . LYS A 1 363 ? -16.125 -7.626 31.805 1.00 58.94 363 LYS A N 1
ATOM 2789 C CA . LYS A 1 363 ? -15.349 -8.311 32.842 1.00 58.94 363 LYS A CA 1
ATOM 2790 C C . LYS A 1 363 ? -15.083 -7.432 34.070 1.00 58.94 363 LYS A C 1
ATOM 2792 O O . LYS A 1 363 ? -15.175 -7.918 35.190 1.00 58.94 363 LYS A O 1
ATOM 2797 N N . TYR A 1 364 ? -14.793 -6.146 33.873 1.00 55.91 364 TYR A N 1
ATOM 2798 C CA . TYR A 1 364 ? -14.379 -5.223 34.940 1.00 55.91 364 TYR A CA 1
ATOM 2799 C C . TYR A 1 364 ? -15.456 -4.202 35.344 1.00 55.91 364 TYR A C 1
ATOM 2801 O O . TYR A 1 364 ? -15.325 -3.539 36.369 1.00 55.91 364 TYR A O 1
ATOM 2809 N N . LEU A 1 365 ? -16.552 -4.085 34.588 1.00 64.69 365 LEU A N 1
ATOM 2810 C CA . LEU A 1 365 ? -17.657 -3.159 34.854 1.00 64.69 365 LEU A CA 1
ATOM 2811 C C . LEU A 1 365 ? -18.286 -3.352 36.241 1.00 64.69 365 LEU A C 1
ATOM 2813 O O . LEU A 1 365 ? -18.627 -2.336 36.846 1.00 64.69 365 LEU A O 1
ATOM 2817 N N . PRO A 1 366 ? -18.440 -4.579 36.781 1.00 73.38 366 PRO A N 1
ATOM 2818 C CA . PRO A 1 366 ? -18.894 -4.759 38.158 1.00 73.38 366 PRO A CA 1
ATOM 2819 C C . PRO A 1 366 ? -17.978 -4.068 39.178 1.00 73.38 366 PRO A C 1
ATOM 2821 O O . PRO A 1 366 ? -18.465 -3.292 39.996 1.00 73.38 366 PRO A O 1
ATOM 2824 N N . ALA A 1 367 ? -16.660 -4.255 39.065 1.00 57.53 367 ALA A N 1
ATOM 2825 C CA . ALA A 1 367 ? -15.671 -3.629 39.943 1.00 57.53 367 ALA A CA 1
ATOM 2826 C C . ALA A 1 367 ? -15.659 -2.099 39.808 1.00 57.53 367 ALA A C 1
ATOM 2828 O O . ALA A 1 367 ? -15.701 -1.382 40.805 1.00 57.53 367 ALA A O 1
ATOM 2829 N N . ILE A 1 368 ? -15.700 -1.596 38.568 1.00 54.66 368 ILE A N 1
ATOM 2830 C CA . ILE A 1 368 ? -15.757 -0.156 38.275 1.00 54.66 368 ILE A CA 1
ATOM 2831 C C . ILE A 1 368 ? -17.022 0.473 38.875 1.00 54.66 368 ILE A C 1
ATOM 2833 O O . ILE A 1 368 ? -16.968 1.564 39.438 1.00 54.66 368 ILE A O 1
ATOM 2837 N N . LYS A 1 369 ? -18.174 -0.203 38.782 1.00 63.44 369 LYS A N 1
ATOM 2838 C CA . LYS A 1 369 ? -19.431 0.278 39.375 1.00 63.44 369 LYS A CA 1
ATOM 2839 C C . LYS A 1 369 ? -19.364 0.330 40.896 1.00 63.44 369 LYS A C 1
ATOM 2841 O O . LYS A 1 369 ? -19.887 1.275 41.474 1.00 63.44 369 LYS A O 1
ATOM 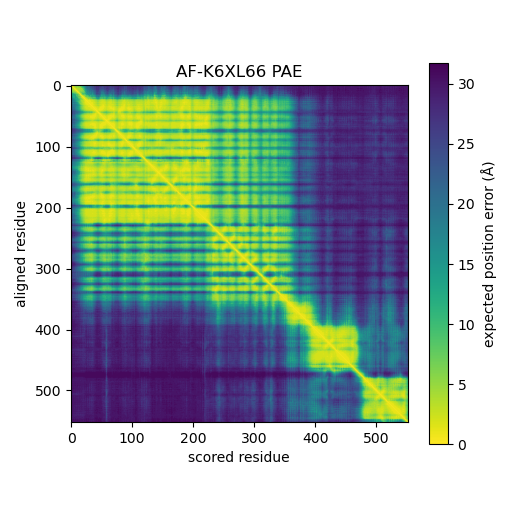2846 N N . VAL A 1 370 ? -18.729 -0.651 41.535 1.00 70.25 370 VAL A N 1
ATOM 2847 C CA . VAL A 1 370 ? -18.550 -0.654 42.990 1.00 70.25 370 VAL A CA 1
ATOM 2848 C C . VAL A 1 370 ? -17.673 0.515 43.435 1.00 70.25 370 VAL A C 1
ATOM 2850 O O . VAL A 1 370 ? -18.089 1.259 44.319 1.00 70.25 370 VAL A O 1
ATOM 2853 N N . GLN A 1 371 ? -16.548 0.768 42.761 1.00 51.66 371 GLN A N 1
ATOM 2854 C CA . GLN A 1 371 ? -15.696 1.925 43.072 1.00 51.66 371 GLN A CA 1
ATOM 2855 C C . GLN A 1 371 ? -16.397 3.265 42.813 1.00 51.66 371 GLN A C 1
ATOM 2857 O O . GLN A 1 371 ? -16.352 4.159 43.655 1.00 51.66 371 GLN A O 1
ATOM 2862 N N . ASN A 1 372 ? -17.104 3.409 41.687 1.00 53.25 372 ASN A N 1
ATOM 2863 C CA . ASN A 1 372 ? -17.855 4.634 41.378 1.00 53.25 372 ASN A CA 1
ATOM 2864 C C . ASN A 1 372 ? -18.977 4.916 42.388 1.00 53.25 372 ASN A C 1
ATOM 2866 O O . ASN A 1 372 ? -19.377 6.065 42.557 1.00 53.25 372 ASN A O 1
ATOM 2870 N N . ASN A 1 373 ? -19.461 3.879 43.072 1.00 78.81 373 ASN A N 1
ATOM 2871 C CA . ASN A 1 373 ? -20.449 3.986 44.139 1.00 78.81 373 ASN A CA 1
ATOM 2872 C C . ASN A 1 373 ? -19.809 4.103 45.537 1.00 78.81 373 ASN A C 1
ATOM 2874 O O . ASN A 1 373 ? -20.509 3.952 46.536 1.00 78.81 373 ASN A O 1
ATOM 2878 N N . GLY A 1 374 ? -18.503 4.380 45.620 1.00 71.88 374 GLY A N 1
ATOM 2879 C CA . GLY A 1 374 ? -17.779 4.596 46.876 1.00 71.88 374 GLY A CA 1
ATOM 2880 C C . GLY A 1 374 ? -17.364 3.320 47.615 1.00 71.88 374 GLY A C 1
ATOM 2881 O O . GLY A 1 374 ? -17.000 3.405 48.785 1.00 71.88 374 GLY A O 1
ATOM 2882 N N . GLY A 1 375 ? -17.433 2.154 46.967 1.00 67.31 375 GLY A N 1
ATOM 2883 C CA . GLY A 1 375 ? -16.937 0.892 47.516 1.00 67.31 375 GLY A CA 1
ATOM 2884 C C . GLY A 1 375 ? -15.412 0.848 47.603 1.00 67.31 375 GLY A C 1
ATOM 2885 O O . GLY A 1 375 ? -14.710 1.543 46.865 1.00 67.31 375 GLY A O 1
ATOM 2886 N N . THR A 1 376 ? -14.905 0.026 48.518 1.00 69.94 376 THR A N 1
ATOM 2887 C CA . THR A 1 376 ? -13.467 -0.190 48.710 1.00 69.94 376 THR A CA 1
ATOM 2888 C C . THR A 1 376 ? -12.865 -1.014 47.568 1.00 69.94 376 THR A C 1
ATOM 2890 O O . THR A 1 376 ? -13.578 -1.634 46.778 1.00 69.94 376 THR A O 1
ATOM 2893 N N . ASP A 1 377 ? -11.535 -1.069 47.490 1.00 49.97 377 ASP A N 1
ATOM 2894 C CA . ASP A 1 377 ? -10.845 -1.933 46.525 1.00 49.97 377 ASP A CA 1
ATOM 2895 C C . ASP A 1 377 ? -11.136 -3.421 46.762 1.00 49.97 377 ASP A C 1
ATOM 2897 O O . ASP A 1 377 ? -11.154 -4.207 45.816 1.00 49.97 377 ASP A O 1
ATOM 2901 N N . GLU A 1 378 ? -11.424 -3.805 48.006 1.00 61.38 378 GLU A N 1
ATOM 2902 C CA . GLU A 1 378 ? -11.815 -5.165 48.378 1.00 61.38 378 GLU A CA 1
ATOM 2903 C C . GLU A 1 378 ? -13.239 -5.483 47.902 1.00 61.38 378 GLU A C 1
ATOM 2905 O O . GLU A 1 378 ? -13.483 -6.562 47.358 1.00 61.38 378 GLU A O 1
ATOM 2910 N N . ASP A 1 379 ? -14.155 -4.512 47.982 1.00 63.56 379 ASP A N 1
ATOM 2911 C CA . ASP A 1 379 ? -15.499 -4.625 47.405 1.00 63.56 379 ASP A CA 1
ATOM 2912 C C . ASP A 1 379 ? -15.436 -4.695 45.872 1.00 63.56 379 ASP A C 1
ATOM 2914 O O . ASP A 1 379 ? -16.148 -5.475 45.236 1.00 63.56 379 ASP A O 1
ATOM 2918 N N . ALA A 1 380 ? -14.561 -3.893 45.261 1.00 52.31 380 ALA A N 1
ATOM 2919 C CA . ALA A 1 380 ? -14.354 -3.870 43.820 1.00 52.31 380 ALA A CA 1
ATOM 2920 C C . ALA A 1 380 ? -13.752 -5.186 43.318 1.00 52.31 380 ALA A C 1
ATOM 2922 O O . ALA A 1 380 ? -14.200 -5.730 42.310 1.00 52.31 380 ALA A O 1
ATOM 2923 N N . PHE A 1 381 ? -12.773 -5.727 44.044 1.00 57.00 381 PHE A N 1
ATOM 2924 C CA . PHE A 1 381 ? -12.180 -7.027 43.764 1.00 57.00 381 PHE A CA 1
ATOM 2925 C C . PHE A 1 381 ? -13.197 -8.159 43.942 1.00 57.00 381 PHE A C 1
ATOM 2927 O O . PHE A 1 381 ? -13.317 -9.020 43.071 1.00 57.00 381 PHE A O 1
ATOM 2934 N N . SER A 1 382 ? -13.997 -8.107 45.008 1.00 72.50 382 SER A N 1
ATOM 2935 C CA . SER A 1 382 ? -15.075 -9.066 45.279 1.00 72.50 382 SER A CA 1
ATOM 2936 C C . SER A 1 382 ? -16.182 -9.033 44.222 1.00 72.50 382 SER A C 1
ATOM 2938 O O . SER A 1 382 ? -16.845 -10.039 43.982 1.00 72.50 382 SER A O 1
ATOM 2940 N N . ALA A 1 383 ? -16.369 -7.892 43.556 1.00 72.94 383 ALA A N 1
ATOM 2941 C CA . ALA A 1 383 ? -17.311 -7.747 42.452 1.00 72.94 383 ALA A CA 1
ATOM 2942 C C . ALA A 1 383 ? -16.812 -8.353 41.131 1.00 72.94 383 ALA A C 1
ATOM 2944 O O . ALA A 1 383 ? -17.604 -8.521 40.201 1.00 72.94 383 ALA A O 1
ATOM 2945 N N . LEU A 1 384 ? -15.524 -8.695 41.024 1.00 62.62 384 LEU A N 1
ATOM 2946 C CA . LEU A 1 384 ? -15.018 -9.503 39.916 1.00 62.62 384 LEU A CA 1
ATOM 2947 C C . LEU 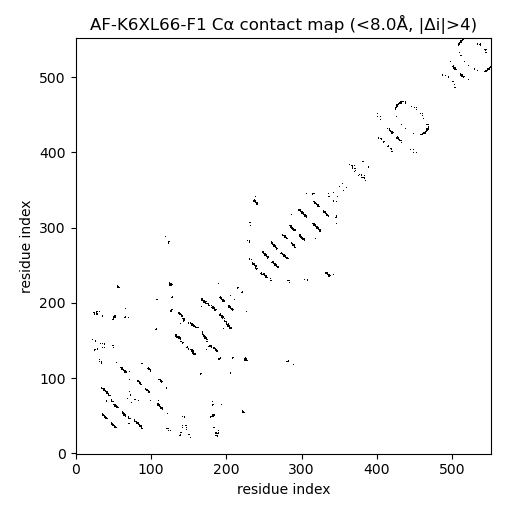A 1 384 ? -15.522 -10.943 40.076 1.00 62.62 384 LEU A C 1
ATOM 2949 O O . LEU A 1 384 ? -15.615 -11.441 41.192 1.00 62.62 384 LEU A O 1
ATOM 2953 N N . GLY A 1 385 ? -15.845 -11.632 38.979 1.00 73.69 385 GLY A N 1
ATOM 2954 C CA . GLY A 1 385 ? -16.221 -13.050 39.041 1.00 73.69 385 GLY A CA 1
ATOM 2955 C C . GLY A 1 385 ? -15.112 -13.916 39.657 1.00 73.69 385 GLY A C 1
ATOM 2956 O O . GLY A 1 385 ? -13.937 -13.557 39.599 1.00 73.69 385 GLY A O 1
ATOM 2957 N N . GLU A 1 386 ? -15.452 -15.077 40.228 1.00 67.62 386 GLU A N 1
ATOM 2958 C CA . GLU A 1 386 ? -14.463 -15.973 40.862 1.00 67.62 386 GLU A CA 1
ATOM 2959 C C . GLU A 1 386 ? -13.308 -16.342 39.917 1.00 67.62 386 GLU A C 1
ATOM 2961 O O . GLU A 1 386 ? -12.152 -16.389 40.332 1.00 67.62 386 GLU A O 1
ATOM 2966 N N . ASN A 1 387 ? -13.590 -16.542 38.627 1.00 61.25 387 ASN A N 1
ATOM 2967 C CA . ASN A 1 387 ? -12.569 -16.841 37.619 1.00 61.25 387 ASN A CA 1
ATOM 2968 C C . ASN A 1 387 ? -11.590 -15.671 37.429 1.00 61.25 387 ASN A C 1
ATOM 2970 O O . ASN A 1 387 ? -10.385 -15.868 37.264 1.00 61.25 387 ASN A O 1
ATOM 2974 N N . GLU A 1 388 ? -12.091 -14.442 37.470 1.00 61.56 388 GLU A N 1
ATOM 2975 C CA . GLU A 1 388 ? -11.320 -13.209 37.372 1.00 61.56 388 GLU A CA 1
ATOM 2976 C C . GLU A 1 388 ? -10.478 -12.968 38.613 1.00 61.56 388 GLU A C 1
ATOM 2978 O O . GLU A 1 388 ? -9.284 -12.692 38.491 1.00 61.56 388 GLU A O 1
ATOM 2983 N N . GLN A 1 389 ? -11.073 -13.140 39.792 1.00 59.22 389 GLN A N 1
ATOM 2984 C CA . GLN A 1 389 ? -10.363 -13.095 41.064 1.00 59.22 389 GLN A CA 1
ATOM 2985 C C . GLN A 1 389 ? -9.236 -14.129 41.078 1.00 59.22 389 GLN A C 1
ATOM 2987 O O . GLN A 1 389 ? -8.097 -13.792 41.384 1.00 59.22 389 GLN A O 1
ATOM 2992 N N . GLN A 1 390 ? -9.506 -15.367 40.653 1.00 54.31 390 GLN A N 1
ATOM 2993 C CA . GLN A 1 390 ? -8.502 -16.427 40.540 1.00 54.31 390 GLN A CA 1
ATOM 2994 C C . GLN A 1 390 ? -7.444 -16.149 39.470 1.00 54.31 390 GLN A C 1
ATOM 2996 O O . GLN A 1 390 ? -6.302 -16.577 39.619 1.00 54.31 390 GLN A O 1
ATOM 3001 N N . THR A 1 391 ? -7.783 -15.443 38.392 1.00 54.19 391 THR A N 1
ATOM 3002 C CA . THR A 1 391 ? -6.815 -15.046 37.360 1.00 54.19 391 THR A CA 1
ATOM 3003 C C . THR A 1 391 ? -5.887 -13.954 37.883 1.00 54.19 391 THR A C 1
ATOM 3005 O O . THR A 1 391 ? -4.677 -14.033 37.687 1.00 54.19 391 THR A O 1
ATOM 3008 N N . ILE A 1 392 ? -6.430 -12.964 38.592 1.00 50.66 392 ILE A N 1
ATOM 3009 C CA . ILE A 1 392 ? -5.657 -11.872 39.193 1.00 50.66 392 ILE A CA 1
ATOM 3010 C C . ILE A 1 392 ? -4.794 -12.402 40.340 1.00 50.66 392 ILE A C 1
ATOM 3012 O O . ILE A 1 392 ? -3.587 -12.164 40.350 1.00 50.66 392 ILE A O 1
ATOM 3016 N N . MET A 1 393 ? -5.371 -13.199 41.244 1.00 50.03 393 MET A N 1
ATOM 3017 C CA . MET A 1 393 ? -4.621 -13.884 42.300 1.00 50.03 393 MET A CA 1
ATOM 3018 C C . MET A 1 393 ? -3.605 -14.858 41.718 1.00 50.03 393 MET A C 1
ATOM 3020 O O . MET A 1 393 ? -2.491 -14.922 42.214 1.00 50.03 393 MET A O 1
ATOM 3024 N N . GLY A 1 394 ? -3.943 -15.571 40.642 1.00 49.66 394 GLY A N 1
ATOM 3025 C CA . GLY A 1 394 ? -3.042 -16.477 39.937 1.00 49.66 394 GLY A CA 1
ATOM 3026 C C . GLY A 1 394 ? -1.852 -15.753 39.311 1.00 49.66 394 GLY A C 1
ATOM 3027 O O . GLY A 1 394 ? -0.729 -16.228 39.437 1.00 49.66 394 GLY A O 1
ATOM 3028 N N . GLY A 1 395 ? -2.069 -14.587 38.699 1.00 47.44 395 GLY A N 1
ATOM 3029 C CA . GLY A 1 395 ? -1.004 -13.742 38.159 1.00 47.44 395 GLY A CA 1
ATOM 3030 C C . GLY A 1 395 ? -0.113 -13.142 39.250 1.00 47.44 395 GLY A C 1
ATOM 3031 O O . GLY A 1 395 ? 1.111 -13.183 39.135 1.00 47.44 395 GLY A O 1
ATOM 3032 N N . MET A 1 396 ? -0.703 -12.655 40.348 1.00 48.00 396 MET A N 1
ATOM 3033 C CA . MET A 1 396 ? 0.047 -12.162 41.513 1.00 48.00 396 MET A CA 1
ATOM 3034 C C . MET A 1 396 ? 0.849 -13.281 42.185 1.00 48.00 396 MET A C 1
ATOM 3036 O O . MET A 1 396 ? 2.029 -13.109 42.475 1.00 48.00 396 MET A O 1
ATOM 3040 N N . ALA A 1 397 ? 0.245 -14.452 42.366 1.00 53.00 397 ALA A N 1
ATOM 3041 C CA . ALA A 1 397 ? 0.881 -15.657 42.881 1.00 53.00 397 ALA A CA 1
ATOM 3042 C C . ALA A 1 397 ? 2.054 -16.122 42.013 1.00 53.00 397 ALA A C 1
ATOM 3044 O O . ALA A 1 397 ? 3.148 -16.365 42.521 1.00 53.00 397 ALA A O 1
ATOM 3045 N N . GLN A 1 398 ? 1.850 -16.208 40.697 1.00 53.56 398 GLN A N 1
ATOM 3046 C CA . GLN A 1 398 ? 2.901 -16.551 39.741 1.00 53.56 398 GLN A CA 1
ATOM 3047 C C . GLN A 1 398 ? 4.039 -15.525 39.780 1.00 53.56 398 GLN A C 1
ATOM 3049 O O . GLN A 1 398 ? 5.206 -15.913 39.784 1.00 53.56 398 GLN A O 1
ATOM 3054 N N . GLY A 1 399 ? 3.717 -14.232 39.894 1.00 48.50 399 GLY A N 1
ATOM 3055 C CA . GLY A 1 399 ? 4.693 -13.159 40.082 1.00 48.50 399 GLY A CA 1
ATOM 3056 C C . GLY A 1 399 ? 5.485 -13.284 41.389 1.00 48.50 399 GLY A C 1
ATOM 3057 O O . GLY A 1 399 ? 6.712 -13.193 41.373 1.00 48.50 399 GLY A O 1
ATOM 3058 N N . MET A 1 400 ? 4.815 -13.563 42.510 1.00 54.66 400 MET A N 1
ATOM 3059 C CA . MET A 1 400 ? 5.454 -13.786 43.814 1.00 54.66 400 MET A CA 1
ATOM 3060 C C . MET A 1 400 ? 6.357 -15.025 43.811 1.00 54.66 400 MET A C 1
ATOM 3062 O O . MET A 1 400 ? 7.457 -14.989 44.362 1.00 54.66 400 MET A O 1
ATOM 3066 N N . MET A 1 401 ? 5.949 -16.104 43.140 1.00 61.16 401 MET A N 1
ATOM 3067 C CA . MET A 1 401 ? 6.761 -17.317 43.020 1.00 61.16 401 MET A CA 1
ATOM 3068 C C . MET A 1 401 ? 7.948 -17.145 42.082 1.00 61.16 401 MET A C 1
ATOM 3070 O O . MET A 1 401 ? 9.043 -17.607 42.400 1.00 61.16 401 MET A O 1
ATOM 3074 N N . LEU A 1 402 ? 7.776 -16.436 40.964 1.00 58.38 402 LEU A N 1
ATOM 3075 C CA . LEU A 1 402 ? 8.896 -16.044 40.111 1.00 58.38 402 LEU A CA 1
ATOM 3076 C C . LEU A 1 402 ? 9.884 -15.166 40.883 1.00 58.38 402 LEU A C 1
ATOM 3078 O O . LEU A 1 402 ? 11.086 -15.401 40.807 1.00 58.38 402 LEU A O 1
ATOM 3082 N N . ARG A 1 403 ? 9.396 -14.219 41.692 1.00 56.69 403 ARG A N 1
ATOM 3083 C CA . ARG A 1 403 ? 10.227 -13.380 42.568 1.00 56.69 403 ARG A CA 1
ATOM 3084 C C . ARG A 1 403 ? 10.992 -14.214 43.599 1.00 56.69 403 ARG A C 1
ATOM 3086 O O . ARG A 1 403 ? 12.203 -14.050 43.714 1.00 56.69 403 ARG A O 1
ATOM 3093 N N . SER A 1 404 ? 10.322 -15.134 44.295 1.00 63.34 404 SER A N 1
ATOM 3094 C CA . SER A 1 404 ? 10.953 -16.052 45.256 1.00 63.34 404 SER A CA 1
ATOM 3095 C C . SER A 1 404 ? 12.015 -16.937 44.587 1.00 63.34 404 SER A C 1
ATOM 3097 O O . SER A 1 404 ? 13.137 -17.060 45.081 1.00 63.34 404 SER A O 1
ATOM 3099 N N . GLY A 1 405 ? 11.710 -17.471 43.402 1.00 66.31 405 GLY A N 1
ATOM 3100 C CA . GLY A 1 405 ? 12.655 -18.240 42.598 1.00 66.31 405 GLY A CA 1
ATOM 3101 C C . GLY A 1 405 ? 13.875 -17.427 42.170 1.00 66.31 405 GLY A C 1
ATOM 3102 O O . GLY A 1 405 ? 15.005 -17.893 42.297 1.00 66.31 405 GLY A O 1
ATOM 3103 N N . LEU A 1 406 ? 13.672 -16.193 41.708 1.00 57.47 406 LEU A N 1
ATOM 3104 C CA . LEU A 1 406 ? 14.758 -15.300 41.299 1.00 57.47 406 LEU A CA 1
ATOM 3105 C C . LEU A 1 406 ? 15.640 -14.893 42.488 1.00 57.47 406 LEU A C 1
ATOM 3107 O O . LEU A 1 406 ? 16.860 -14.839 42.341 1.00 57.47 406 LEU A O 1
ATOM 3111 N N . MET A 1 407 ? 15.057 -14.665 43.670 1.00 58.19 407 MET A N 1
ATOM 3112 C CA . MET A 1 407 ? 15.822 -14.425 44.900 1.00 58.19 407 MET A CA 1
ATOM 3113 C C . MET A 1 407 ? 16.706 -15.624 45.243 1.00 58.19 407 MET A C 1
ATOM 3115 O O . MET A 1 407 ? 17.896 -15.455 45.500 1.00 58.19 407 MET A O 1
ATOM 3119 N N . ARG A 1 408 ? 16.168 -16.842 45.143 1.00 68.69 408 ARG A N 1
ATOM 3120 C CA . ARG A 1 408 ? 16.929 -18.058 45.437 1.00 68.69 408 ARG A CA 1
ATOM 3121 C C . ARG A 1 408 ? 18.023 -18.347 44.409 1.00 68.69 408 ARG A C 1
ATOM 3123 O O . ARG A 1 408 ? 19.090 -18.827 44.773 1.00 68.69 408 ARG A O 1
ATOM 3130 N N . LEU A 1 409 ? 17.812 -18.012 43.133 1.00 65.75 409 LEU A N 1
ATOM 3131 C CA . LEU A 1 409 ? 18.885 -18.041 42.130 1.00 65.75 409 LEU A CA 1
ATOM 3132 C C . LEU A 1 409 ? 19.997 -17.041 42.454 1.00 65.75 409 LEU A C 1
ATOM 3134 O O . LEU A 1 409 ? 21.171 -17.373 42.301 1.00 65.75 409 LEU A O 1
ATOM 3138 N N . ALA A 1 410 ? 19.647 -15.841 42.921 1.00 58.59 410 ALA A N 1
ATOM 3139 C CA . ALA A 1 410 ? 20.628 -14.842 43.327 1.00 58.59 410 ALA A CA 1
ATOM 3140 C C . ALA A 1 410 ? 21.445 -15.301 44.549 1.00 58.59 410 ALA A C 1
ATOM 3142 O O . ALA A 1 410 ? 22.664 -15.146 44.547 1.00 58.59 410 ALA A O 1
ATOM 3143 N N . GLU A 1 411 ? 20.813 -15.939 45.540 1.00 63.84 411 GLU A N 1
ATOM 3144 C CA . GLU A 1 411 ? 21.496 -16.555 46.695 1.00 63.84 411 GLU A CA 1
ATOM 3145 C C . GLU A 1 411 ? 22.487 -17.653 46.283 1.00 63.84 411 GLU A C 1
ATOM 3147 O O . GLU A 1 411 ? 23.530 -17.825 46.909 1.00 63.84 411 GLU A O 1
ATOM 3152 N N . LEU A 1 412 ? 22.185 -18.372 45.199 1.00 73.50 412 LEU A N 1
ATOM 3153 C CA . LEU A 1 412 ? 23.050 -19.400 44.617 1.00 73.50 412 LEU A CA 1
ATOM 3154 C C . LEU A 1 412 ? 24.138 -18.826 43.686 1.00 73.50 412 LEU A C 1
ATOM 3156 O O . LEU A 1 412 ? 24.913 -19.588 43.110 1.00 73.50 412 LEU A O 1
ATOM 3160 N N . GLY A 1 413 ? 24.201 -17.500 43.505 1.00 73.75 413 GLY A N 1
ATOM 3161 C CA . GLY A 1 413 ? 25.136 -16.842 42.584 1.00 73.75 413 GLY A CA 1
ATOM 3162 C C . GLY A 1 413 ? 24.806 -17.048 41.099 1.00 73.75 413 GLY A C 1
ATOM 3163 O O . GLY A 1 413 ? 25.664 -16.858 40.239 1.00 73.75 413 GLY A O 1
ATOM 3164 N N . LEU A 1 414 ? 23.572 -17.443 40.773 1.00 75.25 414 LEU A N 1
ATOM 3165 C CA . LEU A 1 414 ? 23.107 -17.800 39.427 1.00 75.25 414 LEU A CA 1
ATOM 3166 C C . LEU A 1 414 ? 22.346 -16.652 38.748 1.00 75.25 414 LEU A C 1
ATOM 3168 O O . LEU A 1 414 ? 21.256 -16.835 38.207 1.00 75.25 414 LEU A O 1
ATOM 3172 N N . THR A 1 415 ? 22.927 -15.454 38.745 1.00 71.69 415 THR A N 1
ATOM 3173 C CA . THR A 1 415 ? 22.288 -14.227 38.222 1.00 71.69 415 THR A CA 1
ATOM 3174 C C . THR A 1 415 ? 22.079 -14.224 36.702 1.00 71.69 415 THR A C 1
ATOM 3176 O O . THR A 1 415 ? 21.270 -13.453 36.189 1.00 71.69 415 THR A O 1
ATOM 3179 N N . ASN A 1 416 ? 22.753 -15.119 35.972 1.00 67.56 416 ASN A N 1
ATOM 3180 C CA . ASN A 1 416 ? 22.628 -15.282 34.518 1.00 67.56 416 ASN A CA 1
ATOM 3181 C C . ASN A 1 416 ? 21.495 -16.238 34.092 1.00 67.56 416 ASN A C 1
ATOM 3183 O O . ASN A 1 416 ? 21.353 -16.534 32.902 1.00 67.56 416 ASN A O 1
ATOM 3187 N N . VAL A 1 417 ? 20.710 -16.745 35.047 1.00 67.31 417 VAL A N 1
ATOM 3188 C CA . VAL A 1 417 ? 19.590 -17.661 34.810 1.00 67.31 417 VAL A CA 1
ATOM 3189 C C . VAL A 1 417 ? 18.271 -16.897 34.914 1.00 67.31 417 VAL A C 1
ATOM 3191 O O . VAL A 1 417 ? 17.960 -16.285 35.931 1.00 67.31 417 VAL A O 1
ATOM 3194 N N . LYS A 1 418 ? 17.475 -16.942 33.849 1.00 74.19 418 LYS A N 1
ATOM 3195 C CA . LYS A 1 418 ? 16.108 -16.420 33.789 1.00 74.19 418 LYS A CA 1
ATOM 3196 C C . LYS A 1 418 ? 15.130 -17.511 34.197 1.00 74.19 418 LYS A C 1
ATOM 3198 O O . LYS A 1 418 ? 15.280 -18.644 33.747 1.00 74.19 418 LYS A O 1
ATOM 3203 N N . LEU A 1 419 ? 14.112 -17.150 34.970 1.00 66.56 419 LEU A N 1
ATOM 3204 C CA . LEU A 1 419 ? 12.967 -18.008 35.279 1.00 66.56 419 LEU A CA 1
ATOM 3205 C C . LEU A 1 419 ? 11.729 -17.521 34.533 1.00 66.56 419 LEU A C 1
ATOM 3207 O O . LEU A 1 419 ? 11.514 -16.314 34.424 1.00 66.56 419 LEU A O 1
ATOM 3211 N N . ALA A 1 420 ? 10.915 -18.455 34.058 1.00 69.56 420 ALA A N 1
ATOM 3212 C CA . ALA A 1 420 ? 9.607 -18.178 33.480 1.00 69.56 420 ALA A CA 1
ATOM 3213 C C . ALA A 1 420 ? 8.596 -19.259 33.888 1.00 69.56 420 ALA A C 1
ATOM 3215 O O . ALA A 1 420 ? 8.971 -20.369 34.278 1.00 69.56 420 ALA A O 1
ATOM 3216 N N . ILE A 1 421 ? 7.311 -18.911 33.809 1.00 67.44 421 ILE A N 1
ATOM 3217 C CA . ILE A 1 421 ? 6.197 -19.851 33.933 1.00 67.44 421 ILE A CA 1
ATOM 3218 C C . ILE A 1 421 ? 5.430 -19.807 32.614 1.00 67.44 421 ILE A C 1
ATOM 3220 O O . ILE A 1 421 ? 4.858 -18.779 32.267 1.00 67.44 421 ILE A O 1
ATOM 3224 N N . GLU A 1 422 ? 5.406 -20.919 31.890 1.00 69.62 422 GLU A N 1
ATOM 3225 C CA . GLU A 1 422 ? 4.702 -21.049 30.613 1.00 69.62 422 GLU A CA 1
ATOM 3226 C C . GLU A 1 422 ? 3.805 -22.286 30.673 1.00 69.62 422 GLU A C 1
ATOM 3228 O O . GLU A 1 422 ? 4.293 -23.381 30.924 1.00 69.62 422 GLU A O 1
ATOM 3233 N N . ASN A 1 423 ? 2.492 -22.145 30.470 1.00 72.81 423 ASN A N 1
ATOM 3234 C CA . ASN A 1 423 ? 1.544 -23.275 30.444 1.00 72.81 423 ASN A CA 1
ATOM 3235 C C . ASN A 1 423 ? 1.628 -24.208 31.674 1.00 72.81 423 ASN A C 1
ATOM 3237 O O . ASN A 1 423 ? 1.718 -25.426 31.537 1.00 72.81 423 ASN A O 1
ATOM 3241 N N . ASN A 1 424 ? 1.608 -23.635 32.885 1.00 74.88 424 ASN A N 1
ATOM 3242 C CA . ASN A 1 424 ? 1.833 -24.338 34.163 1.00 74.88 424 ASN A CA 1
ATOM 3243 C C . ASN A 1 424 ? 3.217 -24.990 34.284 1.00 74.88 424 ASN A C 1
ATOM 3245 O O . ASN A 1 424 ? 3.418 -25.901 35.086 1.00 74.88 424 ASN A O 1
ATOM 3249 N N . CYS A 1 425 ? 4.189 -24.516 33.513 1.00 75.50 425 CYS A N 1
ATOM 3250 C CA . CYS A 1 425 ? 5.521 -25.066 33.536 1.00 75.50 425 CYS A CA 1
ATOM 3251 C C . CYS A 1 425 ? 6.571 -24.062 33.983 1.00 75.50 425 CYS A C 1
ATOM 3253 O O . CYS A 1 425 ? 6.753 -23.024 33.352 1.00 75.50 425 CYS A O 1
ATOM 3255 N N . TYR A 1 426 ? 7.314 -24.418 35.028 1.00 79.12 426 TYR A N 1
ATOM 3256 C CA . TYR A 1 426 ? 8.504 -23.685 35.430 1.00 79.12 426 TYR A CA 1
ATOM 3257 C C . TYR A 1 426 ? 9.663 -24.024 34.493 1.00 79.12 426 TYR A C 1
ATOM 3259 O O . TYR A 1 426 ? 10.057 -25.189 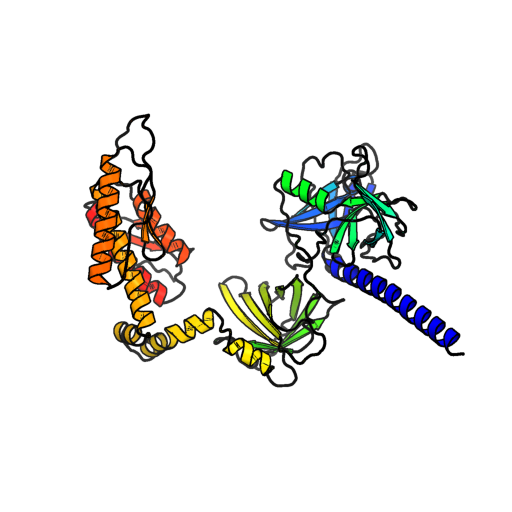34.346 1.00 79.12 426 TYR A O 1
ATOM 3267 N N . THR A 1 427 ? 10.229 -22.989 33.879 1.00 77.12 427 THR A N 1
ATOM 3268 C CA . THR A 1 427 ? 11.400 -23.094 33.011 1.00 77.12 427 THR A CA 1
ATOM 3269 C C . THR A 1 427 ? 12.518 -22.195 33.519 1.00 77.12 427 THR A C 1
ATOM 3271 O O . THR A 1 427 ? 12.284 -21.121 34.080 1.00 77.12 427 THR A O 1
ATOM 3274 N N . ALA A 1 428 ? 13.754 -22.652 33.329 1.00 79.88 428 ALA A N 1
ATOM 3275 C CA . ALA A 1 428 ? 14.944 -21.846 33.552 1.00 79.88 428 ALA A CA 1
ATOM 3276 C C . ALA A 1 428 ? 15.779 -21.795 32.272 1.00 79.88 428 ALA A C 1
ATOM 3278 O O . ALA A 1 428 ? 16.050 -22.832 31.665 1.00 79.88 428 ALA A O 1
ATOM 3279 N N . SER A 1 429 ? 16.222 -20.604 31.871 1.00 74.62 429 SER A N 1
ATOM 3280 C CA . SER A 1 429 ? 17.081 -20.411 30.697 1.00 74.62 429 SER A CA 1
ATOM 3281 C C . SER A 1 429 ? 18.270 -19.514 31.025 1.00 74.62 429 SER A C 1
ATOM 3283 O O . SER A 1 429 ? 18.130 -18.476 31.661 1.00 74.62 429 SER A O 1
ATOM 3285 N N . GLY A 1 430 ? 19.469 -19.914 30.614 1.00 73.88 430 GLY A N 1
ATOM 3286 C CA . GLY A 1 430 ? 20.705 -19.228 30.983 1.00 73.88 430 GLY A CA 1
ATOM 3287 C C . GLY A 1 430 ? 21.921 -20.129 30.824 1.00 73.88 430 GLY A C 1
ATOM 3288 O O . GLY A 1 430 ? 21.783 -21.348 30.702 1.00 73.88 430 GLY A O 1
ATOM 3289 N N . ARG A 1 431 ? 23.109 -19.519 30.810 1.00 73.56 431 ARG A N 1
ATOM 3290 C CA . ARG A 1 431 ? 24.378 -20.253 30.789 1.00 73.56 431 ARG A CA 1
ATOM 3291 C C . ARG A 1 431 ? 24.732 -20.706 32.199 1.00 73.56 431 ARG A C 1
ATOM 3293 O O . ARG A 1 431 ? 24.742 -19.892 33.120 1.00 73.56 431 ARG A O 1
ATOM 3300 N N . LEU A 1 432 ? 25.040 -21.990 32.332 1.00 78.44 432 LEU A N 1
ATOM 3301 C CA . LEU A 1 432 ? 25.607 -22.578 33.538 1.00 78.44 432 LEU A CA 1
ATOM 3302 C C . LEU A 1 432 ? 27.028 -23.051 33.257 1.00 78.44 432 LEU A C 1
ATOM 3304 O O . LEU A 1 432 ? 27.290 -23.594 32.184 1.00 78.44 432 LEU A O 1
ATOM 3308 N N . ASN A 1 433 ? 27.910 -22.873 34.237 1.00 77.25 433 ASN A N 1
ATOM 3309 C CA . ASN A 1 433 ? 29.332 -23.193 34.109 1.00 77.25 433 ASN A CA 1
ATOM 3310 C C . ASN A 1 433 ? 29.682 -24.536 34.763 1.00 77.25 433 ASN A C 1
ATOM 3312 O O . ASN A 1 433 ? 30.740 -25.093 34.494 1.00 77.25 433 ASN A O 1
ATOM 3316 N N . LEU A 1 434 ? 28.816 -25.054 35.642 1.00 78.44 434 LEU A N 1
ATOM 3317 C CA . LEU A 1 434 ? 29.049 -26.288 36.391 1.00 78.44 434 LEU A CA 1
ATOM 3318 C C . LEU A 1 434 ? 27.805 -27.181 36.393 1.00 78.44 434 LEU A C 1
ATOM 3320 O O . LEU A 1 434 ? 26.673 -26.701 36.484 1.00 78.44 434 LEU A O 1
ATOM 3324 N N . LEU A 1 435 ? 28.022 -28.500 36.396 1.00 78.38 435 LEU A N 1
ATOM 3325 C CA . LEU A 1 435 ? 26.956 -29.494 36.576 1.00 78.38 435 LEU A CA 1
ATOM 3326 C C . LEU A 1 435 ? 26.219 -29.311 37.914 1.00 78.38 435 LEU A C 1
ATOM 3328 O O . LEU A 1 435 ? 24.996 -29.401 37.951 1.00 78.38 435 LEU A O 1
ATOM 3332 N N . SER A 1 436 ? 26.931 -28.934 38.981 1.00 80.31 436 SER A N 1
ATOM 3333 C CA . SER A 1 436 ? 26.326 -28.646 40.290 1.00 80.31 436 SER A CA 1
ATOM 3334 C C . SER A 1 436 ? 25.315 -27.495 40.245 1.00 80.31 436 SER A C 1
ATOM 3336 O O . SER A 1 436 ? 24.295 -27.542 40.927 1.00 80.31 436 SER A O 1
ATOM 3338 N N . GLN A 1 437 ? 25.544 -26.484 39.401 1.00 82.31 437 GLN A N 1
ATOM 3339 C CA . GLN A 1 437 ? 24.602 -25.379 39.211 1.00 82.31 437 GLN A CA 1
ATOM 3340 C C . GLN A 1 437 ? 23.340 -25.843 38.477 1.00 82.31 437 GLN A C 1
ATOM 3342 O O . GLN A 1 437 ? 22.245 -25.365 38.763 1.00 82.31 437 GLN A O 1
ATOM 3347 N N . LYS A 1 438 ? 23.466 -26.811 37.560 1.00 83.06 438 LYS A N 1
ATOM 3348 C CA . LYS A 1 438 ? 22.314 -27.409 36.873 1.00 83.06 438 LYS A CA 1
ATOM 3349 C C . LYS A 1 438 ? 21.430 -28.166 37.859 1.00 83.06 438 LYS A C 1
ATOM 3351 O O . LYS A 1 438 ? 20.210 -28.003 37.830 1.00 83.06 438 LYS A O 1
ATOM 3356 N N . ASP A 1 439 ? 22.039 -28.913 38.774 1.00 84.50 439 ASP A N 1
ATOM 3357 C CA . ASP A 1 439 ? 21.319 -29.631 39.828 1.00 84.50 439 ASP A CA 1
ATOM 3358 C C . ASP A 1 439 ? 20.642 -28.673 40.820 1.00 84.50 439 ASP A C 1
ATOM 3360 O O . ASP A 1 439 ? 19.499 -28.903 41.225 1.00 84.50 439 ASP A O 1
ATOM 3364 N N . GLN A 1 440 ? 21.289 -27.552 41.153 1.00 85.62 440 GLN A N 1
ATOM 3365 C CA . GLN A 1 440 ? 20.706 -26.493 41.984 1.00 85.62 440 GLN A CA 1
ATOM 3366 C C . GLN A 1 440 ? 19.487 -25.831 41.320 1.00 85.62 440 GLN A C 1
ATOM 3368 O O . GLN A 1 440 ? 18.441 -25.705 41.959 1.00 85.62 440 GLN A O 1
ATOM 3373 N N . VAL A 1 441 ? 19.573 -25.474 40.032 1.00 82.06 441 VAL A N 1
ATOM 3374 C CA . VAL A 1 441 ? 18.436 -24.926 39.264 1.00 82.06 441 VAL A CA 1
ATOM 3375 C C . VAL A 1 441 ? 17.307 -25.951 39.156 1.00 82.06 441 VAL A C 1
ATOM 3377 O O . VAL A 1 441 ? 16.149 -25.619 39.387 1.00 82.06 441 VAL A O 1
ATOM 3380 N N . SER A 1 442 ? 17.631 -27.211 38.863 1.00 86.81 442 SER A N 1
ATOM 3381 C CA . SER A 1 442 ? 16.664 -28.315 38.799 1.00 86.81 442 SER A CA 1
ATOM 3382 C C . SER A 1 442 ? 15.920 -28.501 40.127 1.00 86.81 442 SER A C 1
ATOM 3384 O O . SER A 1 442 ? 14.695 -28.634 40.147 1.00 86.81 442 SER A O 1
ATOM 3386 N N . THR A 1 443 ? 16.644 -28.450 41.248 1.00 89.88 443 THR A N 1
ATOM 3387 C CA . THR A 1 443 ? 16.074 -28.557 42.600 1.00 89.88 443 THR A CA 1
ATOM 3388 C C . THR A 1 443 ? 15.167 -27.373 42.921 1.00 89.88 443 THR A C 1
ATOM 3390 O O . THR A 1 443 ? 14.067 -27.563 43.438 1.00 89.88 443 THR A O 1
ATOM 3393 N N . LEU A 1 444 ? 15.585 -26.159 42.558 1.00 86.19 444 LEU A N 1
ATOM 3394 C CA . LEU A 1 444 ? 14.781 -24.956 42.737 1.00 86.19 444 LEU A CA 1
ATOM 3395 C C . LEU A 1 444 ? 13.475 -25.016 41.936 1.00 86.19 444 LEU A C 1
ATOM 3397 O O . LEU A 1 444 ? 12.413 -24.774 42.498 1.00 86.19 444 LEU A O 1
ATOM 3401 N N . LEU A 1 445 ? 13.534 -25.381 40.652 1.00 85.75 445 LEU A N 1
ATOM 3402 C CA . LEU A 1 445 ? 12.342 -25.493 39.804 1.00 85.75 445 LEU A CA 1
ATOM 3403 C C . LEU A 1 445 ? 11.337 -26.506 40.372 1.00 85.75 445 LEU A C 1
ATOM 3405 O O . LEU A 1 445 ? 10.135 -26.250 40.355 1.00 85.75 445 LEU A O 1
ATOM 3409 N N . LYS A 1 446 ? 11.821 -27.629 40.921 1.00 90.50 446 LYS A N 1
ATOM 3410 C CA . LYS A 1 446 ? 10.971 -28.623 41.596 1.00 90.50 446 LYS A CA 1
ATOM 3411 C C . LYS A 1 446 ? 10.343 -28.074 42.877 1.00 90.50 446 LYS A C 1
ATOM 3413 O O . LYS A 1 446 ? 9.168 -28.329 43.114 1.00 90.50 446 LYS A O 1
ATOM 3418 N N . SER A 1 447 ? 11.098 -27.320 43.681 1.00 88.12 447 SER A N 1
ATOM 3419 C CA . SER A 1 447 ? 10.564 -26.662 44.883 1.00 88.12 447 SER A CA 1
ATOM 3420 C C . SER A 1 447 ? 9.455 -25.682 44.520 1.00 88.12 447 SER A C 1
ATOM 3422 O O . SER A 1 447 ? 8.364 -25.782 45.062 1.00 88.12 447 SER A O 1
ATOM 3424 N N . LEU A 1 448 ? 9.696 -24.804 43.542 1.00 81.00 448 LEU A N 1
ATOM 3425 C CA . LEU A 1 448 ? 8.715 -23.812 43.098 1.00 81.00 448 LEU A CA 1
ATOM 3426 C C . LEU A 1 448 ? 7.448 -24.468 42.540 1.00 81.00 448 LEU A C 1
ATOM 3428 O O . LEU A 1 448 ? 6.349 -24.035 42.864 1.00 81.00 448 LEU A O 1
ATOM 3432 N N . ALA A 1 449 ? 7.589 -25.538 41.751 1.00 83.94 449 ALA A N 1
ATOM 3433 C CA . ALA A 1 449 ? 6.445 -26.297 41.257 1.00 83.94 449 ALA A CA 1
ATOM 3434 C C . ALA A 1 449 ? 5.647 -26.944 42.404 1.00 83.94 449 ALA A C 1
ATOM 3436 O O . ALA A 1 449 ? 4.423 -26.870 42.412 1.00 83.94 449 ALA A O 1
ATOM 3437 N N . ASN A 1 450 ? 6.319 -27.530 43.399 1.00 84.44 450 ASN A N 1
ATOM 3438 C CA . ASN A 1 450 ? 5.651 -28.126 44.559 1.00 84.44 450 ASN A CA 1
ATOM 3439 C C . ASN A 1 450 ? 4.944 -27.078 45.426 1.00 84.44 450 ASN A C 1
ATOM 3441 O O . ASN A 1 450 ? 3.806 -27.297 45.837 1.00 84.44 450 ASN A O 1
ATOM 3445 N N . ASP A 1 451 ? 5.584 -25.936 45.670 1.00 78.50 451 ASP A N 1
ATOM 3446 C CA . ASP A 1 451 ? 5.000 -24.834 46.434 1.00 78.50 451 ASP A CA 1
ATOM 3447 C C . ASP A 1 451 ? 3.768 -24.270 45.709 1.00 78.50 451 ASP A C 1
ATOM 3449 O O . ASP A 1 451 ? 2.727 -24.057 46.331 1.00 78.50 451 ASP A O 1
ATOM 3453 N N . ALA A 1 452 ? 3.837 -24.135 44.380 1.00 73.12 452 ALA A N 1
ATOM 3454 C CA . ALA A 1 452 ? 2.709 -23.746 43.535 1.00 73.12 452 ALA A CA 1
ATOM 3455 C C . ALA A 1 452 ? 1.549 -24.748 43.589 1.00 73.12 452 ALA A C 1
ATOM 3457 O O . ALA A 1 452 ? 0.385 -24.347 43.661 1.00 73.12 452 ALA A O 1
ATOM 3458 N N . ASN A 1 453 ? 1.854 -26.047 43.589 1.00 79.44 453 ASN A N 1
ATOM 3459 C CA . ASN A 1 453 ? 0.846 -27.104 43.665 1.00 79.44 453 ASN A CA 1
ATOM 3460 C C . ASN A 1 453 ? 0.151 -27.113 45.029 1.00 79.44 453 ASN A C 1
ATOM 3462 O O . ASN A 1 453 ? -1.075 -27.190 45.096 1.00 79.44 453 ASN A O 1
ATOM 3466 N N . ASN A 1 454 ? 0.925 -26.967 46.106 1.00 76.69 454 ASN A N 1
ATOM 3467 C CA . ASN A 1 454 ? 0.416 -26.952 47.475 1.00 76.69 454 ASN A CA 1
ATOM 3468 C C . ASN A 1 454 ? -0.416 -25.700 47.781 1.00 76.69 454 ASN A C 1
ATOM 3470 O O . ASN A 1 454 ? -1.411 -25.795 48.493 1.00 76.69 454 ASN A O 1
ATOM 3474 N N . GLN A 1 455 ? -0.023 -24.534 47.259 1.00 68.81 455 GLN A N 1
ATOM 3475 C CA . GLN A 1 455 ? -0.723 -23.277 47.534 1.00 68.81 455 GLN A CA 1
ATOM 3476 C C . GLN A 1 455 ? -1.937 -23.045 46.631 1.00 68.81 455 GLN A C 1
ATOM 3478 O O . GLN A 1 455 ? -2.906 -22.435 47.075 1.00 68.81 455 GLN A O 1
ATOM 3483 N N . PHE A 1 456 ? -1.909 -23.513 45.377 1.00 67.88 456 PHE A N 1
ATOM 3484 C CA . PHE A 1 456 ? -2.924 -23.133 44.383 1.00 67.88 456 PHE A CA 1
ATOM 3485 C C . PHE A 1 456 ? -3.724 -24.298 43.801 1.00 67.88 456 PHE A C 1
ATOM 3487 O O . PHE A 1 456 ? -4.575 -24.062 42.945 1.00 67.88 456 PHE A O 1
ATOM 3494 N N . GLY A 1 457 ? -3.457 -25.544 44.208 1.00 65.50 457 GLY A N 1
ATOM 3495 C CA . GLY A 1 457 ? -4.209 -26.719 43.748 1.00 65.50 457 GLY A CA 1
ATOM 3496 C C . GLY A 1 457 ? -4.138 -26.964 42.233 1.00 65.50 457 GLY A C 1
ATOM 3497 O O . GLY A 1 457 ? -5.003 -27.635 41.673 1.00 65.50 457 GLY A O 1
ATOM 3498 N N . LYS A 1 458 ? -3.136 -26.397 41.551 1.00 68.06 458 LYS A N 1
ATOM 3499 C CA . LYS A 1 458 ? -2.874 -26.589 40.114 1.00 68.06 458 LYS A CA 1
ATOM 3500 C C . LYS A 1 458 ? -1.745 -27.605 39.921 1.00 68.06 458 LYS A C 1
ATOM 3502 O O . LYS A 1 458 ? -0.975 -27.832 40.839 1.00 68.06 458 LYS A O 1
ATOM 3507 N N . ASN A 1 459 ? -1.642 -28.207 38.733 1.00 78.62 459 ASN A N 1
ATOM 3508 C CA . ASN A 1 459 ? -0.601 -29.187 38.387 1.00 78.62 459 ASN A CA 1
ATOM 3509 C C . ASN A 1 459 ? 0.589 -28.511 37.685 1.00 78.62 459 ASN A C 1
ATOM 3511 O O . ASN A 1 459 ? 0.782 -28.684 36.481 1.00 78.62 459 ASN A O 1
ATOM 3515 N N . TYR A 1 460 ? 1.370 -27.718 38.415 1.00 79.69 460 TYR A N 1
ATOM 3516 C CA . TYR A 1 460 ? 2.633 -27.178 37.921 1.00 79.69 460 TYR A CA 1
ATOM 3517 C C . TYR A 1 460 ? 3.713 -28.260 37.823 1.00 79.69 460 TYR A C 1
ATOM 3519 O O . TYR A 1 460 ? 3.840 -29.128 38.691 1.00 79.69 460 TYR A O 1
ATOM 3527 N N . GLN A 1 461 ? 4.506 -28.192 36.753 1.00 84.56 461 GLN A N 1
ATOM 3528 C CA . GLN A 1 461 ? 5.589 -29.132 36.454 1.00 84.56 461 GLN A CA 1
ATOM 3529 C C . GLN A 1 461 ? 6.867 -28.401 36.015 1.00 84.56 461 GLN A C 1
ATOM 3531 O O . GLN A 1 461 ? 6.871 -27.192 35.784 1.00 84.56 461 GLN A O 1
ATOM 3536 N N . THR A 1 462 ? 7.970 -29.141 35.896 1.00 83.62 462 THR A N 1
ATOM 3537 C CA . THR A 1 462 ? 9.251 -28.646 35.366 1.00 83.62 462 THR A CA 1
ATOM 3538 C C . THR A 1 462 ? 9.483 -29.227 33.969 1.00 83.62 462 THR A C 1
ATOM 3540 O O . THR A 1 462 ? 9.524 -30.451 33.853 1.00 83.62 462 THR A O 1
ATOM 3543 N N . CYS A 1 463 ? 9.667 -28.408 32.927 1.00 74.44 463 CYS A N 1
ATOM 3544 C CA . CYS A 1 463 ? 9.658 -28.908 31.532 1.00 74.44 463 CYS A CA 1
ATOM 3545 C C . CYS A 1 463 ? 10.903 -28.566 30.720 1.00 74.44 463 CYS A C 1
ATOM 3547 O O . CYS A 1 463 ? 11.185 -29.275 29.764 1.00 74.44 463 CYS A O 1
ATOM 3549 N N . ASN A 1 464 ? 11.664 -27.526 31.076 1.00 67.00 464 ASN A N 1
ATOM 3550 C CA . ASN A 1 464 ? 12.910 -27.193 30.384 1.00 67.00 464 ASN A CA 1
ATOM 3551 C C . ASN A 1 464 ? 13.968 -26.705 31.373 1.00 67.00 464 ASN A C 1
ATOM 3553 O O . ASN A 1 464 ? 13.730 -25.779 32.152 1.00 67.00 464 ASN A O 1
ATOM 3557 N N . GLN A 1 465 ? 15.136 -27.348 31.330 1.00 63.81 465 GLN A N 1
ATOM 3558 C CA . GLN A 1 465 ? 16.280 -27.042 32.183 1.00 63.81 465 GLN A CA 1
ATOM 3559 C C . GLN A 1 465 ? 17.419 -26.441 31.360 1.00 63.81 465 GLN A C 1
ATOM 3561 O O . GLN A 1 465 ? 17.614 -26.768 30.190 1.00 63.81 465 GLN A O 1
ATOM 3566 N N . THR A 1 466 ? 18.184 -25.575 32.009 1.00 62.91 466 THR A N 1
ATOM 3567 C CA . THR A 1 466 ? 19.381 -24.913 31.491 1.00 62.91 466 THR A CA 1
ATOM 3568 C C . THR A 1 466 ? 20.404 -25.895 30.900 1.00 62.91 466 THR A C 1
ATOM 3570 O O . THR A 1 466 ? 20.626 -26.995 31.418 1.00 62.91 466 THR A O 1
ATOM 3573 N N . GLN A 1 467 ? 21.065 -25.479 29.814 1.00 56.66 467 GLN A N 1
ATOM 3574 C CA . GLN A 1 467 ? 22.191 -26.200 29.212 1.00 56.66 467 GLN A CA 1
ATOM 3575 C C . GLN A 1 467 ? 23.517 -25.701 29.814 1.00 56.66 467 GLN A C 1
ATOM 3577 O O . GLN A 1 467 ? 23.696 -24.500 30.024 1.00 56.66 467 GLN A O 1
ATOM 3582 N N . VAL A 1 468 ? 24.433 -26.626 30.120 1.00 50.25 468 VAL A N 1
ATOM 3583 C CA . VAL A 1 468 ? 25.793 -26.304 30.589 1.00 50.25 468 VAL A CA 1
ATOM 3584 C C . VAL A 1 468 ? 26.639 -26.000 29.356 1.00 50.25 468 VAL A C 1
ATOM 3586 O O . VAL A 1 468 ? 26.633 -26.793 28.417 1.00 50.25 468 VAL A O 1
ATOM 3589 N N . ALA A 1 469 ? 27.307 -24.849 29.333 1.00 51.88 469 ALA A N 1
ATOM 3590 C CA . ALA A 1 469 ? 28.245 -24.523 28.262 1.00 51.88 469 ALA A CA 1
ATOM 3591 C C . ALA A 1 469 ? 29.596 -25.194 28.552 1.00 51.88 469 ALA A C 1
ATOM 3593 O O . ALA A 1 469 ? 30.046 -25.167 29.698 1.00 51.88 469 ALA A O 1
ATOM 3594 N N . ASP A 1 470 ? 30.230 -25.781 27.531 1.00 41.81 470 ASP A N 1
ATOM 3595 C CA . ASP A 1 470 ? 31.592 -26.311 27.655 1.00 41.81 470 ASP A CA 1
ATOM 3596 C C . ASP A 1 470 ? 32.555 -25.191 28.066 1.00 41.81 470 ASP A C 1
ATOM 3598 O O . ASP A 1 470 ? 32.523 -24.077 27.534 1.00 41.81 470 ASP A O 1
ATOM 3602 N N . SER A 1 471 ? 33.358 -25.482 29.084 1.00 38.59 471 SER A N 1
ATOM 3603 C CA . SER A 1 471 ? 34.162 -24.512 29.814 1.00 38.59 471 SER A CA 1
ATOM 3604 C C . SER A 1 471 ? 35.400 -24.088 29.029 1.00 38.59 471 SER A C 1
ATOM 3606 O O . SER A 1 471 ? 36.301 -24.903 28.859 1.00 38.59 471 SER A O 1
ATOM 3608 N N . ASP A 1 472 ? 35.497 -22.805 28.677 1.00 33.84 472 ASP A N 1
ATOM 3609 C CA . ASP A 1 472 ? 36.782 -22.106 28.617 1.00 33.84 472 ASP A CA 1
ATOM 3610 C C . ASP A 1 472 ? 36.639 -20.587 28.844 1.00 33.84 472 ASP A C 1
ATOM 3612 O O . ASP A 1 472 ? 35.763 -19.927 28.285 1.00 33.84 472 ASP A O 1
ATOM 3616 N N . ALA A 1 473 ? 37.585 -20.067 29.637 1.00 33.88 473 ALA A N 1
ATOM 3617 C CA . ALA A 1 473 ? 37.905 -18.672 29.993 1.00 33.88 473 ALA A CA 1
ATOM 3618 C C . ALA A 1 473 ? 37.288 -18.047 31.274 1.00 33.88 473 ALA A C 1
ATOM 3620 O O . ALA A 1 473 ? 36.090 -18.093 31.542 1.00 33.88 473 ALA A O 1
ATOM 3621 N N . ARG A 1 474 ? 38.203 -17.456 32.065 1.00 34.69 474 ARG A N 1
ATOM 3622 C CA . ARG A 1 474 ? 38.126 -17.006 33.470 1.00 34.69 474 ARG A CA 1
ATOM 3623 C C . ARG A 1 474 ? 37.676 -15.547 33.664 1.00 34.69 474 ARG A C 1
ATOM 3625 O O . ARG A 1 474 ? 37.978 -14.696 32.838 1.00 34.69 474 ARG A O 1
ATOM 3632 N N . ASP A 1 475 ? 37.071 -15.339 34.840 1.00 38.47 475 ASP A N 1
ATOM 3633 C CA . ASP A 1 475 ? 37.055 -14.212 35.798 1.00 38.47 475 ASP A CA 1
ATOM 363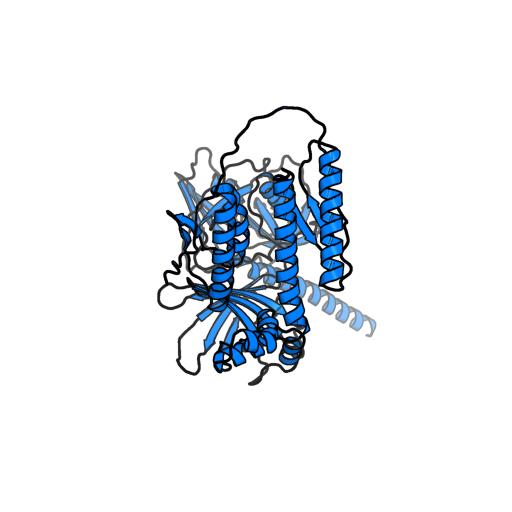4 C C . ASP A 1 475 ? 37.272 -12.755 35.364 1.00 38.47 475 ASP A C 1
ATOM 3636 O O . ASP A 1 475 ? 38.333 -12.399 34.866 1.00 38.47 475 ASP A O 1
ATOM 3640 N N . THR A 1 476 ? 36.388 -11.886 35.882 1.00 32.62 476 THR A N 1
ATOM 3641 C CA . THR A 1 476 ? 36.793 -10.817 36.821 1.00 32.62 476 THR A CA 1
ATOM 3642 C C . THR A 1 476 ? 35.667 -10.467 37.807 1.00 32.62 476 THR A C 1
ATOM 3644 O O . THR A 1 476 ? 34.512 -10.314 37.418 1.00 32.62 476 THR A O 1
ATOM 3647 N N . ASN A 1 477 ? 36.046 -10.293 39.076 1.00 39.59 477 ASN A N 1
ATOM 3648 C CA . ASN A 1 477 ? 35.269 -9.733 40.185 1.00 39.59 477 ASN A CA 1
ATOM 3649 C C . ASN A 1 477 ? 34.570 -8.393 39.870 1.00 39.59 477 ASN A C 1
ATOM 3651 O O . ASN A 1 477 ? 35.232 -7.447 39.453 1.00 39.59 477 ASN A O 1
ATOM 3655 N N . SER A 1 478 ? 33.305 -8.244 40.284 1.00 35.00 478 SER A N 1
ATOM 3656 C CA . SER A 1 478 ? 32.820 -6.994 40.894 1.00 35.00 478 SER A CA 1
ATOM 3657 C C . SER A 1 478 ? 31.624 -7.266 41.814 1.00 35.00 478 SER A C 1
ATOM 3659 O O . SER A 1 478 ? 30.496 -7.434 41.362 1.00 35.00 478 SER A O 1
ATOM 3661 N N . SER A 1 479 ? 31.845 -7.274 43.126 1.00 38.12 479 SER A N 1
ATOM 3662 C CA . SER A 1 479 ? 30.786 -7.264 44.146 1.00 38.12 479 SER A CA 1
ATOM 3663 C C . SER A 1 479 ? 30.240 -5.846 44.388 1.00 38.12 479 SER A C 1
ATOM 3665 O O . SER A 1 479 ? 29.964 -5.466 45.524 1.00 38.12 479 SER A O 1
ATOM 3667 N N . ALA A 1 480 ? 30.140 -5.034 43.333 1.00 43.53 480 ALA A N 1
ATOM 3668 C CA . ALA A 1 480 ? 29.507 -3.724 43.383 1.00 43.53 480 ALA A CA 1
ATOM 3669 C C . ALA A 1 480 ? 28.034 -3.892 42.995 1.00 43.53 480 ALA A C 1
ATOM 3671 O O . ALA A 1 480 ? 27.729 -4.434 41.935 1.00 43.53 480 ALA A O 1
ATOM 3672 N N . PHE A 1 481 ? 27.126 -3.470 43.874 1.00 46.03 481 PHE A N 1
ATOM 3673 C CA . PHE A 1 481 ? 25.692 -3.506 43.604 1.00 46.03 481 PHE A CA 1
ATOM 3674 C C . PHE A 1 481 ? 25.357 -2.502 42.492 1.00 46.03 481 PHE A C 1
ATOM 3676 O O . PHE A 1 481 ? 25.422 -1.291 42.706 1.00 46.03 481 PHE A O 1
ATOM 3683 N N . ASP A 1 482 ? 25.039 -3.005 41.299 1.00 61.12 482 ASP A N 1
ATOM 3684 C CA . ASP A 1 482 ? 24.703 -2.184 40.137 1.00 61.12 482 ASP A CA 1
ATOM 3685 C C . ASP A 1 482 ? 23.190 -1.931 40.074 1.00 61.12 482 ASP A C 1
ATOM 3687 O O . ASP A 1 482 ? 22.404 -2.746 39.581 1.00 61.12 482 ASP A O 1
ATOM 3691 N N . PHE A 1 483 ? 22.781 -0.760 40.562 1.00 53.03 483 PHE A N 1
ATOM 3692 C CA . PHE A 1 483 ? 21.391 -0.311 40.506 1.00 53.03 483 PHE A CA 1
ATOM 3693 C C . PHE A 1 483 ? 20.837 -0.262 39.073 1.00 53.03 483 PHE A C 1
ATOM 3695 O O . PHE A 1 483 ? 19.640 -0.459 38.878 1.00 53.03 483 PHE A O 1
ATOM 3702 N N . VAL A 1 484 ? 21.671 -0.026 38.055 1.00 54.78 484 VAL A N 1
ATOM 3703 C CA . VAL A 1 484 ? 21.221 0.048 36.657 1.00 54.78 484 VAL A CA 1
ATOM 3704 C C . VAL A 1 484 ? 20.802 -1.332 36.157 1.00 54.78 484 VAL A C 1
ATOM 3706 O O . VAL A 1 484 ? 19.761 -1.458 35.506 1.00 54.78 484 VAL A O 1
ATOM 3709 N N . ALA A 1 485 ? 21.568 -2.367 36.505 1.00 57.47 485 ALA A N 1
ATOM 3710 C CA . ALA A 1 485 ? 21.240 -3.750 36.183 1.00 57.47 485 ALA A CA 1
ATOM 3711 C C . ALA A 1 485 ? 19.965 -4.221 36.908 1.00 57.47 485 ALA A C 1
ATOM 3713 O O . ALA A 1 485 ? 19.096 -4.841 36.291 1.00 57.47 485 ALA A O 1
ATOM 3714 N N . GLU A 1 486 ? 19.804 -3.871 38.186 1.00 62.94 486 GLU A N 1
ATOM 3715 C CA . GLU A 1 486 ? 18.639 -4.266 38.994 1.00 62.94 486 GLU A CA 1
ATOM 3716 C C . GLU A 1 486 ? 17.343 -3.545 38.569 1.00 62.94 486 GLU A C 1
ATOM 3718 O O . GLU A 1 486 ? 16.261 -4.131 38.610 1.00 62.94 486 GLU A O 1
ATOM 3723 N N . LEU A 1 487 ? 17.429 -2.308 38.062 1.00 55.47 487 LEU A N 1
ATOM 3724 C CA . LEU A 1 487 ? 16.273 -1.572 37.524 1.00 55.47 487 LEU A CA 1
ATOM 3725 C C . LEU A 1 487 ? 15.868 -2.010 36.103 1.00 55.47 487 LEU A C 1
ATOM 3727 O O . LEU A 1 487 ? 14.791 -1.635 35.629 1.00 55.47 487 LEU A O 1
ATOM 3731 N N . ALA A 1 488 ? 16.686 -2.805 35.406 1.00 53.97 488 ALA A N 1
ATOM 3732 C CA . ALA A 1 488 ? 16.440 -3.183 34.013 1.00 53.97 488 ALA A CA 1
ATOM 3733 C C . ALA A 1 488 ? 15.206 -4.086 33.830 1.00 53.97 488 ALA A C 1
ATOM 3735 O O . ALA A 1 488 ? 14.502 -3.969 32.825 1.00 53.97 488 ALA A O 1
ATOM 3736 N N . GLN A 1 489 ? 14.921 -4.976 34.787 1.00 54.59 489 GLN A N 1
ATOM 3737 C CA . GLN A 1 489 ? 13.746 -5.855 34.726 1.00 54.59 489 GLN A CA 1
ATOM 3738 C C . GLN A 1 489 ? 12.432 -5.113 35.020 1.00 54.59 489 GLN A C 1
ATOM 3740 O O . GLN A 1 489 ? 11.524 -5.203 34.188 1.00 54.59 489 GLN A O 1
ATOM 3745 N N . PRO A 1 490 ? 12.320 -4.320 36.105 1.00 52.78 490 PRO A N 1
ATOM 3746 C CA . PRO A 1 490 ? 11.158 -3.464 36.322 1.00 52.78 490 PRO A CA 1
ATOM 3747 C C . PRO A 1 490 ? 10.884 -2.536 35.135 1.00 52.78 490 PRO A C 1
ATOM 3749 O O . PRO A 1 490 ? 9.750 -2.461 34.683 1.00 52.78 490 PRO A O 1
ATOM 3752 N N . ARG A 1 491 ? 11.914 -1.912 34.540 1.00 53.97 491 ARG A N 1
ATOM 3753 C CA . ARG A 1 491 ? 11.757 -1.058 33.344 1.00 53.97 491 ARG A CA 1
ATOM 3754 C C . ARG A 1 491 ? 11.112 -1.776 32.155 1.00 53.97 491 ARG A C 1
ATOM 3756 O O . ARG A 1 491 ? 10.345 -1.160 31.423 1.00 53.97 491 ARG A O 1
ATOM 3763 N N . ARG A 1 492 ? 11.374 -3.073 31.966 1.00 52.03 492 ARG A N 1
ATOM 3764 C CA . ARG A 1 492 ? 10.725 -3.868 30.907 1.00 52.03 492 ARG A CA 1
ATOM 3765 C C . ARG A 1 492 ? 9.251 -4.129 31.199 1.00 52.03 492 ARG A C 1
ATOM 3767 O O . ARG A 1 492 ? 8.434 -3.993 30.297 1.00 52.03 492 ARG A O 1
ATOM 3774 N N . LEU A 1 493 ? 8.905 -4.451 32.443 1.00 49.00 493 LEU A N 1
ATOM 3775 C CA . LEU A 1 493 ? 7.504 -4.596 32.860 1.00 49.00 493 LEU A CA 1
ATOM 3776 C C . LEU A 1 493 ? 6.746 -3.266 32.723 1.00 49.00 493 LEU A C 1
ATOM 3778 O O . LEU A 1 493 ? 5.632 -3.237 32.205 1.00 49.00 493 LEU A O 1
ATOM 3782 N N . LEU A 1 494 ? 7.390 -2.159 33.099 1.00 48.34 494 LEU A N 1
ATOM 3783 C CA . LEU A 1 494 ? 6.854 -0.806 32.957 1.00 48.34 494 LEU A CA 1
ATOM 3784 C C . LEU A 1 494 ? 6.635 -0.411 31.497 1.00 48.34 494 LEU A C 1
ATOM 3786 O O . LEU A 1 494 ? 5.609 0.184 31.203 1.00 48.34 494 LEU A O 1
ATOM 3790 N N . SER A 1 495 ? 7.517 -0.803 30.572 1.00 48.72 495 SER A N 1
ATOM 3791 C CA . SER A 1 495 ? 7.352 -0.478 29.146 1.00 48.72 495 SER A CA 1
ATOM 3792 C C . SER A 1 495 ? 6.054 -1.016 28.524 1.00 48.72 495 SER A C 1
ATOM 3794 O O . SER A 1 495 ? 5.587 -0.466 27.531 1.00 48.72 495 SER A O 1
ATOM 3796 N N . GLY A 1 496 ? 5.445 -2.048 29.123 1.00 49.19 496 GLY A N 1
ATOM 3797 C CA . GLY A 1 496 ? 4.134 -2.561 28.716 1.00 49.19 496 GLY A CA 1
ATOM 3798 C C . GLY A 1 496 ? 2.936 -1.874 29.385 1.00 49.19 496 GLY A C 1
ATOM 3799 O O . GLY A 1 496 ? 1.851 -1.875 28.816 1.00 49.19 496 GLY A O 1
ATOM 3800 N N . LEU A 1 497 ? 3.115 -1.290 30.576 1.00 47.16 497 LEU A N 1
ATOM 3801 C CA . LEU A 1 497 ? 2.040 -0.676 31.377 1.00 47.16 497 LEU A CA 1
ATOM 3802 C C . LEU A 1 497 ? 2.006 0.858 31.272 1.00 47.16 497 LEU A C 1
ATOM 3804 O O . LEU A 1 497 ? 0.949 1.473 31.391 1.00 47.16 497 LEU A O 1
ATOM 3808 N N . ALA A 1 498 ? 3.166 1.479 31.080 1.00 52.25 498 ALA A N 1
ATOM 3809 C CA . ALA A 1 498 ? 3.373 2.915 30.977 1.00 52.25 498 ALA A CA 1
ATOM 3810 C C . ALA A 1 498 ? 4.644 3.172 30.135 1.00 52.25 498 ALA A C 1
ATOM 3812 O O . ALA A 1 498 ? 5.731 3.331 30.695 1.00 52.25 498 ALA A O 1
ATOM 3813 N N . PRO A 1 499 ? 4.534 3.175 28.792 1.00 50.47 499 PRO A N 1
ATOM 3814 C CA . PRO A 1 499 ? 5.687 3.200 27.884 1.00 50.47 499 PRO A CA 1
ATOM 3815 C C . PRO A 1 499 ? 6.566 4.452 28.023 1.00 50.47 499 PRO A C 1
ATOM 3817 O O . PRO A 1 499 ? 7.764 4.382 27.755 1.00 50.47 499 PRO A O 1
ATOM 3820 N N . ASP A 1 500 ? 5.998 5.556 28.514 1.00 58.56 500 ASP A N 1
ATOM 3821 C CA . ASP A 1 500 ? 6.705 6.822 28.738 1.00 58.56 500 ASP A CA 1
ATOM 3822 C C . ASP A 1 500 ? 7.222 6.987 30.180 1.00 58.56 500 ASP A C 1
ATOM 3824 O O . ASP A 1 500 ? 7.778 8.032 30.524 1.00 58.56 500 ASP A O 1
ATOM 3828 N N . ALA A 1 501 ? 7.025 5.989 31.052 1.00 58.97 501 ALA A N 1
ATOM 3829 C CA . ALA A 1 501 ? 7.429 6.074 32.449 1.00 58.97 501 ALA A CA 1
ATOM 3830 C C . ALA A 1 501 ? 8.907 5.711 32.650 1.00 58.97 501 ALA A C 1
ATOM 3832 O O . ALA A 1 501 ? 9.403 4.669 32.213 1.00 58.97 501 ALA A O 1
ATOM 3833 N N . LYS A 1 502 ? 9.617 6.568 33.380 1.00 69.00 502 LYS A N 1
ATOM 3834 C CA . LYS A 1 502 ? 11.033 6.449 33.698 1.00 69.00 502 LYS A CA 1
ATOM 3835 C C . LYS A 1 502 ? 11.207 6.114 35.171 1.00 69.00 502 LYS A C 1
ATOM 3837 O O . LYS A 1 502 ? 10.821 6.870 36.052 1.00 69.00 502 LYS A O 1
ATOM 3842 N N . LEU A 1 503 ? 11.842 4.977 35.426 1.00 68.25 503 LEU A N 1
ATOM 3843 C CA . LEU A 1 503 ? 12.188 4.530 36.771 1.00 68.25 503 LEU A CA 1
ATOM 3844 C C . LEU A 1 503 ? 13.634 4.923 37.101 1.00 68.25 503 LEU A C 1
ATOM 3846 O O . LEU A 1 503 ? 14.554 4.556 36.355 1.00 68.25 503 LEU A O 1
ATOM 3850 N N . SER A 1 504 ? 13.848 5.647 38.196 1.00 74.38 504 SER A N 1
ATOM 3851 C CA . SER A 1 504 ? 15.150 6.169 38.631 1.00 74.38 504 SER A CA 1
ATOM 3852 C C . SER A 1 504 ? 15.325 6.065 40.152 1.00 74.38 504 SER A C 1
ATOM 3854 O O . SER A 1 504 ? 14.398 5.722 40.884 1.00 74.38 504 SER A O 1
ATOM 3856 N N . ILE A 1 505 ? 16.549 6.312 40.624 1.00 75.25 505 ILE A N 1
ATOM 3857 C CA . ILE A 1 505 ? 16.856 6.457 42.049 1.00 75.25 505 ILE A CA 1
ATOM 3858 C C . ILE A 1 505 ? 17.484 7.830 42.238 1.00 75.25 505 ILE A C 1
ATOM 3860 O O . ILE A 1 505 ? 18.468 8.140 41.566 1.00 75.25 505 ILE A O 1
ATOM 3864 N N . ASP A 1 506 ? 16.935 8.614 43.158 1.00 77.31 506 ASP A N 1
ATOM 3865 C CA . ASP A 1 506 ? 17.469 9.912 43.563 1.00 77.31 506 ASP A CA 1
ATOM 3866 C C . ASP A 1 506 ? 17.593 9.961 45.090 1.00 77.31 506 ASP A C 1
ATOM 3868 O O . ASP A 1 506 ? 16.610 9.846 45.821 1.00 77.31 506 ASP A O 1
ATOM 3872 N N . GLY A 1 507 ? 18.817 10.058 45.606 1.00 83.44 507 GLY A N 1
ATOM 3873 C CA . GLY A 1 507 ? 19.069 10.003 47.048 1.00 83.44 507 GLY A CA 1
ATOM 3874 C C . GLY A 1 507 ? 18.594 8.694 47.699 1.00 83.44 507 GLY A C 1
ATOM 3875 O O . GLY A 1 507 ? 19.200 7.638 47.492 1.00 83.44 507 GLY A O 1
ATOM 3876 N N . GLU A 1 508 ? 17.564 8.785 48.544 1.00 86.12 508 GLU A N 1
ATOM 3877 C CA . GLU A 1 508 ? 16.882 7.655 49.207 1.00 86.12 508 GLU A CA 1
ATOM 3878 C C . GLU A 1 508 ? 15.540 7.302 48.543 1.00 86.12 508 GLU A C 1
ATOM 3880 O O . GLU A 1 508 ? 14.774 6.491 49.058 1.00 86.12 508 GLU A O 1
ATOM 3885 N N . CYS A 1 509 ? 15.229 7.922 47.408 1.00 73.31 509 CYS A N 1
ATOM 3886 C CA . CYS A 1 509 ? 13.967 7.758 46.709 1.00 73.31 509 CYS A CA 1
ATOM 3887 C C . CYS A 1 509 ? 14.114 6.836 45.505 1.00 73.31 509 CYS A C 1
ATOM 3889 O O . CYS A 1 509 ? 14.989 7.039 44.665 1.00 73.31 509 CYS A O 1
ATOM 3891 N N . VAL A 1 510 ? 13.204 5.871 45.381 1.00 76.50 510 VAL A N 1
ATOM 3892 C CA . VAL A 1 510 ? 12.908 5.220 44.100 1.00 76.50 510 VAL A CA 1
ATOM 3893 C C . VAL A 1 510 ? 11.762 5.994 43.459 1.00 76.50 510 VAL A C 1
ATOM 3895 O O . VAL A 1 510 ? 10.682 6.090 44.044 1.00 76.50 510 VAL A O 1
ATOM 3898 N N . LEU A 1 511 ? 12.024 6.576 42.292 1.00 75.44 511 LEU A N 1
ATOM 3899 C CA . LEU A 1 511 ? 11.113 7.468 41.581 1.00 75.44 511 LEU A CA 1
ATOM 3900 C C . LEU A 1 511 ? 10.595 6.801 40.311 1.00 75.44 511 LEU A C 1
ATOM 3902 O O . LEU A 1 511 ? 11.350 6.143 39.591 1.00 75.44 511 LEU A O 1
ATOM 3906 N N . LEU A 1 512 ? 9.318 7.030 40.016 1.00 70.44 512 LEU A N 1
ATOM 3907 C CA . LEU A 1 512 ? 8.711 6.749 38.722 1.00 70.44 512 LEU A CA 1
ATOM 3908 C C . LEU A 1 512 ? 8.147 8.048 38.155 1.00 70.44 512 LEU A C 1
ATOM 3910 O O . LEU A 1 512 ? 7.142 8.556 38.641 1.00 70.44 512 LEU A O 1
ATOM 3914 N N . GLU A 1 513 ? 8.796 8.559 37.120 1.00 69.00 513 GLU A N 1
ATOM 3915 C CA . GLU A 1 513 ? 8.436 9.801 36.443 1.00 69.00 513 GLU A CA 1
ATOM 3916 C C . GLU A 1 513 ? 7.725 9.461 35.131 1.00 69.00 513 GLU A C 1
ATOM 3918 O O . GLU A 1 513 ? 8.306 8.804 34.270 1.00 69.00 513 GLU A O 1
ATOM 3923 N N . GLY A 1 514 ? 6.477 9.885 34.944 1.00 62.75 514 GLY A N 1
ATOM 3924 C CA . GLY A 1 514 ? 5.770 9.685 33.676 1.00 62.75 514 GLY A CA 1
ATOM 3925 C C . GLY A 1 514 ? 4.254 9.785 33.786 1.00 62.75 514 GLY A C 1
ATOM 3926 O O . GLY A 1 514 ? 3.678 9.660 34.867 1.00 62.75 514 GLY A O 1
ATOM 3927 N N . LYS A 1 515 ? 3.593 9.991 32.641 1.00 56.53 515 LYS A N 1
ATOM 3928 C CA . LYS A 1 515 ? 2.130 10.071 32.575 1.00 56.53 515 LYS A CA 1
ATOM 3929 C C . LYS A 1 515 ? 1.510 8.685 32.694 1.00 56.53 515 LYS A C 1
ATOM 3931 O O . LYS A 1 515 ? 1.704 7.824 31.839 1.00 56.53 515 LYS A O 1
ATOM 3936 N N . LEU A 1 516 ? 0.721 8.487 33.746 1.00 61.44 516 LEU A N 1
ATOM 3937 C CA . LEU A 1 516 ? -0.035 7.256 33.964 1.00 61.44 516 LEU A CA 1
ATOM 3938 C C . LEU A 1 516 ? -1.471 7.416 33.463 1.00 61.44 516 LEU A C 1
ATOM 3940 O O . LEU A 1 516 ? -2.183 8.334 33.864 1.00 61.44 516 LEU A O 1
ATOM 3944 N N . GLN A 1 517 ? -1.882 6.494 32.591 1.00 53.12 517 GLN A N 1
ATOM 3945 C CA . GLN A 1 517 ? -3.088 6.600 31.761 1.00 53.12 517 GLN A CA 1
ATOM 3946 C C . GLN A 1 517 ? -4.407 6.387 32.530 1.00 53.12 517 GLN A C 1
ATOM 3948 O O . GLN A 1 517 ? -5.468 6.761 32.039 1.00 53.12 517 GLN A O 1
ATOM 3953 N N . SER A 1 518 ? -4.385 5.791 33.732 1.00 57.25 518 SER A N 1
ATOM 3954 C CA . SER A 1 518 ? -5.594 5.628 34.557 1.00 57.25 518 SER A CA 1
ATOM 3955 C C . SER A 1 518 ? -5.296 5.524 36.056 1.00 57.25 518 SER A C 1
ATOM 3957 O O . SER A 1 518 ? -4.176 5.206 36.459 1.00 57.25 518 SER A O 1
ATOM 3959 N N . ALA A 1 519 ? -6.318 5.749 36.892 1.00 52.12 519 ALA A N 1
ATOM 3960 C CA . ALA A 1 519 ? -6.235 5.576 38.347 1.00 52.12 519 ALA A CA 1
ATOM 3961 C C . ALA A 1 519 ? -5.850 4.138 38.753 1.00 52.12 519 ALA A C 1
ATOM 3963 O O . ALA A 1 519 ? -5.070 3.947 39.682 1.00 52.12 519 ALA A O 1
ATOM 3964 N N . MET A 1 520 ? -6.308 3.136 37.995 1.00 48.69 520 MET A N 1
ATOM 3965 C CA . MET A 1 520 ? -5.946 1.730 38.204 1.00 48.69 520 MET A CA 1
ATOM 3966 C C . MET A 1 520 ? -4.452 1.476 37.955 1.00 48.69 520 MET A C 1
ATOM 3968 O O . MET A 1 520 ? -3.802 0.808 38.758 1.00 48.69 520 MET A O 1
ATOM 3972 N N . HIS A 1 521 ? -3.881 2.058 36.891 1.00 58.06 521 HIS A N 1
ATOM 3973 C CA . HIS A 1 521 ? -2.439 1.977 36.639 1.00 58.06 521 HIS A CA 1
ATOM 3974 C C . HIS A 1 521 ? -1.649 2.654 37.762 1.00 58.06 521 HIS A C 1
ATOM 3976 O O . HIS A 1 521 ? -0.673 2.082 38.236 1.00 58.06 521 HIS A O 1
ATOM 3982 N N . LYS A 1 522 ? -2.098 3.824 38.243 1.00 58.53 522 LYS A N 1
ATOM 3983 C CA . LYS A 1 522 ? -1.467 4.530 39.372 1.00 58.53 522 LYS A CA 1
ATOM 3984 C C . LYS A 1 522 ? -1.406 3.667 40.632 1.00 58.53 522 LYS A C 1
ATOM 3986 O O . LYS A 1 522 ? -0.346 3.562 41.236 1.00 58.53 522 LYS A O 1
ATOM 3991 N N . MET A 1 523 ? -2.507 3.006 40.984 1.00 57.00 523 MET A N 1
ATOM 3992 C CA . MET A 1 523 ? -2.576 2.134 42.158 1.00 57.00 523 MET A CA 1
ATOM 3993 C C . MET A 1 523 ? -1.680 0.892 42.023 1.00 57.00 523 MET A C 1
ATOM 3995 O O . MET A 1 523 ? -0.901 0.592 42.926 1.00 57.00 523 MET A O 1
ATOM 3999 N N . MET A 1 524 ? -1.736 0.193 40.881 1.00 54.56 524 MET A N 1
ATOM 4000 C CA . MET A 1 524 ? -0.874 -0.970 40.624 1.00 54.56 524 MET A CA 1
ATOM 4001 C C . MET A 1 524 ? 0.611 -0.600 40.683 1.00 54.56 524 MET A C 1
ATOM 4003 O O . MET A 1 524 ? 1.414 -1.319 41.276 1.00 54.56 524 MET A O 1
ATOM 4007 N N . LEU A 1 525 ? 0.970 0.546 40.106 1.00 63.12 525 LEU A N 1
ATOM 4008 C CA . LEU A 1 525 ? 2.344 1.030 40.078 1.00 63.12 525 LEU A CA 1
ATOM 4009 C C . LEU A 1 525 ? 2.830 1.477 41.454 1.00 63.12 525 LEU A C 1
ATOM 4011 O O . LEU A 1 525 ? 3.958 1.150 41.808 1.00 63.12 525 LEU A O 1
ATOM 4015 N N . ALA A 1 526 ? 1.993 2.143 42.251 1.00 64.31 526 ALA A N 1
ATOM 4016 C CA . ALA A 1 526 ? 2.343 2.561 43.608 1.00 64.31 526 ALA A CA 1
ATOM 4017 C C . ALA A 1 526 ? 2.759 1.370 44.492 1.00 64.31 526 ALA A C 1
ATOM 4019 O O . ALA A 1 526 ? 3.802 1.420 45.147 1.00 64.31 526 ALA A O 1
ATOM 4020 N N . ASN A 1 527 ? 2.012 0.263 44.428 1.00 61.62 527 ASN A N 1
ATOM 4021 C CA . ASN A 1 527 ? 2.355 -0.961 45.157 1.00 61.62 527 ASN A CA 1
ATOM 4022 C C . ASN A 1 527 ? 3.659 -1.586 44.635 1.00 61.62 527 ASN A C 1
ATOM 4024 O O . ASN A 1 527 ? 4.534 -1.945 45.418 1.00 61.62 527 ASN A O 1
ATOM 4028 N N . MET A 1 528 ? 3.847 -1.634 43.311 1.00 64.44 528 MET A N 1
ATOM 4029 C CA . MET A 1 528 ? 5.088 -2.138 42.707 1.00 64.44 528 MET A CA 1
ATOM 4030 C C . MET A 1 528 ? 6.323 -1.300 43.079 1.00 64.44 528 MET A C 1
ATOM 4032 O O . MET A 1 528 ? 7.408 -1.852 43.256 1.00 64.44 528 MET A O 1
ATOM 4036 N N . LEU A 1 529 ? 6.178 0.023 43.192 1.00 70.62 529 LEU A N 1
ATOM 4037 C CA . LEU A 1 529 ? 7.251 0.932 43.603 1.00 70.62 529 LEU A CA 1
ATOM 4038 C C . LEU A 1 529 ? 7.636 0.750 45.067 1.00 70.62 529 LEU A C 1
ATOM 4040 O O . LEU A 1 529 ? 8.829 0.741 45.371 1.00 70.62 529 LEU A O 1
ATOM 4044 N N . SER A 1 530 ? 6.652 0.586 45.954 1.00 73.06 530 SER A N 1
ATOM 4045 C CA . SER A 1 530 ? 6.891 0.315 47.376 1.00 73.06 530 SER A CA 1
ATOM 4046 C C . SER A 1 530 ? 7.685 -0.979 47.558 1.00 73.06 530 SER A C 1
ATOM 4048 O O . SER A 1 530 ? 8.750 -0.984 48.178 1.00 73.06 530 SER A O 1
ATOM 4050 N N . ASP A 1 531 ? 7.238 -2.046 46.900 1.00 66.00 531 ASP A N 1
ATOM 4051 C CA . ASP A 1 531 ? 7.895 -3.352 46.911 1.00 66.00 531 ASP A CA 1
ATOM 4052 C C . ASP A 1 531 ? 9.317 -3.317 46.342 1.00 66.00 531 ASP A C 1
ATOM 4054 O O . ASP A 1 531 ? 10.222 -4.010 46.825 1.00 66.00 531 ASP A O 1
ATOM 4058 N N . LEU A 1 532 ? 9.522 -2.531 45.283 1.00 71.25 532 LEU A N 1
ATOM 4059 C CA . LEU A 1 532 ? 10.828 -2.370 44.664 1.00 71.25 532 LEU A CA 1
ATOM 4060 C C . LEU A 1 532 ? 11.783 -1.596 45.577 1.00 71.25 532 LEU A C 1
ATOM 4062 O O . LEU A 1 532 ? 12.939 -1.995 45.715 1.00 71.25 532 LEU A O 1
ATOM 4066 N N . ALA A 1 533 ? 11.316 -0.520 46.212 1.00 73.44 533 ALA A N 1
ATOM 4067 C CA . ALA A 1 533 ? 12.113 0.257 47.154 1.00 73.44 533 ALA A CA 1
ATOM 4068 C C . ALA A 1 533 ? 12.545 -0.588 48.357 1.00 73.44 533 ALA A C 1
ATOM 4070 O O . ALA A 1 533 ? 13.722 -0.576 48.721 1.00 73.44 533 ALA A O 1
ATOM 4071 N N . GLU A 1 534 ? 11.645 -1.400 48.908 1.00 74.88 534 GLU A N 1
ATOM 4072 C CA . GLU A 1 534 ? 11.971 -2.338 49.983 1.00 74.88 534 GLU A CA 1
ATOM 4073 C C . GLU A 1 534 ? 13.001 -3.384 49.526 1.00 74.88 534 GLU A C 1
ATOM 4075 O O . GLU A 1 534 ? 14.020 -3.613 50.184 1.00 74.88 534 GLU A O 1
ATOM 4080 N N . SER A 1 535 ? 12.800 -3.971 48.343 1.00 69.19 535 SER A N 1
ATOM 4081 C CA . SER A 1 535 ? 13.724 -4.967 47.797 1.00 69.19 535 SER A CA 1
ATOM 4082 C C . SER A 1 535 ? 15.121 -4.396 47.542 1.00 69.19 535 SER A C 1
ATOM 4084 O O . SER A 1 535 ? 16.121 -5.055 47.839 1.00 69.19 535 SER A O 1
ATOM 4086 N N . LEU A 1 536 ? 15.213 -3.192 46.976 1.00 68.69 536 LEU A N 1
ATOM 4087 C CA . LEU A 1 536 ? 16.489 -2.521 46.738 1.00 68.69 536 LEU A CA 1
ATOM 4088 C C . LEU A 1 536 ? 17.142 -2.098 48.055 1.00 68.69 536 LEU A C 1
ATOM 4090 O O . LEU A 1 536 ? 18.369 -2.153 48.161 1.00 68.69 536 LEU A O 1
ATOM 4094 N N . SER A 1 537 ? 16.349 -1.751 49.072 1.00 71.75 537 SER A N 1
ATOM 4095 C CA . SER A 1 537 ? 16.865 -1.426 50.402 1.00 71.75 537 SER A CA 1
ATOM 4096 C C . SER A 1 537 ? 17.568 -2.609 51.047 1.00 71.75 537 SER A C 1
ATOM 4098 O O . SER A 1 537 ? 18.710 -2.503 51.498 1.00 71.75 537 SER A O 1
ATOM 4100 N N . ASN A 1 538 ? 16.911 -3.769 51.009 1.00 67.56 538 ASN A N 1
ATOM 4101 C CA . ASN A 1 538 ? 17.432 -5.003 51.584 1.00 67.56 538 ASN A CA 1
ATOM 4102 C C . ASN A 1 538 ? 18.712 -5.468 50.876 1.00 67.56 538 ASN A C 1
ATOM 4104 O O . ASN A 1 538 ? 19.658 -5.903 51.533 1.00 67.56 538 ASN A O 1
ATOM 4108 N N . LYS A 1 539 ? 18.783 -5.326 49.545 1.00 68.81 539 LYS A N 1
ATOM 4109 C CA . LYS A 1 539 ? 19.964 -5.728 48.765 1.00 68.81 539 LYS A CA 1
ATOM 4110 C C . LYS A 1 539 ? 21.137 -4.750 48.880 1.00 68.81 539 LYS A C 1
ATOM 4112 O O . LYS A 1 539 ? 22.283 -5.183 48.969 1.00 68.81 539 LYS A O 1
ATOM 4117 N N . SER A 1 540 ? 20.871 -3.444 48.877 1.00 64.94 540 SER A N 1
ATOM 4118 C CA . SER A 1 540 ? 21.922 -2.415 48.900 1.00 64.94 540 SER A CA 1
ATOM 4119 C C . SER A 1 540 ? 22.401 -2.047 50.310 1.00 64.94 540 SER A C 1
ATOM 4121 O O . SER A 1 540 ? 23.396 -1.337 50.442 1.00 64.94 540 SER A O 1
ATOM 4123 N N . LYS A 1 541 ? 21.706 -2.515 51.362 1.00 77.31 541 LYS A N 1
ATOM 4124 C CA . LYS A 1 541 ? 21.882 -2.091 52.767 1.00 77.31 541 LYS A CA 1
ATOM 4125 C C . LYS A 1 541 ? 21.716 -0.579 52.980 1.00 77.31 541 LYS A C 1
ATOM 4127 O O . LYS A 1 541 ? 22.176 -0.043 53.986 1.00 77.31 541 LYS A O 1
ATOM 4132 N N . LYS A 1 542 ? 21.061 0.111 52.045 1.00 75.44 542 LYS A N 1
ATOM 4133 C CA . LYS A 1 542 ? 20.711 1.530 52.128 1.00 75.44 542 LYS A CA 1
ATOM 4134 C C . LYS A 1 542 ? 19.195 1.636 52.240 1.00 75.44 542 LYS A C 1
ATOM 4136 O O . LYS A 1 542 ? 18.503 1.007 51.458 1.00 75.44 542 LYS A O 1
ATOM 4141 N N . ALA A 1 543 ? 18.673 2.412 53.185 1.00 83.56 543 ALA A N 1
ATOM 4142 C CA . ALA A 1 543 ? 17.231 2.616 53.287 1.00 83.56 543 ALA A CA 1
ATOM 4143 C C . ALA A 1 543 ? 16.740 3.435 52.082 1.00 83.56 543 ALA A C 1
ATOM 4145 O O . ALA A 1 543 ? 17.145 4.581 51.893 1.00 83.56 543 ALA A O 1
ATOM 4146 N N . LEU A 1 544 ? 15.905 2.825 51.250 1.00 76.12 544 LEU A N 1
ATOM 4147 C CA . LEU A 1 544 ? 15.235 3.442 50.116 1.00 76.12 544 LEU A CA 1
ATOM 4148 C C . LEU A 1 544 ? 13.726 3.382 50.349 1.00 76.12 544 LEU A C 1
ATOM 4150 O O . LEU A 1 544 ? 13.194 2.399 50.861 1.00 76.12 544 LEU A O 1
ATOM 4154 N N . LYS A 1 545 ? 13.021 4.429 49.940 1.00 85.38 545 LYS A N 1
ATOM 4155 C CA . LYS A 1 545 ? 11.562 4.515 50.010 1.00 85.38 545 LYS A CA 1
ATOM 4156 C C . LYS A 1 545 ? 10.991 4.824 48.632 1.00 85.38 545 LYS A C 1
ATOM 4158 O O . LYS A 1 545 ? 11.638 5.481 47.815 1.00 85.38 545 LYS A O 1
ATOM 4163 N N . ALA A 1 546 ? 9.779 4.349 48.371 1.00 80.88 546 ALA A N 1
ATOM 4164 C CA . ALA A 1 546 ? 9.032 4.794 47.206 1.00 80.88 546 ALA A CA 1
ATOM 4165 C C . ALA A 1 546 ? 8.672 6.267 47.404 1.00 80.88 546 ALA A C 1
ATOM 4167 O O . ALA A 1 546 ? 8.070 6.631 48.415 1.00 80.88 546 ALA A O 1
ATOM 4168 N N . CYS A 1 547 ? 9.078 7.112 46.464 1.00 80.69 547 CYS A N 1
ATOM 4169 C CA . CYS A 1 547 ? 8.740 8.526 46.487 1.00 80.69 547 CYS A CA 1
ATOM 4170 C C . CYS A 1 547 ? 7.807 8.813 45.317 1.00 80.69 547 CYS A C 1
ATOM 4172 O O . CYS A 1 547 ? 8.096 8.450 44.177 1.00 80.69 547 CYS A O 1
ATOM 4174 N N . ASP A 1 548 ? 6.671 9.435 45.614 1.00 64.06 548 ASP A N 1
ATOM 4175 C CA . ASP A 1 548 ? 5.698 9.797 44.594 1.00 64.06 548 ASP A CA 1
ATOM 4176 C C . ASP A 1 548 ? 6.201 11.019 43.822 1.00 64.06 548 ASP A C 1
ATOM 4178 O O . ASP A 1 548 ? 6.396 12.092 44.395 1.00 64.06 548 ASP A O 1
ATOM 4182 N N . GLN A 1 549 ? 6.413 10.847 42.520 1.00 59.41 549 GLN A N 1
ATOM 4183 C CA . GLN A 1 549 ? 6.409 11.949 41.564 1.00 59.41 549 GLN A CA 1
ATOM 4184 C C . GLN A 1 549 ? 5.587 11.569 40.335 1.00 59.41 549 GLN A C 1
ATOM 4186 O O . GLN A 1 549 ? 6.058 11.569 39.200 1.00 59.41 549 GLN A O 1
ATOM 4191 N N . THR A 1 550 ? 4.303 11.303 40.557 1.00 52.66 550 THR A N 1
ATOM 4192 C CA . THR A 1 550 ? 3.309 11.439 39.495 1.00 52.66 550 THR A CA 1
ATOM 4193 C C . THR A 1 550 ? 3.076 12.924 39.193 1.00 52.66 550 THR A C 1
ATOM 4195 O O . THR A 1 550 ? 2.152 13.554 39.701 1.00 52.66 550 THR A O 1
ATOM 4198 N N . THR A 1 551 ? 3.927 13.529 38.361 1.00 43.84 551 THR A N 1
ATOM 4199 C CA . THR A 1 551 ? 3.571 14.812 37.734 1.00 43.84 551 THR A CA 1
ATOM 4200 C C . THR A 1 551 ? 2.398 14.578 36.772 1.00 43.84 551 THR A C 1
ATOM 4202 O O . THR A 1 551 ? 2.405 13.609 36.011 1.00 43.84 551 THR A O 1
ATOM 4205 N N . ILE A 1 552 ? 1.367 15.428 36.858 1.00 37.81 552 ILE A N 1
ATOM 4206 C CA . ILE A 1 552 ? 0.188 15.436 35.967 1.00 37.81 552 ILE A CA 1
ATOM 4207 C C . ILE A 1 552 ? 0.606 15.676 34.510 1.00 37.81 552 ILE A C 1
ATOM 4209 O O . ILE A 1 552 ? 1.447 16.574 34.285 1.00 37.81 552 ILE A O 1
#

InterPro domains:
  IPR009003 Peptidase S1, PA clan [SSF50494] (34-205)

Secondary structure (DSSP, 8-state):
-HHHHHHHHHHHHHHHHHHHHHHHHHHHHHHGGGGEEEEEEEESS-EEEEEEEEEEEETTEEEEEEEHHHHH-SSTT--EEEEEEEETTSTT-EEEEEE--S--TTSSEEEEEEEPPSS----STTB--SPP-TT-EEEEEEETTEEEE-SS-EEEEEES--TTSS-SEEEES----TT-TTPEEE-SSSEEEEE----SS-EEEEEHHHHHHHHHHTT------BPPSSPPP--EEEEEE-TTS-TT-EEEEEE-SSSSEEEEEEE-TTS---EEEEEEEETTEEEEEEE-TTS-EEEEEEEEES---SS--S--EEEEEEEETTTEEEEEEEEEEEESEE-HHHHHHHHHS--HHHHHHHHHHHHHHHHHTT--HHHHHHTS-HHHHHHHHHHHHHHHHHHHHHHHHHHTT-TTEEEEEETTEEEEEE-BSSHHHHHHHHHHHHHHHHHHHHHH----EEEE-PPBPPP-----------HHHHHHHHHHHHHHH-TT-EEEEETTEEEEES--SSHHHHHHHHHHHHHHHHHHHHHHTS--EEE-----

Organism: NCBI:txid493475

pLDDT: mean 74.89, std 15.99, range [32.62, 98.25]

Radius of gyration: 31.45 Å; Cα contacts (8 Å, |Δi|>4): 1078; chains: 1; bounding box: 72×53×90 Å

Nearest PDB structures (foldseek):
  3sti-assembly1_B  TM=8.159E-01  e=9.156E-08  Escherichia coli K-12
  2hp9-assembly1_B  TM=3.540E-01  e=8.400E-01  Pseudomonas aeruginosa

Sequence (552 aa):
MKKTIKLLVFILFFSSSKLYAEISLQQKAKTLRHNVVSVNAKMTNTSQQGFAWVVGDSNNYLYLVTANHVVDGANPGAKLENITLQFFRDDNTEYSAEVVPGDSEGLDLAILKMKKPNRQPWLYASADLTPLKAGTKVTYVGKNATWYVAKQAGRIKSINVDSDNEYDTLATNLELDVGTSGAPLISANGIVGMVITNSSENVGVISLAKIKGILGSRGLPWGLIPAAKSPLTLDGVWAPKTPNIPDNIRLTFKSSDDYAHYIYEMDFPSSPRDNQGIAVVDGDEVKIWQSMSASKTSYGTFKIYGSQSSDSREGIVMDGLITDGDMQTTQLRLVKLKDGADDPQAIAWMRDNPSDFEQMARKYLPAIKVQNNGGTDEDAFSALGENEQQTIMGGMAQGMMLRSGLMRLAELGLTNVKLAIENNCYTASGRLNLLSQKDQVSTLLKSLANDANNQFGKNYQTCNQTQVADSDARDTNSSAFDFVAELAQPRRLLSGLAPDAKLSIDGECVLLEGKLQSAMHKMMLANMLSDLAESLSNKSKKALKACDQTTI

Solvent-accessible surface area (backbone atoms only — not comparable to full-atom values): 29737 Å² total; per-residue (Å²): 109,76,68,59,52,54,50,54,52,52,54,52,58,60,50,52,55,55,52,50,54,51,52,51,28,47,42,44,41,59,51,47,36,45,31,33,26,32,32,41,23,34,33,79,87,49,76,31,55,19,19,26,30,63,43,19,58,58,96,68,26,35,33,28,40,27,25,26,57,41,60,53,45,94,49,94,86,50,44,71,74,49,34,39,35,32,52,78,81,49,89,80,49,74,41,66,45,43,78,56,89,77,87,51,86,75,34,48,52,34,41,36,37,29,71,55,64,99,64,86,63,62,57,40,34,38,26,35,83,66,84,84,53,66,68,43,56,28,38,40,39,36,40,71,74,36,80,44,64,54,92,55,68,18,26,30,65,46,70,75,48,63,85,91,42,51,33,36,26,33,30,30,63,46,92,64,55,82,34,26,32,10,12,45,28,26,30,74,58,19,36,43,24,29,32,51,47,71,47,76,71,52,24,34,20,40,38,41,68,56,54,51,49,55,35,54,77,67,72,45,63,77,48,61,34,62,37,48,78,73,63,66,78,69,63,44,42,27,36,54,57,44,101,88,49,66,84,68,38,37,37,38,31,40,69,72,55,77,68,38,40,25,40,31,40,42,48,41,88,92,52,91,51,96,42,48,31,44,32,37,55,41,35,63,31,36,39,36,40,32,66,46,90,88,88,37,48,32,42,30,48,22,40,64,46,62,61,79,57,92,70,86,81,56,30,39,36,33,49,29,43,33,34,51,59,93,74,55,78,42,74,44,32,36,35,43,42,81,70,102,42,76,28,68,54,30,52,50,48,42,71,78,54,61,48,73,66,55,49,50,44,69,59,44,45,50,19,53,52,32,41,77,70,72,40,51,73,66,54,15,50,65,46,28,51,71,70,52,42,50,48,53,52,47,51,53,49,52,49,52,50,50,49,53,51,52,50,52,31,47,76,70,70,40,76,62,52,46,77,50,77,55,96,56,21,37,33,42,47,39,76,32,84,43,74,69,55,48,53,50,52,53,51,48,41,50,50,53,22,51,53,48,26,74,75,66,77,45,87,43,40,70,79,48,75,55,57,70,51,87,86,82,89,81,87,80,92,73,96,65,88,53,65,69,69,67,47,51,59,59,53,56,59,36,49,78,77,31,70,74,49,45,79,50,76,57,97,47,28,36,36,49,43,38,71,67,95,42,72,67,55,47,53,58,48,52,55,53,40,41,54,47,15,49,52,50,16,70,72,68,77,44,83,36,38,53,41,90,45,73,57,130

Foldseek 3Di:
DVVVVVVVVVVVVVVVVVVVQLVLQLLLLFLQLLQKKWKWWDWPVDIAIAMWGFFFDDPQKTKIKFFQCNHPDPDPPTDTDWMWIDGQPPPPDTWTWDWDDDDLLLARMTMIMTGHDPARRHAQQADDPPPFDWFFWKWWAWAPRHRDTDSDIKTWHDAQDDSNDNAGTKIAPYPHDGRHGNIFIAGSFHTQFTWHDDDNGITGTHGPVSVVVSCVVVVHGGRHDTAAPADDAPAAKKAKDDPPDDRPKIWGWDDPDSGFKTKIAIDDPVDDDRWIWMWGHHHQKIWIWTDDPPRKIKIKIWGWDWDPDPPPLIWIKTWIWIDTGDDDIDTIMMTGDPPPDGRVNVVVVCVVVPDPVRVVCVQQVQLVVCVVVVHDNVNSLVSGPPVVNLVVVVVVLQVVLQVVLCVQCVVVVNNQWHWDQDPLEIEIEGEDADPVSQVSNVVSRVVSQVVCCVPNVDRRDYDYTYDYDDDDDDDDDDPDDDPVVLVPVVLVVCCVQFVAWDWDDDDQETEIEHAHPDPVSVVVVQVVQQVSQVVCCVVVVNRHGYDDDPDD

Mean predicted aligned error: 18.1 Å